Protein AF-A0A0T5ZF55-F1 (afdb_monomer_lite)

Secondary structure (DSSP, 8-state):
--------------------------------------PPP---EEEEEEEEESSPPPTT--HHHHHHHHHHHHHHHTT--EEEEEEEEEEHHHHTT----TT-SEEEEEEEHHHHHHHTGGGTEEEEEEEESS-TTS-EEEEEEE---S-STTGGGHHHHHHHHHHHHHHHHHHT--HHHHHHHHHHHHHHHHHHHHHT--TTGGGTSEEEE--TT-SS-EEEEPP-GGGSSS-------TT--HHHHHHHHHHHHHHHTTSS-HHHHHHHHHHHHS------TTGGGS----TTEEEEEEEPPPPTTGGGGGGS-HHHHHHHHHHHHTT--S-TT-PPP-S---SS-HHHHHHHHHHHTTSS-HHHHHHHHHHHHHTTSS---

Structure (mmCIF, N/CA/C/O backbone):
data_AF-A0A0T5ZF55-F1
#
_entry.id   AF-A0A0T5ZF55-F1
#
loop_
_atom_site.group_PDB
_atom_site.id
_atom_site.type_symbol
_atom_site.label_atom_id
_atom_site.label_alt_id
_atom_site.label_comp_id
_atom_site.label_asym_id
_atom_site.label_entity_id
_atom_site.label_seq_id
_atom_site.pdbx_PDB_ins_code
_atom_site.Cartn_x
_atom_site.Cartn_y
_atom_site.Cartn_z
_atom_site.occupancy
_atom_site.B_iso_or_equiv
_atom_site.auth_seq_id
_atom_site.auth_comp_id
_atom_site.auth_asym_id
_atom_site.auth_atom_id
_atom_site.pdbx_PDB_model_num
ATOM 1 N N . MET A 1 1 ? -23.736 5.573 -82.672 1.00 34.16 1 MET A N 1
ATOM 2 C CA . MET A 1 1 ? -24.158 4.772 -83.842 1.00 34.16 1 MET A CA 1
ATOM 3 C C . MET A 1 1 ? -22.948 3.971 -84.311 1.00 34.16 1 MET A C 1
ATOM 5 O O . MET A 1 1 ? -21.981 4.574 -84.748 1.00 34.16 1 MET A O 1
ATOM 9 N N . ILE A 1 2 ? -22.949 2.650 -84.120 1.00 34.81 2 ILE A N 1
ATOM 10 C CA . ILE A 1 2 ? -21.868 1.744 -84.558 1.00 34.81 2 ILE A CA 1
ATOM 11 C C . ILE A 1 2 ? -22.187 1.272 -85.985 1.00 34.81 2 ILE A C 1
ATOM 13 O O . ILE A 1 2 ? -23.365 1.124 -86.314 1.00 34.81 2 ILE A O 1
ATOM 17 N N . LYS A 1 3 ? -21.178 0.949 -86.807 1.00 27.23 3 LYS A N 1
ATOM 18 C CA . LYS A 1 3 ? -21.368 -0.008 -87.908 1.00 27.23 3 LYS A CA 1
ATOM 19 C C . LYS A 1 3 ? -20.327 -1.127 -87.871 1.00 27.23 3 LYS A C 1
ATOM 21 O O . LYS A 1 3 ? -19.131 -0.888 -87.775 1.00 27.23 3 LYS A O 1
ATOM 26 N N . VAL A 1 4 ? -20.857 -2.345 -87.903 1.00 38.19 4 VAL A N 1
ATOM 27 C CA . VAL A 1 4 ? -20.182 -3.646 -87.793 1.00 38.19 4 VAL A CA 1
ATOM 28 C C . VAL A 1 4 ? -19.889 -4.188 -89.196 1.00 38.19 4 VAL A C 1
ATOM 30 O O . VAL A 1 4 ? -20.606 -3.842 -90.133 1.00 38.19 4 VAL A O 1
ATOM 33 N N . ASN A 1 5 ? -18.925 -5.104 -89.337 1.00 31.12 5 ASN A N 1
ATOM 34 C CA . ASN A 1 5 ? -18.893 -6.034 -90.473 1.00 31.12 5 ASN A CA 1
ATOM 35 C C . ASN A 1 5 ? -18.597 -7.486 -90.039 1.00 31.12 5 ASN A C 1
ATOM 37 O O . ASN A 1 5 ? -18.067 -7.721 -88.956 1.00 31.12 5 ASN A O 1
ATOM 41 N N . LYS A 1 6 ? -19.046 -8.457 -90.849 1.00 37.31 6 LYS A N 1
ATOM 42 C CA . LYS A 1 6 ? -19.287 -9.863 -90.454 1.00 37.31 6 LYS A CA 1
ATOM 43 C C . LYS A 1 6 ? -18.152 -10.858 -90.771 1.00 37.31 6 LYS A C 1
ATOM 45 O O . LYS A 1 6 ? -17.661 -10.900 -91.890 1.00 37.31 6 LYS A O 1
ATOM 50 N N . ILE A 1 7 ? -17.903 -11.738 -89.794 1.00 38.88 7 ILE A N 1
ATOM 51 C CA . ILE A 1 7 ? -17.762 -13.218 -89.832 1.00 38.88 7 ILE A CA 1
ATOM 52 C C . ILE A 1 7 ? -17.364 -13.910 -91.159 1.00 38.88 7 ILE A C 1
ATOM 54 O O . ILE A 1 7 ? -18.131 -13.895 -92.120 1.00 38.88 7 ILE A O 1
ATOM 58 N N . LYS A 1 8 ? -16.279 -14.704 -91.085 1.00 32.69 8 LYS A N 1
ATOM 59 C CA . LYS A 1 8 ? -16.004 -16.039 -91.693 1.00 32.69 8 LYS A CA 1
ATOM 60 C C . LYS A 1 8 ? -14.783 -16.636 -90.944 1.00 32.69 8 LYS A C 1
ATOM 62 O O . LYS A 1 8 ? -14.044 -15.854 -90.360 1.00 32.69 8 LYS A O 1
ATOM 67 N N . ASN A 1 9 ? -14.480 -17.938 -90.850 1.00 33.31 9 ASN A N 1
ATOM 68 C CA . ASN A 1 9 ? -15.034 -19.211 -91.365 1.00 33.31 9 ASN A CA 1
ATOM 69 C C . ASN A 1 9 ? -15.112 -20.251 -90.196 1.00 33.31 9 ASN A C 1
ATOM 71 O O . ASN A 1 9 ? -14.948 -19.875 -89.040 1.00 33.31 9 ASN A O 1
ATOM 75 N N . ILE A 1 10 ? -15.325 -21.548 -90.480 1.00 35.47 10 ILE A N 1
ATOM 76 C CA . ILE A 1 10 ? -15.185 -22.696 -89.550 1.00 35.47 10 ILE A CA 1
ATOM 77 C C . ILE A 1 10 ? -14.184 -23.708 -90.144 1.00 35.47 10 ILE A C 1
ATOM 79 O O . ILE A 1 10 ? -14.264 -23.979 -91.340 1.00 35.47 10 ILE A O 1
ATOM 83 N N . VAL A 1 11 ? -13.315 -24.313 -89.319 1.00 39.53 11 VAL A N 1
ATOM 84 C CA . VAL A 1 11 ? -12.611 -25.590 -89.590 1.00 39.53 11 VAL A CA 1
ATOM 85 C C . VAL A 1 11 ? -12.568 -26.396 -88.274 1.00 39.53 11 VAL A C 1
ATOM 87 O O . VAL A 1 11 ? -12.326 -25.783 -87.233 1.00 39.53 11 VAL A O 1
ATOM 90 N N . PRO A 1 12 ? -12.846 -27.717 -88.261 1.00 36.09 12 PRO A N 1
ATOM 91 C CA . PRO A 1 12 ? -13.016 -28.477 -87.021 1.00 36.09 12 PRO A CA 1
ATOM 92 C C . PRO A 1 12 ? -11.802 -29.336 -86.631 1.00 36.09 12 PRO A C 1
ATOM 94 O O . PRO A 1 12 ? -11.118 -29.881 -87.492 1.00 36.09 12 PRO A O 1
ATOM 97 N N . GLY A 1 13 ? -11.672 -29.596 -85.325 1.00 33.16 13 GLY A N 1
ATOM 98 C CA . GLY A 1 13 ? -11.116 -30.856 -84.824 1.00 33.16 13 GLY A CA 1
ATOM 99 C C . GLY A 1 13 ? -9.774 -30.793 -84.100 1.00 33.16 13 GLY A C 1
ATOM 100 O O . GLY A 1 13 ? -8.759 -31.152 -84.675 1.00 33.16 13 GLY A O 1
ATOM 101 N N . GLU A 1 14 ? -9.808 -30.536 -82.790 1.00 33.19 14 GLU A N 1
ATOM 102 C CA . GLU A 1 14 ? -8.967 -31.275 -81.839 1.00 33.19 14 GLU A CA 1
ATOM 103 C C . GLU A 1 14 ? -9.650 -31.335 -80.463 1.00 33.19 14 GLU A C 1
ATOM 105 O O . GLU A 1 14 ? -10.373 -30.418 -80.070 1.00 33.19 14 GLU A O 1
ATOM 110 N N . LYS A 1 15 ? -9.525 -32.473 -79.768 1.00 34.53 15 LYS A N 1
ATOM 111 C CA . LYS A 1 15 ? -10.261 -32.751 -78.523 1.00 34.53 15 LYS A CA 1
ATOM 112 C C . LYS A 1 15 ? -9.467 -32.253 -77.319 1.00 34.53 15 LYS A C 1
ATOM 114 O O . LYS A 1 15 ? -8.413 -32.809 -77.028 1.00 34.53 15 LYS A O 1
ATOM 119 N N . ILE A 1 16 ? -10.016 -31.306 -76.560 1.00 35.66 16 ILE A N 1
ATOM 120 C CA . ILE A 1 16 ? -9.511 -30.952 -75.225 1.00 35.66 16 ILE A CA 1
ATOM 121 C C . ILE A 1 16 ? -10.645 -31.119 -74.207 1.00 35.66 16 ILE A C 1
ATOM 123 O O . ILE A 1 16 ? -11.808 -30.834 -74.490 1.00 35.66 16 ILE A O 1
ATOM 127 N N . TYR A 1 17 ? -10.298 -31.695 -73.057 1.00 35.66 17 TYR A N 1
ATOM 128 C CA . TYR A 1 17 ? -11.233 -32.254 -72.084 1.00 35.66 17 TYR A CA 1
ATOM 129 C C . TYR A 1 17 ? -12.095 -31.192 -71.392 1.00 35.66 17 TYR A C 1
ATOM 131 O O . TYR A 1 17 ? -11.600 -30.161 -70.940 1.00 35.66 17 TYR A O 1
ATOM 139 N N . VAL A 1 18 ? -13.383 -31.504 -71.226 1.00 32.06 18 VAL A N 1
ATOM 140 C CA . VAL A 1 18 ? -14.282 -30.765 -70.335 1.00 32.06 18 VAL A CA 1
ATOM 141 C C . VAL A 1 18 ? -13.918 -31.105 -68.891 1.00 32.06 18 VAL A C 1
ATOM 143 O O . VAL A 1 18 ? -14.172 -32.219 -68.437 1.00 32.06 18 VAL A O 1
ATOM 146 N N . ILE A 1 19 ? -13.367 -30.138 -68.160 1.00 36.41 19 ILE A N 1
ATOM 147 C CA . ILE A 1 19 ? -13.325 -30.168 -66.696 1.00 36.41 19 ILE A CA 1
ATOM 148 C C . ILE A 1 19 ? -14.368 -29.169 -66.198 1.00 36.41 19 ILE A C 1
ATOM 150 O O . ILE A 1 19 ? -14.332 -27.987 -66.538 1.00 36.41 19 ILE A O 1
ATOM 154 N N . PHE A 1 20 ? -15.331 -29.669 -65.423 1.00 33.44 20 PHE A N 1
ATOM 155 C CA . PHE A 1 20 ? -16.367 -28.856 -64.793 1.00 33.44 20 PHE A CA 1
ATOM 156 C C . PHE A 1 20 ? -15.735 -27.814 -63.863 1.00 33.44 20 PHE A C 1
ATOM 158 O O . PHE A 1 20 ? -14.963 -28.162 -62.970 1.00 33.44 20 PHE A O 1
ATOM 165 N N . SER A 1 21 ? -16.112 -26.545 -64.031 1.00 30.55 21 SER A N 1
ATOM 166 C CA . SER A 1 21 ? -15.781 -25.503 -63.059 1.00 30.55 21 SER A CA 1
ATOM 167 C C . SER A 1 21 ? -16.620 -25.712 -61.797 1.00 30.55 21 SER A C 1
ATOM 169 O O . SER A 1 21 ? -17.808 -25.387 -61.769 1.00 30.55 21 SER A O 1
ATOM 171 N N . ILE A 1 22 ? -16.013 -26.283 -60.756 1.00 34.81 22 ILE A N 1
ATOM 172 C CA . ILE A 1 22 ? -16.608 -26.310 -59.420 1.00 34.81 22 ILE A CA 1
ATOM 173 C C . ILE A 1 22 ? -16.318 -24.956 -58.771 1.00 34.81 22 ILE A C 1
ATOM 175 O O . ILE A 1 22 ? -15.218 -24.705 -58.282 1.00 34.81 22 ILE A O 1
ATOM 179 N N . MET A 1 23 ? -17.328 -24.086 -58.750 1.00 32.25 23 MET A N 1
ATOM 180 C CA . MET A 1 23 ? -17.324 -22.860 -57.952 1.00 32.25 23 MET A CA 1
ATOM 181 C C . MET A 1 23 ? -17.384 -23.210 -56.459 1.00 32.25 23 MET A C 1
ATOM 183 O O . MET A 1 23 ? -18.451 -23.188 -55.848 1.00 32.25 23 MET A O 1
ATOM 187 N N . ILE A 1 24 ? -16.234 -23.516 -55.854 1.00 36.09 24 ILE A N 1
ATOM 188 C CA . ILE A 1 24 ? -16.086 -23.444 -54.398 1.00 36.09 24 ILE A CA 1
ATOM 189 C C . ILE A 1 24 ? -16.012 -21.961 -54.040 1.00 36.09 24 ILE A C 1
ATOM 191 O O . ILE A 1 24 ? -14.964 -21.324 -54.146 1.00 36.09 24 ILE A O 1
ATOM 195 N N . THR A 1 25 ? -17.140 -21.404 -53.604 1.00 36.69 25 THR A N 1
ATOM 196 C CA . THR A 1 25 ? -17.176 -20.119 -52.905 1.00 36.69 25 THR A CA 1
ATOM 197 C C . THR A 1 25 ? -16.526 -20.288 -51.535 1.00 36.69 25 THR A C 1
ATOM 199 O O . THR A 1 25 ? -17.211 -20.473 -50.528 1.00 36.69 25 THR A O 1
ATOM 202 N N . LEU A 1 26 ? -15.193 -20.245 -51.492 1.00 34.72 26 LEU A N 1
ATOM 203 C CA . LEU A 1 26 ? -14.475 -20.100 -50.235 1.00 34.72 26 LEU A CA 1
ATOM 204 C C . LEU A 1 26 ? -14.719 -18.672 -49.741 1.00 34.72 26 LEU A C 1
ATOM 206 O O . LEU A 1 26 ? -14.130 -17.713 -50.241 1.00 34.72 26 LEU A O 1
ATOM 210 N N . GLY A 1 27 ? -15.649 -18.530 -48.798 1.00 34.31 27 GLY A N 1
ATOM 211 C CA . GLY A 1 27 ? -15.917 -17.260 -48.142 1.00 34.31 27 GLY A CA 1
ATOM 212 C C . GLY A 1 27 ? -14.689 -16.826 -47.354 1.00 34.31 27 GLY A C 1
ATOM 213 O O . GLY A 1 27 ? -14.500 -17.259 -46.220 1.00 34.31 27 GLY A O 1
ATOM 214 N N . LEU A 1 28 ? -13.865 -15.960 -47.947 1.00 34.38 28 LEU A N 1
ATOM 215 C CA . LEU A 1 28 ? -12.847 -15.207 -47.225 1.00 34.38 28 LEU A CA 1
ATOM 216 C C . LEU A 1 28 ? -13.554 -14.231 -46.282 1.00 34.38 28 LEU A C 1
ATOM 218 O O . LEU A 1 28 ? -13.729 -13.053 -46.590 1.00 34.38 28 LEU A O 1
ATOM 222 N N . ILE A 1 29 ? -13.927 -14.731 -45.103 1.00 41.91 29 ILE A N 1
ATOM 223 C CA . ILE A 1 29 ? -14.189 -13.907 -43.924 1.00 41.91 29 ILE A CA 1
ATOM 224 C C . ILE A 1 29 ? -12.828 -13.392 -43.440 1.00 41.91 29 ILE A C 1
ATOM 226 O O . ILE A 1 29 ? -12.315 -13.768 -42.390 1.00 41.91 29 ILE A O 1
ATOM 230 N N . LEU A 1 30 ? -12.237 -12.499 -44.236 1.00 36.91 30 LEU A N 1
ATOM 231 C CA . LEU A 1 30 ? -11.271 -11.522 -43.758 1.00 36.91 30 LEU A CA 1
ATOM 232 C C . LEU A 1 30 ? -12.064 -10.446 -43.013 1.00 36.91 30 LEU A C 1
ATOM 234 O O . LEU A 1 30 ? -12.189 -9.307 -43.457 1.00 36.91 30 LEU A O 1
ATOM 238 N N . GLY A 1 31 ? -12.628 -10.837 -41.866 1.00 37.38 31 GLY A N 1
ATOM 239 C CA . GLY A 1 31 ? -12.915 -9.861 -40.827 1.00 37.38 31 GLY A CA 1
ATOM 240 C C . GLY A 1 31 ? -11.598 -9.158 -40.485 1.00 37.38 31 GLY A C 1
ATOM 241 O O . GLY A 1 31 ? -10.548 -9.808 -40.537 1.00 37.38 31 GLY A O 1
ATOM 242 N N . PRO A 1 32 ? -11.608 -7.850 -40.181 1.00 34.91 32 PRO A N 1
ATOM 243 C CA . PRO A 1 32 ? -10.385 -7.166 -39.807 1.00 34.91 32 PRO A CA 1
ATOM 244 C C . PRO A 1 32 ? -9.803 -7.879 -38.589 1.00 34.91 32 PRO A C 1
ATOM 246 O O . PRO A 1 32 ? -10.402 -7.879 -37.513 1.00 34.91 32 PRO A O 1
ATOM 249 N N . THR A 1 33 ? -8.633 -8.497 -38.760 1.00 33.09 33 THR A N 1
ATOM 250 C CA . THR A 1 33 ? -7.809 -8.907 -37.631 1.00 33.09 33 THR A CA 1
ATOM 251 C C . THR A 1 33 ? -7.449 -7.629 -36.902 1.00 33.09 33 THR A C 1
ATOM 253 O O . THR A 1 33 ? -6.545 -6.905 -37.324 1.00 33.09 33 THR A O 1
ATOM 256 N N . LEU A 1 34 ? -8.204 -7.332 -35.844 1.00 31.11 34 LEU A N 1
ATOM 257 C CA . LEU A 1 34 ? -7.875 -6.307 -34.873 1.00 31.11 34 LEU A CA 1
ATOM 258 C C . LEU A 1 34 ? -6.498 -6.655 -34.323 1.00 31.11 34 LEU A C 1
ATOM 260 O O . LEU A 1 34 ? -6.353 -7.454 -33.399 1.00 31.11 34 LEU A O 1
ATOM 264 N N . THR A 1 35 ? -5.472 -6.042 -34.905 1.00 30.25 35 THR A N 1
ATOM 265 C CA . THR A 1 35 ? -4.210 -5.840 -34.221 1.00 30.25 35 THR A CA 1
ATOM 266 C C . THR A 1 35 ? -4.564 -5.035 -32.981 1.00 30.25 35 THR A C 1
ATOM 268 O O . THR A 1 35 ? -4.750 -3.821 -33.083 1.00 30.25 35 THR A O 1
ATOM 271 N N . LYS A 1 36 ? -4.714 -5.705 -31.828 1.00 26.91 36 LYS A N 1
ATOM 272 C CA . LYS A 1 36 ? -4.732 -5.031 -30.530 1.00 26.91 36 LYS A CA 1
ATOM 273 C C . LYS A 1 36 ? -3.398 -4.299 -30.419 1.00 26.91 36 LYS A C 1
ATOM 275 O O . LYS A 1 36 ? -2.375 -4.874 -30.055 1.00 26.91 36 LYS A O 1
ATOM 280 N N . SER A 1 37 ? -3.409 -3.028 -30.798 1.00 24.81 37 SER A N 1
ATOM 281 C CA . SER A 1 37 ? -2.405 -2.073 -30.377 1.00 24.81 37 SER A CA 1
ATOM 282 C C . SER A 1 37 ? -2.406 -2.098 -28.856 1.00 24.81 37 SER A C 1
ATOM 284 O O . SER A 1 37 ? -3.429 -1.780 -28.254 1.00 24.81 37 SER A O 1
ATOM 286 N N . TYR A 1 38 ? -1.278 -2.476 -28.255 1.00 32.00 38 TYR A N 1
ATOM 287 C CA . TYR A 1 38 ? -1.016 -2.290 -26.828 1.00 32.00 38 TYR A CA 1
ATOM 288 C C . TYR A 1 38 ? -0.890 -0.783 -26.532 1.00 32.00 38 TYR A C 1
ATOM 290 O O . TYR A 1 38 ? 0.193 -0.261 -26.278 1.00 32.00 38 TYR A O 1
ATOM 298 N N . ALA A 1 39 ? -2.013 -0.072 -26.614 1.00 25.91 39 ALA A N 1
ATOM 299 C CA . ALA A 1 39 ? -2.277 1.024 -25.704 1.00 25.91 39 ALA A CA 1
ATOM 300 C C . ALA A 1 39 ? -2.615 0.389 -24.349 1.00 25.91 39 ALA A C 1
ATOM 302 O O . ALA A 1 39 ? -3.253 -0.665 -24.314 1.00 25.91 39 ALA A O 1
ATOM 303 N N . ALA A 1 40 ? -2.162 0.995 -23.252 1.00 32.50 40 ALA A N 1
ATOM 304 C CA . ALA A 1 40 ? -2.676 0.628 -21.941 1.00 32.50 40 ALA A CA 1
ATOM 305 C C . ALA A 1 40 ? -4.178 0.945 -21.936 1.00 32.50 40 ALA A C 1
ATOM 307 O O . ALA A 1 40 ? -4.567 2.078 -22.207 1.00 32.50 40 ALA A O 1
ATOM 308 N N . GLU A 1 41 ? -5.000 -0.080 -21.737 1.00 36.47 41 GLU A N 1
ATOM 309 C CA . GLU A 1 41 ? -6.449 0.045 -21.591 1.00 36.47 41 GLU A CA 1
ATOM 310 C C . GLU A 1 41 ? -6.693 0.618 -20.182 1.00 36.47 41 GLU A C 1
ATOM 312 O O . GLU A 1 41 ? -6.117 0.094 -19.228 1.00 36.47 41 GLU A O 1
ATOM 317 N N . ASP A 1 42 ? -7.443 1.723 -20.058 1.00 47.03 42 ASP A N 1
ATOM 318 C CA . ASP A 1 42 ? -7.681 2.418 -18.780 1.00 47.03 42 ASP A CA 1
ATOM 319 C C . ASP A 1 42 ? -8.413 1.481 -17.796 1.00 47.03 42 ASP A C 1
ATOM 321 O O . ASP A 1 42 ? -9.638 1.351 -17.809 1.00 47.03 42 ASP A O 1
ATOM 325 N N . SER A 1 43 ? -7.649 0.764 -16.968 1.00 62.16 43 SER A N 1
ATOM 326 C CA . SER A 1 43 ? -8.171 -0.176 -15.978 1.00 62.16 43 SER A CA 1
ATOM 327 C C . SER A 1 43 ? -8.339 0.519 -14.630 1.00 62.16 43 SER A C 1
ATOM 329 O O . SER A 1 43 ? -7.370 0.674 -13.883 1.00 62.16 43 SER A O 1
ATOM 331 N N . SER A 1 44 ? -9.575 0.905 -14.315 1.00 84.25 44 SER A N 1
ATOM 332 C CA . SER A 1 44 ? -9.981 1.329 -12.970 1.00 84.25 44 SER A CA 1
ATOM 333 C C . SER A 1 44 ? -9.612 0.273 -11.918 1.00 84.25 44 SER A C 1
ATOM 335 O O . SER A 1 44 ? -9.720 -0.930 -12.164 1.00 84.25 44 SER A O 1
ATOM 337 N N . VAL A 1 45 ? -9.182 0.716 -10.736 1.00 91.31 45 VAL A N 1
ATOM 338 C CA . VAL A 1 45 ? -8.907 -0.158 -9.590 1.00 91.31 45 VAL A CA 1
ATOM 339 C C . VAL A 1 45 ? -10.212 -0.549 -8.909 1.00 91.31 45 VAL A C 1
ATOM 341 O O . VAL A 1 45 ? -10.815 0.247 -8.192 1.00 91.31 45 VAL A O 1
ATOM 344 N N . GLU A 1 46 ? -10.607 -1.807 -9.067 1.00 96.00 46 GLU A N 1
ATOM 345 C CA . GLU A 1 46 ? -11.683 -2.435 -8.307 1.00 96.00 46 GLU A CA 1
ATOM 346 C C . GLU A 1 46 ? -11.173 -2.809 -6.907 1.00 96.00 46 GLU A C 1
ATOM 348 O O . GLU A 1 46 ? -10.292 -3.661 -6.750 1.00 96.00 46 GLU A O 1
ATOM 353 N N . TRP A 1 47 ? -11.719 -2.193 -5.861 1.00 97.56 47 TRP A N 1
ATOM 354 C CA . TRP A 1 47 ? -11.317 -2.462 -4.479 1.00 97.56 47 TRP A CA 1
ATOM 355 C C . TRP A 1 47 ? -12.494 -2.857 -3.588 1.00 97.56 47 TRP A C 1
ATOM 357 O O . TRP A 1 47 ? -13.630 -2.429 -3.775 1.00 97.56 47 TRP A O 1
ATOM 367 N N . GLN A 1 48 ? -12.220 -3.693 -2.591 1.00 97.88 48 GLN A N 1
ATOM 368 C CA . GLN A 1 48 ? -13.205 -4.182 -1.630 1.00 97.88 48 GLN A CA 1
ATOM 369 C C . GLN A 1 48 ? -12.747 -3.853 -0.212 1.00 97.88 48 GLN A C 1
ATOM 371 O O . GLN A 1 48 ? -11.591 -4.102 0.120 1.00 97.88 48 GLN A O 1
ATOM 376 N N . LEU A 1 49 ? -13.641 -3.327 0.629 1.00 98.25 49 LEU A N 1
ATOM 377 C CA . LEU A 1 49 ? -13.334 -2.985 2.019 1.00 98.25 49 LEU A CA 1
ATOM 378 C C . LEU A 1 49 ? -14.196 -3.787 2.991 1.00 98.25 49 LEU A C 1
ATOM 380 O O . LEU A 1 49 ? -15.427 -3.716 2.959 1.00 98.25 49 LEU A O 1
ATOM 384 N N . LEU A 1 50 ? -13.528 -4.504 3.893 1.00 97.75 50 LEU A N 1
ATOM 385 C CA . LEU A 1 50 ? -14.135 -5.209 5.013 1.00 97.75 50 LEU A CA 1
ATOM 386 C C . LEU A 1 50 ? -13.680 -4.561 6.322 1.00 97.75 50 LEU A C 1
ATOM 388 O O . LEU A 1 50 ? -12.508 -4.632 6.689 1.00 97.75 50 LEU A O 1
ATOM 392 N N . TYR A 1 51 ? -14.619 -3.952 7.041 1.00 97.19 51 TYR A N 1
ATOM 393 C CA . TYR A 1 51 ? -14.411 -3.558 8.429 1.00 97.19 51 TYR A CA 1
ATOM 394 C C . TYR A 1 51 ? -14.767 -4.759 9.312 1.00 97.19 51 TYR A C 1
ATOM 396 O O . TYR A 1 51 ? -15.939 -5.126 9.427 1.00 97.19 51 TYR A O 1
ATOM 404 N N . ILE A 1 52 ? -13.756 -5.420 9.871 1.00 96.44 52 ILE A N 1
ATOM 405 C CA . ILE A 1 52 ? -13.903 -6.683 10.595 1.00 96.44 52 ILE A CA 1
ATOM 406 C C . ILE A 1 52 ? -13.890 -6.402 12.093 1.00 96.44 52 ILE A C 1
ATOM 408 O O . ILE A 1 52 ? -12.885 -5.969 12.661 1.00 96.44 52 ILE A O 1
ATOM 412 N N . LYS A 1 53 ? -15.014 -6.694 12.742 1.00 94.81 53 LYS A N 1
ATOM 413 C CA . LYS A 1 53 ? -15.163 -6.587 14.191 1.00 94.81 53 LYS A CA 1
ATOM 414 C C . LYS A 1 53 ? -14.897 -7.911 14.884 1.00 94.81 53 LYS A C 1
ATOM 416 O O . LYS A 1 53 ? -15.176 -8.972 14.328 1.00 94.81 53 LYS A O 1
ATOM 421 N N . LYS A 1 54 ? -14.420 -7.859 16.127 1.00 92.19 54 LYS A N 1
ATOM 422 C CA . LYS A 1 54 ? -14.319 -9.059 16.972 1.00 92.19 54 LYS A CA 1
ATOM 423 C C . LYS A 1 54 ? -15.703 -9.626 17.303 1.00 92.19 54 LYS A C 1
ATOM 425 O O . LYS A 1 54 ? -15.931 -10.829 17.211 1.00 92.19 54 LYS A O 1
ATOM 430 N N . ASP A 1 55 ? -16.623 -8.721 17.624 1.00 88.56 55 ASP A N 1
ATOM 431 C CA . ASP A 1 55 ? -18.038 -8.999 17.869 1.00 88.56 55 ASP A CA 1
ATOM 432 C C . ASP A 1 55 ? -18.885 -8.700 16.612 1.00 88.56 55 ASP A C 1
ATOM 434 O O . ASP A 1 55 ? -18.399 -8.709 15.482 1.00 88.56 55 ASP A O 1
ATOM 438 N N . THR A 1 56 ? -20.182 -8.436 16.780 1.00 89.19 56 THR A N 1
ATOM 439 C CA . THR A 1 56 ? -21.101 -8.126 15.679 1.00 89.19 56 THR A CA 1
ATOM 440 C C . THR A 1 56 ? -21.064 -6.655 15.255 1.00 89.19 56 THR A C 1
ATOM 442 O O . THR A 1 56 ? -20.870 -5.734 16.059 1.00 89.19 56 THR A O 1
ATOM 445 N N . CYS A 1 57 ? -21.320 -6.416 13.969 1.00 89.06 57 CYS A N 1
ATOM 446 C CA . CYS A 1 57 ? -21.604 -5.083 13.445 1.00 89.06 57 CYS A CA 1
ATOM 447 C C . CYS A 1 57 ? -23.006 -4.618 13.849 1.00 89.06 57 CYS A C 1
ATOM 449 O O . CYS A 1 57 ? -23.999 -5.316 13.639 1.00 89.06 57 CYS A O 1
ATOM 451 N N . GLY A 1 58 ? -23.079 -3.432 14.446 1.00 84.12 58 GLY A N 1
ATOM 452 C CA . GLY A 1 58 ? -24.318 -2.788 14.859 1.00 84.12 58 GLY A CA 1
ATOM 453 C C . GLY A 1 58 ? -24.878 -1.863 13.772 1.00 84.12 58 GLY A C 1
ATOM 454 O O . GLY A 1 58 ? -24.129 -1.336 12.954 1.00 84.12 58 GLY A O 1
ATOM 455 N N . PRO A 1 59 ? -26.188 -1.556 13.789 1.00 75.44 59 PRO A N 1
ATOM 456 C CA . PRO A 1 59 ? -26.828 -0.697 12.783 1.00 75.44 59 PRO A CA 1
ATOM 457 C C . PRO A 1 59 ? -26.386 0.779 12.830 1.00 75.44 59 PRO A C 1
ATOM 459 O O . PRO A 1 59 ? -26.815 1.572 11.994 1.00 75.44 59 PRO A O 1
ATOM 462 N N . LYS A 1 60 ? -25.572 1.163 13.822 1.00 77.38 60 LYS A N 1
ATOM 463 C CA . LYS A 1 60 ? -24.969 2.497 13.958 1.00 77.38 60 LYS A CA 1
ATOM 464 C C . LYS A 1 60 ? -23.497 2.538 13.543 1.00 77.38 60 LYS A C 1
ATOM 466 O O . LYS A 1 60 ? -22.934 3.629 13.509 1.00 77.38 60 LYS A O 1
ATOM 471 N N . ASP A 1 61 ? -22.890 1.393 13.237 1.00 83.12 61 ASP A N 1
ATOM 472 C CA . ASP A 1 61 ? -21.504 1.344 12.790 1.00 83.12 61 ASP A CA 1
ATOM 473 C C . ASP A 1 61 ? -21.423 1.969 11.385 1.00 83.12 61 ASP A C 1
ATOM 475 O O . ASP A 1 61 ? -22.229 1.677 10.495 1.00 83.12 61 ASP A O 1
ATOM 479 N N . ASN A 1 62 ? -20.491 2.907 11.217 1.00 89.38 62 ASN A N 1
ATOM 480 C CA . ASN A 1 62 ? -20.297 3.669 9.982 1.00 89.38 62 ASN A CA 1
ATOM 481 C C . ASN A 1 62 ? -18.820 3.805 9.580 1.00 89.38 62 ASN A C 1
ATOM 483 O O . ASN A 1 62 ? -18.515 4.555 8.650 1.00 89.38 62 ASN A O 1
ATOM 487 N N . MET A 1 63 ? -17.904 3.138 10.290 1.00 91.50 63 MET A N 1
ATOM 488 C CA . MET A 1 63 ? -16.465 3.278 10.052 1.00 91.50 63 MET A CA 1
ATOM 489 C C . MET A 1 63 ? -16.048 2.629 8.729 1.00 91.50 63 MET A C 1
ATOM 491 O O . MET A 1 63 ? -15.238 3.205 8.013 1.00 91.50 63 MET A O 1
ATOM 495 N N . ASP A 1 64 ? -16.721 1.548 8.326 1.00 93.88 64 ASP A N 1
ATOM 496 C CA . ASP A 1 64 ? -16.688 0.987 6.969 1.00 93.88 64 ASP A CA 1
ATOM 497 C C . ASP A 1 64 ? -16.889 2.0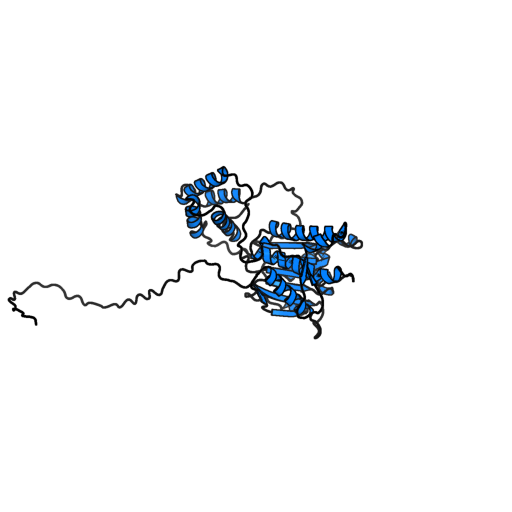63 5.882 1.00 93.88 64 ASP A C 1
ATOM 499 O O . ASP A 1 64 ? -16.080 2.200 4.966 1.00 93.88 64 ASP A O 1
ATOM 503 N N . LYS A 1 65 ? -17.927 2.895 6.024 1.00 95.12 65 LYS A N 1
ATOM 504 C CA . LYS A 1 65 ? -18.287 3.968 5.080 1.00 95.12 65 LYS A CA 1
ATOM 505 C C . LYS A 1 65 ? -17.363 5.174 5.173 1.00 95.12 65 LYS A C 1
ATOM 507 O O . LYS A 1 65 ? -17.190 5.880 4.182 1.00 95.12 65 LYS A O 1
ATOM 512 N N . VAL A 1 66 ? -16.816 5.459 6.354 1.00 94.94 66 VAL A N 1
ATOM 513 C CA . VAL A 1 66 ? -15.808 6.515 6.522 1.00 94.94 66 VAL A CA 1
ATOM 514 C C . VAL A 1 66 ? -14.538 6.113 5.792 1.00 94.94 66 VAL A C 1
ATOM 516 O O . VAL A 1 66 ? -14.098 6.855 4.919 1.00 94.94 66 VAL A O 1
ATOM 519 N N . TYR A 1 67 ? -13.997 4.929 6.081 1.00 96.56 67 TYR A N 1
ATOM 520 C CA . TYR A 1 67 ? -12.772 4.456 5.453 1.00 96.56 67 TYR A CA 1
ATOM 521 C C . TYR A 1 67 ? -12.934 4.251 3.946 1.00 96.56 67 TYR A C 1
ATOM 523 O O . TYR A 1 67 ? -12.057 4.661 3.198 1.00 96.56 67 TYR A O 1
ATOM 531 N N . ALA A 1 68 ? -14.087 3.770 3.471 1.00 97.56 68 ALA A N 1
ATOM 532 C CA . ALA A 1 68 ? -14.382 3.713 2.039 1.00 97.56 68 ALA A CA 1
ATOM 533 C C . ALA A 1 68 ? -14.333 5.094 1.349 1.00 97.56 68 ALA A C 1
ATOM 535 O O . ALA A 1 68 ? -13.749 5.231 0.274 1.00 97.56 68 ALA A O 1
ATOM 536 N N . SER A 1 69 ? -14.903 6.130 1.974 1.00 97.25 69 SER A N 1
ATOM 537 C CA . SER A 1 69 ? -14.850 7.506 1.456 1.00 97.25 69 SER A CA 1
ATOM 538 C C . SER A 1 69 ? -13.428 8.086 1.505 1.00 97.25 69 SER A C 1
ATOM 540 O O . SER A 1 69 ? -13.020 8.773 0.570 1.00 97.25 69 SER A O 1
ATOM 542 N N . LEU A 1 70 ? -12.641 7.773 2.546 1.00 97.19 70 LEU A N 1
ATOM 543 C CA . LEU A 1 70 ? -11.222 8.145 2.605 1.00 97.19 70 LEU A CA 1
ATOM 544 C C . LEU A 1 70 ? -10.413 7.460 1.492 1.00 97.19 70 LEU A C 1
ATOM 546 O O . LEU A 1 70 ? -9.662 8.146 0.807 1.00 97.19 70 LEU A O 1
ATOM 550 N N . THR A 1 71 ? -10.601 6.155 1.266 1.00 97.94 71 THR A N 1
ATOM 551 C CA . THR A 1 71 ? -9.925 5.383 0.208 1.00 97.94 71 THR A CA 1
ATOM 552 C C . THR A 1 71 ? -10.202 5.944 -1.187 1.00 97.94 71 THR A C 1
ATOM 554 O O . THR A 1 71 ? -9.248 6.239 -1.904 1.00 97.94 71 THR A O 1
ATOM 557 N N . SER A 1 72 ? -11.476 6.161 -1.553 1.00 97.38 72 SER A N 1
ATOM 558 C CA . SER A 1 72 ? -11.854 6.740 -2.860 1.00 97.38 72 SER A CA 1
ATOM 559 C C . SER A 1 72 ? -11.137 8.066 -3.104 1.00 97.38 72 SER A C 1
ATOM 561 O O . SER A 1 72 ? -10.403 8.222 -4.080 1.00 97.38 72 SER A O 1
ATOM 563 N N . LYS A 1 73 ? -11.253 8.989 -2.142 1.00 97.44 73 LYS A N 1
ATOM 564 C CA . LYS A 1 73 ? -10.650 10.323 -2.225 1.00 97.44 73 LYS A CA 1
ATOM 565 C C . LYS A 1 73 ? -9.127 10.275 -2.244 1.00 97.44 73 LYS A C 1
ATOM 567 O O . LYS A 1 73 ? -8.499 11.120 -2.872 1.00 97.44 73 LYS A O 1
ATOM 572 N N . TYR A 1 74 ? -8.516 9.293 -1.587 1.00 97.62 74 TYR A N 1
ATOM 573 C CA . TYR A 1 74 ? -7.069 9.115 -1.621 1.00 97.62 74 TYR A CA 1
ATOM 574 C C . TYR A 1 74 ? -6.577 8.645 -2.998 1.00 97.62 74 TYR A C 1
ATOM 576 O O . TYR A 1 74 ? -5.570 9.147 -3.497 1.00 97.62 74 TYR A O 1
ATOM 584 N N . PHE A 1 75 ? -7.314 7.749 -3.660 1.00 96.38 75 PHE A N 1
ATOM 585 C CA . PHE A 1 75 ? -7.035 7.341 -5.039 1.00 96.38 75 PHE A CA 1
ATOM 586 C C . PHE A 1 75 ? -7.291 8.464 -6.055 1.00 96.38 75 PHE A C 1
ATOM 588 O O . PHE A 1 75 ? -6.475 8.661 -6.957 1.00 96.38 75 PHE A O 1
ATOM 595 N N . GLU A 1 76 ? -8.334 9.276 -5.860 1.00 95.19 76 GLU A N 1
ATOM 596 C CA . GLU A 1 76 ? -8.598 10.477 -6.667 1.00 95.19 76 GLU A CA 1
ATOM 597 C C . GLU A 1 76 ? -7.412 11.465 -6.647 1.00 95.19 76 GLU A C 1
ATOM 599 O O . GLU A 1 76 ? -7.073 12.040 -7.682 1.00 95.19 76 GLU A O 1
ATOM 604 N N . LEU A 1 77 ? -6.712 11.617 -5.513 1.00 94.75 77 LEU A N 1
ATOM 605 C CA . LEU A 1 77 ? -5.510 12.463 -5.420 1.00 94.75 77 LEU A CA 1
ATOM 606 C C . LEU A 1 77 ? -4.314 11.922 -6.214 1.00 94.75 77 LEU A C 1
ATOM 608 O O . LEU A 1 77 ? -3.512 12.706 -6.718 1.00 94.75 77 LEU A O 1
ATOM 612 N N . TYR A 1 78 ? -4.210 10.602 -6.375 1.00 91.62 78 TYR A N 1
ATOM 613 C CA . TYR A 1 78 ? -3.263 9.972 -7.300 1.00 91.62 78 TYR A CA 1
ATOM 614 C C . TYR A 1 78 ? -3.755 9.978 -8.760 1.00 91.62 78 TYR A C 1
ATOM 616 O O . TYR A 1 78 ? -3.049 9.465 -9.632 1.00 91.62 78 TYR A O 1
ATOM 624 N N . GLN A 1 79 ? -4.929 10.565 -9.036 1.00 91.12 79 GLN A N 1
ATOM 625 C CA . GLN A 1 79 ? -5.644 10.509 -10.319 1.00 91.12 79 GLN A CA 1
ATOM 626 C C . GLN A 1 79 ? -5.829 9.062 -10.805 1.00 91.12 79 GLN A C 1
ATOM 628 O O . GLN A 1 79 ? -5.653 8.753 -11.981 1.00 91.12 79 GLN A O 1
ATOM 633 N N . LEU A 1 80 ? -6.119 8.164 -9.865 1.00 88.25 80 LEU A N 1
ATOM 634 C CA . LEU A 1 80 ? -6.344 6.750 -10.114 1.00 88.25 80 LEU A CA 1
ATOM 635 C C . LEU A 1 80 ? -7.853 6.512 -10.214 1.00 88.25 80 LEU A C 1
ATOM 637 O O . LEU A 1 80 ? -8.576 6.669 -9.224 1.00 88.25 80 LEU A O 1
ATOM 641 N N . GLU A 1 81 ? -8.327 6.141 -11.406 1.00 90.81 81 GLU A N 1
ATOM 642 C CA . GLU A 1 81 ? -9.692 5.633 -11.556 1.00 90.81 81 GLU A CA 1
ATOM 643 C C . GLU A 1 81 ? -9.873 4.435 -10.625 1.00 90.81 81 GLU A C 1
ATOM 645 O O . GLU A 1 81 ? -9.009 3.557 -10.545 1.00 90.81 81 GLU A O 1
ATOM 650 N N . ASN A 1 82 ? -10.952 4.447 -9.847 1.00 94.31 82 ASN A N 1
ATOM 651 C CA . ASN A 1 82 ? -11.198 3.434 -8.838 1.00 94.31 82 ASN A CA 1
ATOM 652 C C . ASN A 1 82 ? -12.698 3.237 -8.613 1.00 94.31 82 ASN A C 1
ATOM 654 O O . ASN A 1 82 ? -13.475 4.190 -8.644 1.00 94.31 82 ASN A O 1
ATOM 658 N N . ASN A 1 83 ? -13.083 1.995 -8.340 1.00 95.50 83 ASN A N 1
ATOM 659 C CA . ASN A 1 83 ? -14.448 1.582 -8.058 1.00 95.50 83 ASN A CA 1
ATOM 660 C C . ASN A 1 83 ? -14.472 0.772 -6.759 1.00 95.50 83 ASN A C 1
ATOM 662 O O . ASN A 1 83 ? -13.632 -0.102 -6.540 1.00 95.50 83 ASN A O 1
ATOM 666 N N . ASN A 1 84 ? -15.469 1.021 -5.908 1.00 92.81 84 ASN A N 1
ATOM 667 C CA . ASN A 1 84 ? -15.731 0.137 -4.778 1.00 92.81 84 ASN A CA 1
ATOM 668 C C . ASN A 1 84 ? -16.592 -1.045 -5.246 1.00 92.81 84 ASN A C 1
ATOM 670 O O . ASN A 1 84 ? -17.738 -0.868 -5.651 1.00 92.81 84 ASN A O 1
ATOM 674 N N . TYR A 1 85 ? -16.037 -2.251 -5.164 1.00 94.88 85 TYR A N 1
ATOM 675 C CA . TYR A 1 85 ? -16.732 -3.501 -5.462 1.00 94.88 85 TYR A CA 1
ATOM 676 C C . TYR A 1 85 ? -17.738 -3.850 -4.358 1.00 94.88 85 TYR A C 1
ATOM 678 O O . TYR A 1 85 ? -18.899 -4.166 -4.622 1.00 94.88 85 TYR A O 1
ATOM 686 N N . SER A 1 86 ? -17.301 -3.778 -3.096 1.00 96.00 86 SER A N 1
ATOM 687 C CA . SER A 1 86 ? -18.194 -3.789 -1.937 1.00 96.00 86 SER A CA 1
ATOM 688 C C . SER A 1 86 ? -17.541 -3.139 -0.716 1.00 96.00 86 SER A C 1
ATOM 690 O O . SER A 1 86 ? -16.317 -3.133 -0.563 1.00 96.00 86 SER A O 1
ATOM 692 N N . VAL A 1 87 ? -18.382 -2.598 0.165 1.00 96.38 87 VAL A N 1
ATOM 693 C CA . VAL A 1 87 ? -18.003 -2.035 1.465 1.00 96.38 87 VAL A CA 1
ATOM 694 C C . VAL A 1 87 ? -18.902 -2.679 2.507 1.00 96.38 87 VAL A C 1
ATOM 696 O O . VAL A 1 87 ? -20.125 -2.540 2.436 1.00 96.38 87 VAL A O 1
ATOM 699 N N . ASN A 1 88 ? -18.322 -3.424 3.447 1.00 95.31 88 ASN A N 1
ATOM 700 C CA . ASN A 1 88 ? -19.087 -4.193 4.423 1.00 95.31 88 ASN A CA 1
ATOM 701 C C . ASN A 1 88 ? -18.446 -4.144 5.813 1.00 95.31 88 ASN A C 1
ATOM 703 O O . ASN A 1 88 ? -17.248 -4.364 5.962 1.00 95.31 88 ASN A O 1
ATOM 707 N N . CYS A 1 89 ? -19.268 -3.951 6.842 1.00 96.06 89 CYS A N 1
ATOM 708 C CA . CYS A 1 89 ? -18.920 -4.334 8.206 1.00 96.06 89 CYS A CA 1
ATOM 709 C C . CYS A 1 89 ? -19.324 -5.803 8.429 1.00 96.06 89 CYS A C 1
ATOM 711 O O . CYS A 1 89 ? -20.480 -6.157 8.178 1.00 96.06 89 CYS A O 1
ATOM 713 N N . ILE A 1 90 ? -18.398 -6.642 8.901 1.00 95.50 90 ILE A N 1
ATOM 714 C CA . ILE A 1 90 ? -18.625 -8.062 9.230 1.00 95.50 90 ILE A CA 1
ATOM 715 C C . ILE A 1 90 ? -17.964 -8.443 10.566 1.00 95.50 90 ILE A C 1
ATOM 717 O O . ILE A 1 90 ? -17.071 -7.745 11.039 1.00 95.50 90 ILE A O 1
ATOM 721 N N . SER A 1 91 ? -18.370 -9.556 11.180 1.00 95.25 91 SER A N 1
ATOM 722 C CA . SER A 1 91 ? -17.653 -10.138 12.327 1.00 95.25 91 SER A CA 1
ATOM 723 C C . SER A 1 91 ? -16.482 -11.034 11.896 1.00 95.25 91 SER A C 1
ATOM 725 O O . SER A 1 91 ? -16.476 -11.587 10.795 1.00 95.25 91 SER A O 1
ATOM 727 N N . GLU A 1 92 ? -15.531 -11.276 12.802 1.00 93.38 92 GLU A N 1
ATOM 728 C CA . GLU A 1 92 ? -14.434 -12.245 12.629 1.00 93.38 92 GLU A CA 1
ATOM 729 C C . GLU A 1 92 ? -14.964 -13.636 12.234 1.00 93.38 92 GLU A C 1
ATOM 731 O O . GLU A 1 92 ? -14.391 -14.321 11.389 1.00 93.38 92 GLU A O 1
ATOM 736 N N . SER A 1 93 ? -16.096 -14.055 12.811 1.00 91.50 93 SER A N 1
ATOM 737 C CA . SER A 1 93 ? -16.747 -15.320 12.459 1.00 91.50 93 SER A CA 1
ATOM 738 C C . SER A 1 93 ? -17.253 -15.356 11.016 1.00 91.50 93 SER A C 1
ATOM 740 O O . SER A 1 93 ? -17.103 -16.385 10.370 1.00 91.50 93 SER A O 1
ATOM 742 N N . GLN A 1 94 ? -17.791 -14.252 10.490 1.00 94.25 94 GLN A N 1
ATOM 743 C CA . GLN A 1 94 ? -18.227 -14.155 9.091 1.00 94.25 94 GLN A CA 1
ATOM 744 C C . GLN A 1 94 ? -17.043 -14.099 8.119 1.00 94.25 94 GLN A C 1
ATOM 746 O O . GLN A 1 94 ? -17.157 -14.580 6.995 1.00 94.25 94 GLN A O 1
ATOM 751 N N . PHE A 1 95 ? -15.900 -13.547 8.541 1.00 93.75 95 PHE A N 1
ATOM 752 C CA . PHE A 1 95 ? -14.693 -13.526 7.714 1.00 93.75 95 PHE A CA 1
ATOM 753 C C . PHE A 1 95 ? -14.111 -14.932 7.472 1.00 93.75 95 PHE A C 1
ATOM 755 O O . PHE A 1 95 ? -13.509 -15.167 6.431 1.00 93.75 95 PHE A O 1
ATOM 762 N N . LYS A 1 96 ? -14.329 -15.905 8.367 1.00 88.81 96 LYS A N 1
ATOM 763 C CA . LYS A 1 96 ? -13.818 -17.284 8.190 1.00 88.81 96 LYS A CA 1
ATOM 764 C C . LYS A 1 96 ? -14.408 -18.002 6.973 1.00 88.81 96 LYS A C 1
ATOM 766 O O . LYS A 1 96 ? -13.729 -18.837 6.385 1.00 88.81 96 LYS A O 1
ATOM 771 N N . ASP A 1 97 ? -15.625 -17.631 6.581 1.00 89.75 97 ASP A N 1
ATOM 772 C CA . ASP A 1 97 ? -16.311 -18.137 5.387 1.00 89.75 97 ASP A CA 1
ATOM 773 C C . ASP A 1 97 ? -16.209 -17.163 4.191 1.00 89.75 97 ASP A C 1
ATOM 775 O O . ASP A 1 97 ? -16.786 -17.408 3.129 1.00 89.75 97 ASP A O 1
ATOM 779 N N . PHE A 1 98 ? -15.494 -16.039 4.338 1.00 92.94 98 PHE A N 1
ATOM 780 C CA . PHE A 1 98 ? -15.347 -15.042 3.279 1.00 92.94 98 PHE A CA 1
ATOM 781 C C . PHE A 1 98 ? -14.531 -15.598 2.110 1.00 92.94 98 PHE A C 1
ATOM 783 O O . PHE A 1 98 ? -13.484 -16.218 2.291 1.00 92.94 98 PHE A O 1
ATOM 790 N N . GLN A 1 99 ? -14.997 -15.327 0.893 1.00 90.94 99 GLN A N 1
ATOM 791 C CA . GLN A 1 99 ? -14.284 -15.617 -0.344 1.00 90.94 99 GLN A CA 1
ATOM 792 C C . GLN A 1 99 ? -14.138 -14.317 -1.131 1.00 90.94 99 GLN A C 1
ATOM 794 O O . GLN A 1 99 ? -15.126 -13.663 -1.474 1.00 90.94 99 GLN A O 1
ATOM 799 N N . LYS A 1 100 ? -12.890 -13.935 -1.402 1.00 90.88 100 LYS A N 1
ATOM 800 C CA . LYS A 1 100 ? -12.560 -12.755 -2.201 1.00 90.88 100 LYS A CA 1
ATOM 801 C C . LYS A 1 100 ? -12.997 -12.972 -3.655 1.00 90.88 100 LYS A C 1
ATOM 803 O O . LYS A 1 100 ? -12.713 -14.008 -4.243 1.00 90.88 100 LYS A O 1
ATOM 808 N N . SER A 1 101 ? -13.617 -11.955 -4.251 1.00 88.94 101 SER A N 1
ATOM 809 C CA . SER A 1 101 ? -13.954 -11.956 -5.679 1.00 88.94 101 SER A CA 1
ATOM 810 C C . SER A 1 101 ? -12.701 -11.842 -6.559 1.00 88.94 101 SER A C 1
ATOM 812 O O . SER A 1 101 ? -11.776 -11.085 -6.238 1.00 88.94 101 SER A O 1
ATOM 814 N N . GLU A 1 102 ? -12.681 -12.556 -7.688 1.00 85.88 102 GLU A N 1
ATOM 815 C CA . GLU A 1 102 ? -11.618 -12.469 -8.704 1.00 85.88 102 GLU A CA 1
ATOM 816 C C . GLU A 1 102 ? -11.544 -11.070 -9.334 1.00 85.88 102 GLU A C 1
ATOM 818 O O . GLU A 1 102 ? -10.455 -10.576 -9.602 1.00 85.88 102 GLU A O 1
ATOM 823 N N . ASN A 1 103 ? -12.688 -10.386 -9.463 1.00 87.44 103 ASN A N 1
ATOM 824 C CA . ASN A 1 103 ? -12.785 -9.043 -10.048 1.00 87.44 103 ASN A CA 1
ATOM 825 C C . ASN A 1 103 ? -12.197 -7.928 -9.164 1.00 87.44 103 ASN A C 1
ATOM 827 O O . ASN A 1 103 ? -12.193 -6.777 -9.573 1.00 87.44 103 ASN A O 1
ATOM 831 N N . VAL A 1 104 ? -11.749 -8.234 -7.944 1.00 92.56 104 VAL A N 1
ATOM 832 C CA . VAL A 1 104 ? -11.181 -7.246 -7.016 1.00 92.56 104 VAL A CA 1
ATOM 833 C C . VAL A 1 104 ? -9.659 -7.198 -7.184 1.00 92.56 104 VAL A C 1
ATOM 835 O O . VAL A 1 104 ? -8.976 -8.200 -6.982 1.00 92.56 104 VAL A O 1
ATOM 838 N N . ASN A 1 105 ? -9.096 -6.030 -7.468 1.00 92.19 105 ASN A N 1
ATOM 839 C CA . ASN A 1 105 ? -7.650 -5.811 -7.508 1.00 92.19 105 ASN A CA 1
ATOM 840 C C . ASN A 1 105 ? -7.056 -5.742 -6.090 1.00 92.19 105 ASN A C 1
ATOM 842 O O . ASN A 1 105 ? -6.050 -6.397 -5.804 1.00 92.19 105 ASN A O 1
ATOM 846 N N . LEU A 1 106 ? -7.714 -4.988 -5.199 1.00 96.88 106 LEU A N 1
ATOM 847 C CA . LEU A 1 106 ? -7.275 -4.702 -3.829 1.00 96.88 106 LEU A CA 1
ATOM 848 C C . LEU A 1 106 ? -8.339 -5.077 -2.790 1.00 96.88 106 LEU A C 1
ATOM 850 O O . LEU A 1 106 ? -9.454 -4.559 -2.818 1.00 96.88 106 LEU A O 1
ATOM 854 N N . LEU A 1 107 ? -7.970 -5.915 -1.822 1.00 98.00 107 LEU A N 1
ATOM 855 C CA . LEU A 1 107 ? -8.753 -6.140 -0.607 1.00 98.00 107 LEU A CA 1
ATOM 856 C C . LEU A 1 107 ? -8.201 -5.288 0.544 1.00 98.00 107 LEU A C 1
ATOM 858 O O . LEU A 1 107 ? -7.003 -5.297 0.808 1.00 98.00 107 LEU A O 1
ATOM 862 N N . ILE A 1 108 ? -9.079 -4.575 1.242 1.00 98.56 108 ILE A N 1
ATOM 863 C CA . ILE A 1 108 ? -8.767 -3.725 2.393 1.00 98.56 108 ILE A CA 1
ATOM 864 C C . ILE A 1 108 ? -9.457 -4.331 3.614 1.00 98.56 108 ILE A C 1
ATOM 866 O O . ILE A 1 108 ? -10.686 -4.377 3.671 1.00 98.56 108 ILE A O 1
ATOM 870 N N . LEU A 1 109 ? -8.675 -4.791 4.587 1.00 98.25 109 LEU A N 1
ATOM 871 C CA . LEU A 1 109 ? -9.157 -5.304 5.866 1.00 98.25 109 LEU A CA 1
ATOM 872 C C . LEU A 1 109 ? -8.838 -4.292 6.965 1.00 98.25 109 LEU A C 1
ATOM 874 O O . LEU A 1 109 ? -7.677 -3.975 7.219 1.00 98.25 109 LEU A O 1
ATOM 878 N N . ILE A 1 110 ? -9.871 -3.791 7.630 1.00 97.44 110 ILE A N 1
ATOM 879 C CA . ILE A 1 110 ? -9.725 -2.874 8.761 1.00 97.44 110 ILE A CA 1
ATOM 880 C C . ILE A 1 110 ? -10.253 -3.594 9.989 1.00 97.44 110 ILE A C 1
ATOM 882 O O . ILE A 1 110 ? -11.450 -3.858 10.086 1.00 97.44 110 ILE A O 1
ATOM 886 N N . PHE A 1 111 ? -9.360 -3.957 10.902 1.00 95.62 111 PHE A N 1
ATOM 887 C CA . PHE A 1 111 ? -9.734 -4.616 12.147 1.00 95.62 111 PHE A CA 1
ATOM 888 C C . PHE A 1 111 ? -10.186 -3.580 13.174 1.00 95.62 111 PHE A C 1
ATOM 890 O O . PHE A 1 111 ? -9.529 -2.553 13.333 1.00 95.62 111 PHE A O 1
ATOM 897 N N . ASP A 1 112 ? -11.254 -3.864 13.921 1.00 93.44 112 ASP A N 1
ATOM 898 C CA . ASP A 1 112 ? -11.576 -3.058 15.101 1.00 93.44 112 ASP A CA 1
ATOM 899 C C . ASP A 1 112 ? -10.459 -3.128 16.161 1.00 93.44 112 ASP A C 1
ATOM 901 O O . ASP A 1 112 ? -9.610 -4.026 16.155 1.00 93.44 112 ASP A O 1
ATOM 905 N N . GLN A 1 113 ? -10.474 -2.191 17.111 1.00 89.50 113 GLN A N 1
ATOM 906 C CA . GLN A 1 113 ? -9.476 -2.111 18.181 1.00 89.50 113 GLN A CA 1
ATOM 907 C C . GLN A 1 113 ? -9.306 -3.423 18.977 1.00 89.50 113 GLN A C 1
ATOM 909 O O . GLN A 1 113 ? -8.216 -3.705 19.474 1.00 89.50 113 GLN A O 1
ATOM 914 N N . ALA A 1 114 ? -10.354 -4.241 19.123 1.00 90.31 114 ALA A N 1
ATOM 915 C CA . ALA A 1 114 ? -10.296 -5.478 19.900 1.00 90.31 114 ALA A CA 1
ATOM 916 C C . ALA A 1 114 ? -9.680 -6.643 19.108 1.00 90.31 114 ALA A C 1
ATOM 918 O O . ALA A 1 114 ? -9.033 -7.517 19.699 1.00 90.31 114 ALA A O 1
ATOM 919 N N . LEU A 1 115 ? -9.895 -6.675 17.791 1.00 91.88 115 LEU A N 1
ATOM 920 C CA . LEU A 1 115 ? -9.353 -7.673 16.879 1.00 91.88 115 LEU A CA 1
ATOM 921 C C . LEU A 1 115 ? -7.922 -7.322 16.457 1.00 91.88 115 LEU A C 1
ATOM 923 O O . LEU A 1 115 ? -7.041 -8.172 16.571 1.00 91.88 115 LEU A O 1
ATOM 927 N N . GLY A 1 116 ? -7.654 -6.069 16.075 1.00 90.31 116 GLY A N 1
ATOM 928 C CA . GLY A 1 116 ? -6.325 -5.606 15.662 1.00 90.31 116 GLY A CA 1
ATOM 929 C C . GLY A 1 116 ? -5.272 -5.762 16.763 1.00 90.31 116 GLY A C 1
ATOM 930 O O . GLY A 1 116 ? -4.192 -6.295 16.500 1.00 90.31 116 GLY A O 1
ATOM 931 N N . LYS A 1 117 ? -5.626 -5.473 18.024 1.00 87.00 117 LYS A N 1
ATOM 932 C CA . LYS A 1 117 ? -4.770 -5.759 19.193 1.00 87.00 117 LYS A CA 1
ATOM 933 C C . LYS A 1 117 ? -4.436 -7.233 19.399 1.00 87.00 117 LYS A C 1
ATOM 935 O O . LYS A 1 117 ? -3.415 -7.537 20.005 1.00 87.00 117 LYS A O 1
ATOM 940 N N . SER A 1 118 ? -5.282 -8.153 18.935 1.00 87.25 118 SER A N 1
ATOM 941 C CA . SER A 1 118 ? -5.019 -9.597 19.017 1.00 87.25 118 SER A CA 1
ATOM 942 C C . SER A 1 118 ? -4.385 -10.198 17.757 1.00 87.25 118 SER A C 1
ATOM 944 O O . SER A 1 118 ? -3.970 -11.353 17.809 1.00 87.25 118 SER A O 1
ATOM 946 N N . THR A 1 119 ? -4.294 -9.443 16.656 1.00 87.56 119 THR A N 1
ATOM 947 C CA . THR A 1 119 ? -3.896 -9.962 15.331 1.00 87.56 119 THR A CA 1
ATOM 948 C C . THR A 1 119 ? -2.653 -9.268 14.764 1.00 87.56 119 THR A C 1
ATOM 950 O O . THR A 1 119 ? -1.739 -9.940 14.289 1.00 87.56 119 THR A O 1
ATOM 953 N N . LEU A 1 120 ? -2.591 -7.934 14.822 1.00 87.44 120 LEU A N 1
ATOM 954 C CA . LEU A 1 120 ? -1.482 -7.134 14.292 1.00 87.44 120 LEU A CA 1
ATOM 955 C C . LEU A 1 120 ? -0.461 -6.790 15.386 1.00 87.44 120 LEU A C 1
ATOM 957 O O . LEU A 1 120 ? 0.717 -7.126 15.254 1.00 87.44 120 LEU A O 1
ATOM 961 N N . HIS A 1 121 ? -0.917 -6.222 16.505 1.00 84.94 121 HIS A N 1
ATOM 962 C CA . HIS A 1 121 ? -0.034 -5.705 17.560 1.00 84.94 121 HIS A CA 1
ATOM 963 C C . HIS A 1 121 ? 0.926 -6.748 18.170 1.00 84.94 121 HIS A C 1
ATOM 965 O O . HIS A 1 121 ? 2.071 -6.383 18.420 1.00 84.94 121 HIS A O 1
ATOM 971 N N . PRO A 1 122 ? 0.579 -8.046 18.346 1.00 83.31 122 PRO A N 1
ATOM 972 C CA . PRO A 1 122 ? 1.530 -9.022 18.893 1.00 83.31 122 PRO A CA 1
ATOM 973 C C . PRO A 1 122 ? 2.698 -9.347 17.937 1.00 83.31 122 PRO A C 1
ATOM 975 O O . PRO A 1 122 ? 3.688 -9.955 18.347 1.00 83.31 122 PRO A O 1
ATOM 978 N N . ASN A 1 123 ? 2.606 -8.911 16.672 1.00 78.25 123 ASN A N 1
ATOM 979 C CA . ASN A 1 123 ? 3.688 -8.910 15.683 1.00 78.25 123 ASN A CA 1
ATOM 980 C C . ASN A 1 123 ? 4.422 -7.549 15.598 1.00 78.25 123 ASN A C 1
ATOM 982 O O . ASN A 1 123 ? 5.276 -7.384 14.728 1.00 78.25 123 ASN A O 1
ATOM 986 N N . ASN A 1 124 ? 4.101 -6.596 16.484 1.00 80.06 124 ASN A N 1
ATOM 987 C CA . ASN A 1 124 ? 4.507 -5.185 16.448 1.00 80.06 124 ASN A CA 1
ATOM 988 C C . ASN A 1 124 ? 4.099 -4.489 15.135 1.00 80.06 124 ASN A C 1
ATOM 990 O O . ASN A 1 124 ? 4.929 -3.850 14.486 1.00 80.06 124 ASN A O 1
ATOM 994 N N . LEU A 1 125 ? 2.841 -4.666 14.717 1.00 84.44 125 LEU A N 1
ATOM 995 C CA . LEU A 1 125 ? 2.280 -4.074 13.501 1.00 84.44 125 LEU A CA 1
ATOM 996 C C . LEU A 1 125 ? 1.073 -3.191 13.810 1.00 84.44 125 LEU A C 1
ATOM 998 O O . LEU A 1 125 ? 0.168 -3.622 14.528 1.00 84.44 125 LEU A O 1
ATOM 1002 N N . ASP A 1 126 ? 1.031 -2.026 13.168 1.00 85.12 126 ASP A N 1
ATOM 1003 C CA . ASP A 1 126 ? -0.154 -1.158 13.096 1.00 85.12 126 ASP A CA 1
ATOM 1004 C C . ASP A 1 126 ? -0.848 -1.298 11.724 1.00 85.12 126 ASP A C 1
ATOM 1006 O O . ASP A 1 126 ? -2.081 -1.254 11.623 1.00 85.12 126 ASP A O 1
ATOM 1010 N N . GLY A 1 127 ? -0.049 -1.552 10.680 1.00 91.06 127 GLY A N 1
ATOM 1011 C CA . GLY A 1 127 ? -0.464 -1.788 9.300 1.00 91.06 127 GLY A CA 1
ATOM 1012 C C . GLY A 1 127 ? 0.437 -2.800 8.582 1.00 91.06 127 GLY A C 1
ATOM 1013 O O . GLY A 1 127 ? 1.542 -3.129 9.033 1.00 91.06 127 GLY A O 1
ATOM 1014 N N . ILE A 1 128 ? -0.071 -3.363 7.487 1.00 91.81 128 ILE A N 1
ATOM 1015 C CA . ILE A 1 128 ? 0.690 -4.234 6.595 1.00 91.81 128 ILE A CA 1
ATOM 1016 C C . ILE A 1 128 ? 0.108 -4.248 5.174 1.00 91.81 128 ILE A C 1
ATOM 1018 O O . ILE A 1 128 ? -1.082 -4.502 4.961 1.00 91.81 128 ILE A O 1
ATOM 1022 N N . TYR A 1 129 ? 0.989 -4.075 4.193 1.00 94.25 129 TYR A N 1
ATOM 1023 C CA . TYR A 1 129 ? 0.699 -4.227 2.773 1.00 94.25 129 TYR A CA 1
ATOM 1024 C C . TYR A 1 129 ? 1.298 -5.529 2.243 1.00 94.25 129 TYR A C 1
ATOM 1026 O O . TYR A 1 129 ? 2.460 -5.864 2.498 1.00 94.25 129 TYR A O 1
ATOM 1034 N N . VAL A 1 130 ? 0.507 -6.267 1.466 1.00 91.38 130 VAL A N 1
ATOM 1035 C CA . VAL A 1 130 ? 0.871 -7.565 0.895 1.00 91.38 130 VAL A CA 1
ATOM 1036 C C . VAL A 1 130 ? 0.455 -7.616 -0.573 1.00 91.38 130 VAL A C 1
ATOM 1038 O O . VAL A 1 130 ? -0.662 -7.245 -0.930 1.00 91.38 130 VAL A O 1
ATOM 1041 N N . HIS A 1 131 ? 1.334 -8.134 -1.426 1.00 84.88 131 HIS A N 1
ATOM 1042 C CA . HIS A 1 131 ? 1.042 -8.401 -2.831 1.00 84.88 131 HIS A CA 1
ATOM 1043 C C . HIS A 1 131 ? 1.635 -9.741 -3.281 1.00 84.88 131 HIS A C 1
ATOM 1045 O O . HIS A 1 131 ? 2.766 -10.065 -2.910 1.00 84.88 131 HIS A O 1
ATOM 1051 N N . SER A 1 132 ? 0.896 -10.502 -4.096 1.00 79.38 132 SER A N 1
ATOM 1052 C CA . SER A 1 132 ? 1.282 -11.844 -4.554 1.00 79.38 132 SER A CA 1
ATOM 1053 C C . SER A 1 132 ? 1.080 -12.068 -6.059 1.00 79.38 132 SER A C 1
ATOM 1055 O O . SER A 1 132 ? -0.021 -11.922 -6.585 1.00 79.38 132 SER A O 1
ATOM 1057 N N . GLY A 1 133 ? 2.132 -12.516 -6.741 1.00 66.00 133 GLY A N 1
ATOM 1058 C CA . GLY A 1 133 ? 2.136 -12.826 -8.169 1.00 66.00 133 GLY A CA 1
ATOM 1059 C C . GLY A 1 133 ? 2.889 -11.787 -9.006 1.00 66.00 133 GLY A C 1
ATOM 1060 O O . GLY A 1 133 ? 3.224 -10.699 -8.555 1.00 66.00 133 GLY A O 1
ATOM 1061 N N . ASN A 1 134 ? 3.162 -12.123 -10.267 1.00 62.16 134 ASN A N 1
ATOM 1062 C CA . ASN A 1 134 ? 3.883 -11.222 -11.178 1.00 62.16 134 ASN A CA 1
ATOM 1063 C C . ASN A 1 134 ? 3.024 -10.031 -11.643 1.00 62.16 134 ASN A C 1
ATOM 1065 O O . ASN A 1 134 ? 3.553 -8.979 -12.009 1.00 62.16 134 ASN A O 1
ATOM 1069 N N . ASP A 1 135 ? 1.699 -10.195 -11.661 1.00 67.56 135 ASP A N 1
ATOM 1070 C CA . ASP A 1 135 ? 0.768 -9.180 -12.144 1.00 67.56 135 ASP A CA 1
ATOM 1071 C C . ASP A 1 135 ? 0.448 -8.151 -11.055 1.00 67.56 135 ASP A C 1
ATOM 1073 O O . ASP A 1 135 ? -0.399 -8.352 -10.184 1.00 67.56 135 ASP A O 1
ATOM 1077 N N . ARG A 1 136 ? 1.120 -7.002 -11.159 1.00 74.12 136 ARG A N 1
ATOM 1078 C CA . ARG A 1 136 ? 0.975 -5.838 -10.276 1.00 74.12 136 ARG A CA 1
ATOM 1079 C C . ARG A 1 136 ? -0.402 -5.178 -10.317 1.00 74.12 136 ARG A C 1
ATOM 1081 O O . ARG A 1 136 ? -0.625 -4.252 -9.545 1.00 74.12 136 ARG A O 1
ATOM 1088 N N . THR A 1 137 ? -1.339 -5.641 -11.140 1.00 77.50 137 THR A N 1
ATOM 1089 C CA . THR A 1 137 ? -2.717 -5.136 -11.145 1.00 77.50 137 THR A CA 1
ATOM 1090 C C . THR A 1 137 ? -3.655 -5.906 -10.213 1.00 77.50 137 THR A C 1
ATOM 1092 O O . THR A 1 137 ? -4.737 -5.408 -9.919 1.00 77.50 137 THR A O 1
ATOM 1095 N N . ILE A 1 138 ? -3.262 -7.071 -9.686 1.00 81.69 138 ILE A N 1
ATOM 1096 C CA . ILE A 1 138 ? -4.131 -7.953 -8.882 1.00 81.69 138 ILE A CA 1
ATOM 1097 C C . ILE A 1 138 ? -3.459 -8.436 -7.586 1.00 81.69 138 ILE A C 1
ATOM 1099 O O . ILE A 1 138 ? -2.287 -8.164 -7.324 1.00 81.69 138 ILE A O 1
ATOM 1103 N N . ASN A 1 139 ? -4.219 -9.183 -6.774 1.00 87.31 139 ASN A N 1
ATOM 1104 C CA . ASN A 1 139 ? -3.750 -9.848 -5.552 1.00 87.31 139 ASN A CA 1
ATOM 1105 C C . ASN A 1 139 ? -3.072 -8.902 -4.554 1.00 87.31 139 ASN A C 1
ATOM 1107 O O . ASN A 1 139 ? -2.029 -9.221 -3.980 1.00 87.31 139 ASN A O 1
ATOM 1111 N N . HIS A 1 140 ? -3.676 -7.735 -4.348 1.00 93.75 140 HIS A N 1
ATOM 1112 C CA . HIS A 1 140 ? -3.257 -6.793 -3.320 1.00 93.75 140 HIS A CA 1
ATOM 1113 C C . HIS A 1 140 ? -4.115 -6.949 -2.072 1.00 93.75 140 HIS A C 1
ATOM 1115 O O . HIS A 1 140 ? -5.334 -7.126 -2.152 1.00 93.75 140 HIS A O 1
ATOM 1121 N N . LEU A 1 141 ? -3.471 -6.858 -0.917 1.00 96.25 141 LEU A N 1
ATOM 1122 C CA . LEU A 1 141 ? -4.099 -6.866 0.392 1.00 96.25 141 LEU A CA 1
ATOM 1123 C C . LEU A 1 141 ? -3.483 -5.767 1.254 1.00 96.25 141 LEU A C 1
ATOM 1125 O O . LEU A 1 141 ? -2.265 -5.661 1.378 1.00 96.25 141 LEU A O 1
ATOM 1129 N N . LEU A 1 142 ? -4.354 -4.992 1.880 1.00 96.94 142 LEU A N 1
ATOM 1130 C CA . LEU A 1 142 ? -4.050 -4.038 2.933 1.00 96.94 142 LEU A CA 1
ATOM 1131 C C . LEU A 1 142 ? -4.706 -4.553 4.213 1.00 96.94 142 LEU A C 1
ATOM 1133 O O . LEU A 1 142 ? -5.896 -4.868 4.191 1.00 96.94 142 LEU A O 1
ATOM 1137 N N . MET A 1 143 ? -3.963 -4.637 5.316 1.00 96.94 143 MET A N 1
ATOM 1138 C CA . MET A 1 143 ? -4.541 -4.863 6.643 1.00 96.94 143 MET A CA 1
ATOM 1139 C C . MET A 1 143 ? -4.069 -3.783 7.617 1.00 96.94 143 MET A C 1
ATOM 1141 O O . MET A 1 143 ? -2.895 -3.431 7.615 1.00 96.94 143 MET A O 1
ATOM 1145 N N . MET A 1 144 ? -4.964 -3.264 8.454 1.00 95.38 144 MET A N 1
ATOM 1146 C CA . MET A 1 144 ? -4.643 -2.244 9.463 1.00 95.38 144 MET A CA 1
ATOM 1147 C C . MET A 1 144 ? -5.547 -2.361 10.695 1.00 95.38 144 MET A C 1
ATOM 1149 O O . MET A 1 144 ? -6.634 -2.939 10.607 1.00 95.38 144 MET A O 1
ATOM 1153 N N . CYS A 1 145 ? -5.136 -1.786 11.830 1.00 92.06 145 CYS A N 1
ATOM 1154 C CA . CYS A 1 145 ? -6.042 -1.591 12.964 1.00 92.06 145 CYS A CA 1
ATOM 1155 C C . CYS A 1 145 ? -6.712 -0.207 12.950 1.00 92.06 145 CYS A C 1
ATOM 1157 O O . CYS A 1 145 ? -6.041 0.820 12.863 1.00 92.06 145 CYS A O 1
ATOM 1159 N N . ASP A 1 146 ? -8.025 -0.169 13.186 1.00 92.12 146 ASP A N 1
ATOM 1160 C CA . ASP A 1 146 ? -8.740 1.002 13.707 1.00 92.12 146 ASP A CA 1
ATOM 1161 C C . ASP A 1 146 ? -8.510 1.132 15.228 1.00 92.12 146 ASP A C 1
ATOM 1163 O O . ASP A 1 146 ? -9.422 1.031 16.053 1.00 92.12 146 ASP A O 1
ATOM 1167 N N . CYS A 1 147 ? -7.238 1.262 15.615 1.00 85.38 147 CYS A N 1
ATOM 1168 C CA . CYS A 1 147 ? -6.797 1.327 17.004 1.00 85.38 147 CYS A CA 1
ATOM 1169 C C . CYS A 1 147 ? -6.604 2.791 17.420 1.00 85.38 147 CYS A C 1
ATOM 1171 O O . CYS A 1 147 ? -5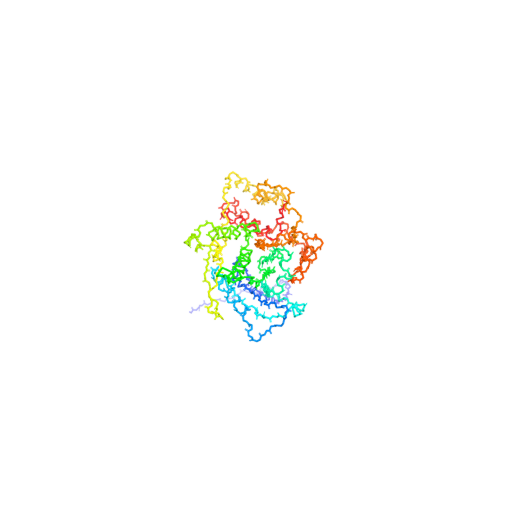.724 3.485 16.920 1.00 85.38 147 CYS A O 1
ATOM 1173 N N . SER A 1 148 ? -7.415 3.255 18.372 1.00 71.69 148 SER A N 1
ATOM 1174 C CA . SER A 1 148 ? -7.268 4.563 19.026 1.00 71.69 148 SER A CA 1
ATOM 1175 C C . SER A 1 148 ? -6.955 4.344 20.504 1.00 71.69 148 SER A C 1
ATOM 1177 O O . SER A 1 148 ? -7.856 4.290 21.341 1.00 71.69 148 SER A O 1
ATOM 1179 N N . ASP A 1 149 ? -5.679 4.135 20.825 1.00 57.44 149 ASP A N 1
ATOM 1180 C CA . ASP A 1 149 ? -5.284 3.682 22.166 1.00 57.44 149 ASP A CA 1
ATOM 1181 C C . ASP A 1 149 ? -5.233 4.788 23.223 1.00 57.44 149 ASP A C 1
ATOM 1183 O O . ASP A 1 149 ? -5.296 4.490 24.416 1.00 57.44 149 ASP A O 1
ATOM 1187 N N . PHE A 1 150 ? -5.226 6.050 22.792 1.00 48.38 150 PHE A N 1
ATOM 1188 C CA . PHE A 1 150 ? -5.300 7.237 23.640 1.00 48.38 150 PHE A CA 1
ATOM 1189 C C . PHE A 1 150 ? -6.136 8.340 22.947 1.00 48.38 150 PHE A C 1
ATOM 1191 O O . PHE A 1 150 ? -6.628 8.153 21.830 1.00 48.38 150 PHE A O 1
ATOM 1198 N N . SER A 1 151 ? -6.385 9.462 23.639 1.00 40.75 151 SER A N 1
ATOM 1199 C CA . SER A 1 151 ? -7.275 10.541 23.174 1.00 40.75 151 SER A CA 1
ATOM 1200 C C . SER A 1 151 ? -6.586 11.906 23.003 1.00 40.75 151 SER A C 1
ATOM 1202 O O . SER A 1 151 ? -6.975 12.891 23.638 1.00 40.75 151 SER A O 1
ATOM 1204 N N . SER A 1 152 ? -5.587 11.990 22.130 1.00 47.62 152 SER A N 1
ATOM 1205 C CA . SER A 1 152 ? -5.011 13.243 21.635 1.00 47.62 152 SER A CA 1
ATOM 1206 C C . SER A 1 152 ? -5.536 13.607 20.239 1.00 47.62 152 SER A C 1
ATOM 1208 O O . SER A 1 152 ? -6.087 12.784 19.501 1.00 47.62 152 SER A O 1
ATOM 1210 N N . SER A 1 153 ? -5.354 14.871 19.845 1.00 44.38 153 SER A N 1
ATOM 1211 C CA . SER A 1 153 ? -5.669 15.337 18.487 1.00 44.38 153 SER A CA 1
ATOM 1212 C C . SER A 1 153 ? -4.830 14.646 17.407 1.00 44.38 153 SER A C 1
ATOM 1214 O O . SER A 1 153 ? -5.259 14.609 16.257 1.00 44.38 153 SER A O 1
ATOM 1216 N N . TYR A 1 154 ? -3.681 14.072 17.774 1.00 49.28 154 TYR A N 1
ATOM 1217 C CA . TYR A 1 154 ? -2.836 13.267 16.898 1.00 49.28 154 TYR A CA 1
ATOM 1218 C C . TYR A 1 154 ? -3.377 11.833 16.759 1.00 49.28 154 TYR A C 1
ATOM 1220 O O . TYR A 1 154 ? -3.596 11.368 15.641 1.00 49.28 154 TYR A O 1
ATOM 1228 N N . GLU A 1 155 ? -3.713 11.159 17.866 1.00 51.59 155 GLU A N 1
ATOM 1229 C CA . GLU A 1 155 ? -4.207 9.768 17.837 1.00 51.59 155 GLU A CA 1
ATOM 1230 C C . GLU A 1 155 ? -5.524 9.602 17.070 1.00 51.59 155 GLU A C 1
ATOM 1232 O O . GLU A 1 155 ? -5.678 8.632 16.335 1.00 51.59 155 GLU A O 1
ATOM 1237 N N . THR A 1 156 ? -6.446 10.574 17.130 1.00 49.12 156 THR A N 1
ATOM 1238 C CA . THR A 1 156 ? -7.686 10.521 16.317 1.00 49.12 156 THR A CA 1
ATOM 1239 C C . THR A 1 156 ? -7.453 10.578 14.800 1.00 49.12 156 THR A C 1
ATOM 1241 O O . THR A 1 156 ? -8.401 10.419 14.030 1.00 49.12 156 THR A O 1
ATOM 1244 N N . THR A 1 157 ? -6.207 10.798 14.370 1.00 56.75 157 THR A N 1
ATOM 1245 C CA . THR A 1 157 ? -5.772 10.763 12.969 1.00 56.75 157 THR A CA 1
ATOM 1246 C C . THR A 1 157 ? -4.848 9.587 12.647 1.00 56.75 157 THR A C 1
ATOM 1248 O O . THR A 1 157 ? -4.562 9.357 11.475 1.00 56.75 157 THR A O 1
ATOM 1251 N N . LEU A 1 158 ? -4.418 8.810 13.648 1.00 76.88 158 LEU A N 1
ATOM 1252 C CA . LEU A 1 158 ? -3.479 7.705 13.461 1.00 76.88 158 LEU A CA 1
ATOM 1253 C C . LEU A 1 158 ? -4.062 6.582 12.575 1.00 76.88 158 LEU A C 1
ATOM 1255 O O . LEU A 1 158 ? -3.380 6.193 11.629 1.00 76.88 158 LEU A O 1
ATOM 1259 N N . PRO A 1 159 ? -5.326 6.130 12.733 1.00 89.75 159 PRO A N 1
ATOM 1260 C CA . PRO A 1 159 ? -5.907 5.159 11.804 1.00 89.75 159 PRO A CA 1
ATOM 1261 C C . PRO A 1 159 ? -6.002 5.663 10.355 1.00 89.75 159 PRO A C 1
ATOM 1263 O O . PRO A 1 159 ? -5.713 4.918 9.422 1.00 89.75 159 PRO A O 1
ATOM 1266 N N . SER A 1 160 ? -6.351 6.938 10.126 1.00 91.50 160 SER A N 1
ATOM 1267 C CA . SER A 1 160 ? -6.368 7.490 8.762 1.00 91.50 160 SER A CA 1
ATOM 1268 C C . SER A 1 160 ? -4.961 7.655 8.183 1.00 91.50 160 SER A C 1
ATOM 1270 O O . SER A 1 160 ? -4.770 7.441 6.986 1.00 91.50 160 SER A O 1
ATOM 1272 N N . TRP A 1 161 ? -3.973 7.964 9.025 1.00 91.00 161 TRP A N 1
ATOM 1273 C CA . TRP A 1 161 ? -2.562 7.984 8.652 1.00 91.00 161 TRP A CA 1
ATOM 1274 C C . TRP A 1 161 ? -2.090 6.599 8.192 1.00 91.00 161 TRP A C 1
ATOM 1276 O O . TRP A 1 161 ? -1.618 6.473 7.061 1.00 91.00 161 TRP A O 1
ATOM 1286 N N . ILE A 1 162 ? -2.320 5.553 8.994 1.00 92.00 162 ILE A N 1
ATOM 1287 C CA . ILE A 1 162 ? -1.998 4.158 8.646 1.00 92.00 162 ILE A CA 1
ATOM 1288 C C . ILE A 1 162 ? -2.695 3.753 7.340 1.00 92.00 162 ILE A C 1
ATOM 1290 O O . ILE A 1 162 ? -2.038 3.248 6.432 1.00 92.00 162 ILE A O 1
ATOM 1294 N N . LEU A 1 163 ? -3.991 4.061 7.176 1.00 95.94 163 LEU A N 1
ATOM 1295 C CA . LEU A 1 163 ? -4.698 3.795 5.918 1.00 95.94 163 LEU A CA 1
ATOM 1296 C C . LEU A 1 163 ? -3.969 4.431 4.723 1.00 95.94 163 LEU A C 1
ATOM 1298 O O . LEU A 1 163 ? -3.721 3.763 3.726 1.00 95.94 163 LEU A O 1
ATOM 1302 N N . SER A 1 164 ? -3.588 5.706 4.813 1.00 96.38 164 SER A N 1
ATOM 1303 C CA . SER A 1 164 ? -2.877 6.395 3.725 1.00 96.38 164 SER A CA 1
ATOM 1304 C C . SER A 1 164 ? -1.450 5.893 3.466 1.00 96.38 164 SER A C 1
ATOM 1306 O O . SER A 1 164 ? -0.990 5.944 2.322 1.00 96.38 164 SER A O 1
ATOM 1308 N N . HIS A 1 165 ? -0.771 5.378 4.496 1.00 94.56 165 HIS A N 1
ATOM 1309 C CA . HIS A 1 165 ? 0.541 4.738 4.390 1.00 94.56 165 HIS A CA 1
ATOM 1310 C C . HIS A 1 165 ? 0.433 3.483 3.522 1.00 94.56 165 HIS A C 1
ATOM 1312 O O . HIS A 1 165 ? 1.065 3.380 2.467 1.00 94.56 165 HIS A O 1
ATOM 1318 N N . GLU A 1 166 ? -0.455 2.573 3.908 1.00 96.69 166 GLU A N 1
ATOM 1319 C CA . GLU A 1 166 ? -0.622 1.292 3.230 1.00 96.69 166 GLU A CA 1
ATOM 1320 C C . GLU A 1 166 ? -1.300 1.438 1.853 1.00 96.69 166 GLU A C 1
ATOM 1322 O O . GLU A 1 166 ? -0.945 0.744 0.897 1.00 96.69 166 GLU A O 1
ATOM 1327 N N . LEU A 1 167 ? -2.222 2.399 1.689 1.00 97.75 167 LEU A N 1
ATOM 1328 C CA . LEU A 1 167 ? -2.754 2.756 0.368 1.00 97.75 167 LEU A CA 1
ATOM 1329 C C . LEU A 1 167 ? -1.660 3.316 -0.547 1.00 97.75 167 LEU A C 1
ATOM 1331 O O . LEU A 1 167 ? -1.681 3.041 -1.745 1.00 97.75 167 LEU A O 1
ATOM 1335 N N . SER A 1 168 ? -0.683 4.059 -0.018 1.00 95.88 168 SER A N 1
ATOM 1336 C CA . SER A 1 168 ? 0.465 4.497 -0.816 1.00 95.88 168 SER A CA 1
ATOM 1337 C C . SER A 1 168 ? 1.349 3.317 -1.220 1.00 95.88 168 SER A C 1
ATOM 1339 O O . SER A 1 168 ? 1.740 3.235 -2.384 1.00 95.88 168 SER A O 1
ATOM 1341 N N . HIS A 1 169 ? 1.603 2.352 -0.328 1.00 93.75 169 HIS A N 1
ATOM 1342 C CA . HIS A 1 169 ? 2.280 1.109 -0.714 1.00 93.75 169 HIS A CA 1
ATOM 1343 C C . HIS A 1 169 ? 1.565 0.389 -1.866 1.00 93.75 169 HIS A C 1
ATOM 1345 O O . HIS A 1 169 ? 2.218 -0.007 -2.838 1.00 93.75 169 HIS A O 1
ATOM 1351 N N . PHE A 1 170 ? 0.232 0.293 -1.806 1.00 95.25 170 PHE A N 1
ATOM 1352 C CA . PHE A 1 170 ? -0.573 -0.234 -2.905 1.00 95.25 170 PHE A CA 1
ATOM 1353 C C . PHE A 1 170 ? -0.411 0.581 -4.196 1.00 95.25 170 PHE A C 1
ATOM 1355 O O . PHE A 1 170 ? -0.057 -0.001 -5.217 1.00 95.25 170 PHE A O 1
ATOM 1362 N N . VAL A 1 171 ? -0.629 1.902 -4.180 1.00 91.94 171 VAL A N 1
ATOM 1363 C CA . VAL A 1 171 ? -0.589 2.727 -5.405 1.00 91.94 171 VAL A CA 1
ATOM 1364 C C . VAL A 1 171 ? 0.783 2.669 -6.073 1.00 91.94 171 VAL A C 1
ATOM 1366 O O . VAL A 1 171 ? 0.871 2.546 -7.297 1.00 91.94 171 VAL A O 1
ATOM 1369 N N . LEU A 1 172 ? 1.861 2.724 -5.288 1.00 82.25 172 LEU A N 1
ATOM 1370 C CA . LEU A 1 172 ? 3.213 2.634 -5.824 1.00 82.25 172 LEU A CA 1
ATOM 1371 C C . LEU A 1 172 ? 3.489 1.212 -6.367 1.00 82.25 172 LEU A C 1
ATOM 1373 O O . LEU A 1 172 ? 4.014 1.067 -7.468 1.00 82.25 172 LEU A O 1
ATOM 1377 N N . SER A 1 173 ? 3.063 0.145 -5.688 1.00 80.12 173 SER A N 1
ATOM 1378 C CA . SER A 1 173 ? 3.167 -1.224 -6.224 1.00 80.12 173 SER A CA 1
ATOM 1379 C C . SER A 1 173 ? 2.345 -1.431 -7.505 1.00 80.12 173 SER A C 1
ATOM 1381 O O . SER A 1 173 ? 2.845 -2.029 -8.455 1.00 80.12 173 SER A O 1
ATOM 1383 N N . TYR A 1 174 ? 1.132 -0.876 -7.582 1.00 82.50 174 TYR A N 1
ATOM 1384 C CA . TYR A 1 174 ? 0.250 -0.929 -8.755 1.00 82.50 174 TYR A CA 1
ATOM 1385 C C . TYR A 1 174 ? 0.850 -0.185 -9.959 1.00 82.50 174 TYR A C 1
ATOM 1387 O O . TYR A 1 174 ? 0.856 -0.694 -11.079 1.00 82.50 174 TYR A O 1
ATOM 1395 N N . LYS A 1 175 ? 1.470 0.980 -9.722 1.00 73.69 175 LYS A N 1
ATOM 1396 C CA . LYS A 1 175 ? 2.271 1.712 -10.726 1.00 73.69 175 LYS A CA 1
ATOM 1397 C C . LYS A 1 175 ? 3.646 1.060 -10.987 1.00 73.69 175 LYS A C 1
ATOM 1399 O O . LYS A 1 175 ? 4.343 1.427 -11.935 1.00 73.69 175 LYS A O 1
ATOM 1404 N N . GLY A 1 176 ? 4.002 0.032 -10.214 1.00 67.31 176 GLY A N 1
ATOM 1405 C CA . GLY A 1 176 ? 5.118 -0.879 -10.456 1.00 67.31 176 GLY A CA 1
ATOM 1406 C C . GLY A 1 176 ? 6.468 -0.465 -9.875 1.00 67.31 176 GLY A C 1
ATOM 1407 O O . GLY A 1 176 ? 7.489 -0.951 -10.352 1.00 67.31 176 GLY A O 1
ATOM 1408 N N . PHE A 1 177 ? 6.497 0.405 -8.864 1.00 67.38 177 PHE A N 1
ATOM 1409 C CA . PHE A 1 177 ? 7.723 0.685 -8.111 1.00 67.38 177 PHE A CA 1
ATOM 1410 C C . PHE A 1 177 ? 8.296 -0.587 -7.461 1.00 67.38 177 PHE A C 1
ATOM 1412 O O . PHE A 1 177 ? 7.562 -1.504 -7.078 1.00 67.38 177 PHE A O 1
ATOM 1419 N N . SER A 1 178 ? 9.616 -0.613 -7.265 1.00 64.38 178 SER A N 1
ATOM 1420 C CA . SER A 1 178 ? 10.275 -1.685 -6.514 1.00 64.38 178 SER A CA 1
ATOM 1421 C C . SER A 1 178 ? 9.873 -1.683 -5.029 1.00 64.38 178 SER A C 1
ATOM 1423 O O . SER A 1 178 ? 9.572 -0.637 -4.453 1.00 64.38 178 SER A O 1
ATOM 1425 N N . LYS A 1 179 ? 9.938 -2.848 -4.366 1.00 68.12 179 LYS A N 1
ATOM 1426 C CA . LYS A 1 179 ? 9.731 -2.989 -2.907 1.00 68.12 179 LYS A CA 1
ATOM 1427 C C . LYS A 1 179 ? 10.594 -2.005 -2.105 1.00 68.12 179 LYS A C 1
ATOM 1429 O O . LYS A 1 179 ? 10.121 -1.403 -1.144 1.00 68.12 179 LYS A O 1
ATOM 1434 N N . SER A 1 180 ? 11.854 -1.849 -2.512 1.00 61.72 180 SER A N 1
ATOM 1435 C CA . SER A 1 180 ? 12.819 -0.922 -1.916 1.00 61.72 180 SER A CA 1
ATOM 1436 C C . SER A 1 180 ? 12.426 0.538 -2.114 1.00 61.72 180 SER A C 1
ATOM 1438 O O . SER A 1 180 ? 12.498 1.297 -1.155 1.00 61.72 180 SER A O 1
ATOM 1440 N N . ASP A 1 181 ? 11.965 0.928 -3.306 1.00 65.69 181 ASP A N 1
ATOM 1441 C CA . ASP A 1 181 ? 11.530 2.303 -3.571 1.00 65.69 181 ASP A CA 1
ATOM 1442 C C . ASP A 1 181 ? 10.236 2.635 -2.828 1.00 65.69 181 ASP A C 1
ATOM 1444 O O . ASP A 1 181 ? 10.133 3.711 -2.250 1.00 65.69 181 ASP A O 1
ATOM 1448 N N . ILE A 1 182 ? 9.277 1.704 -2.773 1.00 69.88 182 ILE A N 1
ATOM 1449 C CA . ILE A 1 182 ? 8.040 1.866 -1.996 1.00 69.88 182 ILE A CA 1
ATOM 1450 C C . ILE A 1 182 ? 8.369 2.088 -0.518 1.00 69.88 182 ILE A C 1
ATOM 1452 O O . ILE A 1 182 ? 7.913 3.067 0.072 1.00 69.88 182 ILE A O 1
ATOM 1456 N N . LYS A 1 183 ? 9.193 1.207 0.068 1.00 70.81 183 LYS A N 1
ATOM 1457 C CA . LYS A 1 183 ? 9.620 1.332 1.465 1.00 70.81 183 LYS A CA 1
ATOM 1458 C C . LYS A 1 183 ? 10.358 2.654 1.682 1.00 70.81 183 LYS A C 1
ATOM 1460 O O . LYS A 1 183 ? 9.991 3.421 2.558 1.00 70.81 183 LYS A O 1
ATOM 1465 N N . MET A 1 184 ? 11.359 2.956 0.858 1.00 74.12 184 MET A N 1
ATOM 1466 C CA . MET A 1 184 ? 12.133 4.193 0.961 1.00 74.12 184 MET A CA 1
ATOM 1467 C C . MET A 1 184 ? 11.219 5.425 0.893 1.00 74.12 184 MET A C 1
ATOM 1469 O O . MET A 1 184 ? 11.201 6.206 1.832 1.00 74.12 184 MET A O 1
ATOM 1473 N N . LYS A 1 185 ? 10.405 5.586 -0.156 1.00 80.81 185 LYS A N 1
ATOM 1474 C CA . LYS A 1 185 ? 9.649 6.829 -0.380 1.00 80.81 185 LYS A CA 1
ATOM 1475 C C . LYS A 1 185 ? 8.518 7.066 0.613 1.00 80.81 185 LYS A C 1
ATOM 1477 O O . LYS A 1 185 ? 8.239 8.223 0.914 1.00 80.81 185 LYS A O 1
ATOM 1482 N N . ILE A 1 186 ? 7.879 6.014 1.124 1.00 87.75 186 ILE A N 1
ATOM 1483 C CA . ILE A 1 186 ? 6.789 6.171 2.095 1.00 87.75 186 ILE A CA 1
ATOM 1484 C C . ILE A 1 186 ? 7.333 6.300 3.523 1.00 87.75 186 ILE A C 1
ATOM 1486 O O . ILE A 1 186 ? 6.913 7.208 4.240 1.00 87.75 186 ILE A O 1
ATOM 1490 N N . HIS A 1 187 ? 8.330 5.495 3.911 1.00 84.12 187 HIS A N 1
ATOM 1491 C CA . HIS A 1 187 ? 8.917 5.595 5.250 1.00 84.12 187 HIS A CA 1
ATOM 1492 C C . HIS A 1 187 ? 9.756 6.879 5.408 1.00 84.12 187 HIS A C 1
ATOM 1494 O O . HIS A 1 187 ? 9.628 7.530 6.435 1.00 84.12 187 HIS A O 1
ATOM 1500 N N . GLU A 1 188 ? 10.500 7.342 4.386 1.00 81.19 188 GLU A N 1
ATOM 1501 C CA . GLU A 1 188 ? 11.174 8.660 4.417 1.00 81.19 188 GLU A CA 1
ATOM 1502 C C . GLU A 1 188 ? 10.174 9.801 4.685 1.00 81.19 188 GLU A C 1
ATOM 1504 O O . GLU A 1 188 ? 10.452 10.692 5.488 1.00 81.19 188 GLU A O 1
ATOM 1509 N N . LYS A 1 189 ? 8.999 9.774 4.034 1.00 83.88 189 LYS A N 1
ATOM 1510 C CA . LYS A 1 189 ? 7.962 10.810 4.190 1.00 83.88 189 LYS A CA 1
ATOM 1511 C C . LYS A 1 189 ? 7.305 10.748 5.576 1.00 83.88 189 LYS A C 1
ATOM 1513 O O . LYS A 1 189 ? 6.977 11.790 6.146 1.00 83.88 189 LYS A O 1
ATOM 1518 N N . GLN A 1 190 ? 7.171 9.549 6.146 1.00 84.25 190 GLN A N 1
ATOM 1519 C CA . GLN A 1 190 ? 6.734 9.367 7.528 1.00 84.25 190 GLN A CA 1
ATOM 1520 C C . GLN A 1 190 ? 7.777 9.853 8.540 1.00 84.25 190 GLN A C 1
ATOM 1522 O O . GLN A 1 190 ? 7.431 10.636 9.420 1.00 84.25 190 GLN A O 1
ATOM 1527 N N . ASP A 1 191 ? 9.047 9.473 8.390 1.00 81.31 191 ASP A N 1
ATOM 1528 C CA . ASP A 1 191 ? 10.138 9.921 9.261 1.00 81.31 191 ASP A CA 1
ATOM 1529 C C . ASP A 1 191 ? 10.256 11.455 9.248 1.00 81.31 191 ASP A C 1
ATOM 1531 O O . ASP A 1 191 ? 10.480 12.085 10.283 1.00 81.31 191 ASP A O 1
ATOM 1535 N N . GLN A 1 192 ? 10.068 12.095 8.090 1.00 82.44 192 GLN A N 1
ATOM 1536 C CA . GLN A 1 192 ? 10.036 13.556 7.962 1.00 82.44 192 GLN A CA 1
ATOM 1537 C C . GLN A 1 192 ? 8.880 14.192 8.747 1.00 82.44 192 GLN A C 1
ATOM 1539 O O . GLN A 1 192 ? 9.084 15.188 9.449 1.00 82.44 192 GLN A O 1
ATOM 1544 N N . TYR A 1 193 ? 7.683 13.605 8.680 1.00 83.12 193 TYR A N 1
ATOM 1545 C CA . TYR A 1 193 ? 6.530 14.048 9.461 1.00 83.12 193 TYR A CA 1
ATOM 1546 C C . TYR A 1 193 ? 6.741 13.857 10.972 1.00 83.12 193 TYR A C 1
ATOM 1548 O O . TYR A 1 193 ? 6.514 14.789 11.747 1.00 83.12 193 TYR A O 1
ATOM 1556 N N . ASP A 1 194 ? 7.251 12.696 11.381 1.00 78.44 194 ASP A N 1
ATOM 1557 C CA . ASP A 1 194 ? 7.538 12.339 12.773 1.00 78.44 194 ASP A CA 1
ATOM 1558 C C . ASP A 1 194 ? 8.595 13.255 13.409 1.00 78.44 194 ASP A C 1
ATOM 1560 O O . ASP A 1 194 ? 8.417 13.764 14.519 1.00 78.44 194 ASP A O 1
ATOM 1564 N N . ASN A 1 195 ? 9.672 13.551 12.678 1.00 77.38 195 ASN A N 1
ATOM 1565 C CA . ASN A 1 195 ? 10.673 14.523 13.114 1.00 77.38 195 ASN A CA 1
ATOM 1566 C C . ASN A 1 195 ? 10.074 15.929 13.263 1.00 77.38 195 ASN A C 1
ATOM 1568 O O . ASN A 1 195 ? 10.418 16.652 14.206 1.00 77.38 195 ASN A O 1
ATOM 1572 N N . CYS A 1 196 ? 9.169 16.312 12.357 1.00 76.62 196 CYS A N 1
ATOM 1573 C CA . CYS A 1 196 ? 8.521 17.617 12.368 1.00 76.62 196 CYS A CA 1
ATOM 1574 C C . CYS A 1 196 ? 7.608 17.811 13.590 1.00 76.62 196 CYS A C 1
ATOM 1576 O O . CYS A 1 196 ? 7.707 18.841 14.264 1.00 76.62 196 CYS A O 1
ATOM 1578 N N . ILE A 1 197 ? 6.779 16.817 13.932 1.00 73.56 197 ILE A N 1
ATOM 1579 C CA . ILE A 1 197 ? 5.933 16.865 15.137 1.00 73.56 197 ILE A CA 1
ATOM 1580 C C . ILE A 1 197 ? 6.746 16.737 16.436 1.00 73.56 197 ILE A C 1
ATOM 1582 O O . ILE A 1 197 ? 6.362 17.328 17.442 1.00 73.56 197 ILE A O 1
ATOM 1586 N N . GLY A 1 198 ? 7.855 15.985 16.424 1.00 62.53 198 GLY A N 1
ATOM 1587 C CA . GLY A 1 198 ? 8.573 15.594 17.639 1.00 62.53 198 GLY A CA 1
ATOM 1588 C C . GLY A 1 198 ? 9.662 16.557 18.121 1.00 62.53 198 GLY A C 1
ATOM 1589 O O . GLY A 1 198 ? 9.865 16.675 19.326 1.00 62.53 198 GLY A O 1
ATOM 1590 N N . THR A 1 199 ? 10.384 17.235 17.217 1.00 56.31 199 THR A N 1
ATOM 1591 C CA . THR A 1 199 ? 11.651 17.905 17.597 1.00 56.31 199 THR A CA 1
ATOM 1592 C C . THR A 1 199 ? 11.589 19.426 17.749 1.00 56.31 199 THR A C 1
ATOM 1594 O O . THR A 1 199 ? 12.350 19.960 18.550 1.00 56.31 199 THR A O 1
ATOM 1597 N N . ASN A 1 200 ? 10.722 20.134 17.011 1.00 54.53 200 ASN A N 1
ATOM 1598 C CA . ASN A 1 200 ? 10.556 21.600 17.125 1.00 54.53 200 ASN A CA 1
ATOM 1599 C C . ASN A 1 200 ? 9.193 22.148 16.626 1.00 54.53 200 ASN A C 1
ATOM 1601 O O . ASN A 1 200 ? 9.043 23.361 16.504 1.00 54.53 200 ASN A O 1
ATOM 1605 N N . PHE A 1 201 ? 8.213 21.283 16.328 1.00 57.66 201 PHE A N 1
ATOM 1606 C CA . PHE A 1 201 ? 6.868 21.623 15.824 1.00 57.66 201 PHE A CA 1
ATOM 1607 C C . PHE A 1 201 ? 6.833 22.734 14.752 1.00 57.66 201 PHE A C 1
ATOM 1609 O O . PHE A 1 201 ? 6.175 23.768 14.893 1.00 57.66 201 PHE A O 1
ATOM 1616 N N . ASP A 1 202 ? 7.549 22.506 13.651 1.00 67.31 202 ASP A N 1
ATOM 1617 C CA . ASP A 1 202 ? 7.561 23.406 12.494 1.00 67.31 202 ASP A CA 1
ATOM 1618 C C . ASP A 1 202 ? 6.289 23.203 11.654 1.00 67.31 202 ASP A C 1
ATOM 1620 O O . ASP A 1 202 ? 6.241 22.392 10.727 1.00 67.31 202 ASP A O 1
ATOM 1624 N N . TYR A 1 203 ? 5.216 23.903 12.033 1.00 67.44 203 TYR A N 1
ATOM 1625 C CA . TYR A 1 203 ? 3.880 23.687 11.472 1.00 67.44 203 TYR A CA 1
ATOM 1626 C C . TYR A 1 203 ? 3.838 23.771 9.940 1.00 67.44 203 TYR A C 1
ATOM 1628 O O . TYR A 1 203 ? 3.120 22.987 9.316 1.00 67.44 203 TYR A O 1
ATOM 1636 N N . ASP A 1 204 ? 4.617 24.678 9.345 1.00 72.44 204 ASP A N 1
ATOM 1637 C CA . ASP A 1 204 ? 4.634 24.900 7.901 1.00 72.44 204 ASP A CA 1
ATOM 1638 C C . ASP A 1 204 ? 5.307 23.734 7.168 1.00 72.44 204 ASP A C 1
ATOM 1640 O O . ASP A 1 204 ? 4.712 23.199 6.231 1.00 72.44 204 ASP A O 1
ATOM 1644 N N . LYS A 1 205 ? 6.454 23.232 7.656 1.00 75.50 205 LYS A N 1
ATOM 1645 C CA . LYS A 1 205 ? 7.068 22.004 7.109 1.00 75.50 205 LYS A CA 1
ATOM 1646 C C . LYS A 1 205 ? 6.171 20.778 7.283 1.00 75.50 205 LYS A C 1
ATOM 1648 O O . LYS A 1 205 ? 6.030 19.969 6.371 1.00 75.50 205 LYS A O 1
ATOM 1653 N N . CYS A 1 206 ? 5.497 20.653 8.426 1.00 78.62 206 CYS A N 1
ATOM 1654 C CA . CYS A 1 206 ? 4.575 19.544 8.696 1.00 78.62 206 CYS A CA 1
ATOM 1655 C C . CYS A 1 206 ? 3.376 19.506 7.727 1.00 78.62 206 CYS A C 1
ATOM 1657 O O . CYS A 1 206 ? 2.662 18.502 7.694 1.00 78.62 206 CYS A O 1
ATOM 1659 N N . ASN A 1 207 ? 3.092 20.587 6.989 1.00 83.56 207 ASN A N 1
ATOM 1660 C CA . ASN A 1 207 ? 2.012 20.634 6.002 1.00 83.56 207 ASN A CA 1
ATOM 1661 C C . ASN A 1 207 ? 2.410 20.041 4.638 1.00 83.56 207 ASN A C 1
ATOM 1663 O O . ASN A 1 207 ? 1.517 19.699 3.873 1.00 83.56 207 ASN A O 1
ATOM 1667 N N . GLU A 1 208 ? 3.703 19.862 4.343 1.00 85.50 208 GLU A N 1
ATOM 1668 C CA . GLU A 1 208 ? 4.173 19.241 3.089 1.00 85.50 208 GLU A CA 1
ATOM 1669 C C . GLU A 1 208 ? 3.966 17.714 3.084 1.00 85.50 208 GLU A C 1
ATOM 1671 O O . GLU A 1 208 ? 3.711 17.104 2.047 1.00 85.50 208 GLU A O 1
ATOM 1676 N N . PHE A 1 209 ? 4.031 17.083 4.260 1.00 87.44 209 PHE A N 1
ATOM 1677 C CA . PHE A 1 209 ? 3.965 15.622 4.407 1.00 87.44 209 PHE A CA 1
ATOM 1678 C C . PHE A 1 209 ? 2.551 15.079 4.629 1.00 87.44 209 PHE A C 1
ATOM 1680 O O . PHE A 1 209 ? 2.351 13.864 4.605 1.00 87.44 209 PHE A O 1
ATOM 1687 N N . LYS A 1 210 ? 1.561 15.957 4.825 1.00 89.69 210 LYS A N 1
ATOM 1688 C CA . LYS A 1 210 ? 0.184 15.580 5.159 1.00 89.69 210 LYS A CA 1
ATOM 1689 C C . LYS A 1 210 ? -0.842 16.277 4.272 1.00 89.69 210 LYS A C 1
ATOM 1691 O O . LYS A 1 210 ? -0.646 17.389 3.799 1.00 89.69 210 LYS A O 1
ATOM 1696 N N . ILE A 1 211 ? -2.003 15.658 4.165 1.00 92.00 211 ILE A N 1
ATOM 1697 C CA . ILE A 1 211 ? -3.232 16.228 3.620 1.00 92.00 211 ILE A CA 1
ATOM 1698 C C . ILE A 1 211 ? -4.353 16.094 4.653 1.00 92.00 211 ILE A C 1
ATOM 1700 O O . ILE A 1 211 ? -4.255 15.318 5.606 1.00 92.00 211 ILE A O 1
ATOM 1704 N N . ILE A 1 212 ? -5.438 16.842 4.455 1.00 91.12 212 ILE A N 1
ATOM 1705 C CA . ILE A 1 212 ? -6.653 16.727 5.263 1.00 91.12 212 ILE A CA 1
ATOM 1706 C C . ILE A 1 212 ? -7.806 16.324 4.347 1.00 91.12 212 ILE A C 1
ATOM 1708 O O . ILE A 1 212 ? -8.202 17.094 3.473 1.00 91.12 212 ILE A O 1
ATOM 1712 N N . ILE A 1 213 ? -8.364 15.135 4.572 1.00 92.94 213 ILE A N 1
ATOM 1713 C CA . ILE A 1 213 ? -9.546 14.631 3.864 1.00 92.94 213 ILE A CA 1
ATOM 1714 C C . ILE A 1 213 ? -10.750 14.644 4.812 1.00 92.94 213 ILE A C 1
ATOM 1716 O O . ILE A 1 213 ? -10.645 14.386 6.012 1.00 92.94 213 ILE A O 1
ATOM 1720 N N . ARG A 1 214 ? -11.928 14.949 4.264 1.00 91.88 214 ARG A N 1
ATOM 1721 C CA . ARG A 1 214 ? -13.217 14.839 4.952 1.00 91.88 214 ARG A CA 1
ATOM 1722 C C . ARG A 1 214 ? -14.037 13.735 4.288 1.00 91.88 214 ARG A C 1
ATOM 1724 O O . ARG A 1 214 ? -14.394 13.856 3.113 1.00 91.88 214 ARG A O 1
ATOM 1731 N N . ALA A 1 215 ? -14.316 12.668 5.031 1.00 90.88 215 ALA A N 1
ATOM 1732 C CA . ALA A 1 215 ? -15.181 11.587 4.564 1.00 90.88 215 ALA A CA 1
ATOM 1733 C C . ALA A 1 215 ? -16.638 12.069 4.451 1.00 90.88 215 ALA A C 1
ATOM 1735 O O . ALA A 1 215 ? -17.108 12.816 5.304 1.00 90.88 215 ALA A O 1
ATOM 1736 N N . ASP A 1 216 ? -17.372 11.622 3.435 1.00 88.88 216 ASP A N 1
ATOM 1737 C CA . ASP A 1 216 ? -18.742 12.092 3.144 1.00 88.88 216 ASP A CA 1
ATOM 1738 C C . ASP A 1 216 ? -19.746 11.730 4.248 1.00 88.88 216 ASP A C 1
ATOM 1740 O O . ASP A 1 216 ? -20.729 12.429 4.484 1.00 88.88 216 ASP A O 1
ATOM 1744 N N . SER A 1 217 ? -19.461 10.644 4.965 1.00 79.19 217 SER A N 1
ATOM 1745 C CA . SER A 1 217 ? -20.229 10.118 6.094 1.00 79.19 217 SER A CA 1
ATOM 1746 C C . SER A 1 217 ? -19.804 10.688 7.459 1.00 79.19 217 SER A C 1
ATOM 1748 O O . SER A 1 217 ? -20.319 10.243 8.488 1.00 79.19 217 SER A O 1
ATOM 1750 N N . SER A 1 218 ? -18.876 11.657 7.501 1.00 83.31 218 SER A N 1
ATOM 1751 C CA . SER A 1 218 ? -18.299 12.196 8.740 1.00 83.31 218 SER A CA 1
ATOM 1752 C C . SER A 1 218 ? -18.142 13.718 8.717 1.00 83.31 218 SER A C 1
ATOM 1754 O O . SER A 1 218 ? -17.802 14.338 7.713 1.00 83.31 218 SER A O 1
ATOM 1756 N N . THR A 1 219 ? -18.334 14.352 9.874 1.00 82.00 219 THR A N 1
ATOM 1757 C CA . THR A 1 219 ? -18.024 15.779 10.059 1.00 82.00 219 THR A CA 1
ATOM 1758 C C . THR A 1 219 ? -16.589 16.031 10.525 1.00 82.00 219 THR A C 1
ATOM 1760 O O . THR A 1 219 ? -16.194 17.194 10.660 1.00 82.00 219 THR A O 1
ATOM 1763 N N . LYS A 1 220 ? -15.812 14.966 10.767 1.00 85.44 220 LYS A N 1
ATOM 1764 C CA . LYS A 1 220 ? -14.411 15.035 11.194 1.00 85.44 220 LYS A CA 1
ATOM 1765 C C . LYS A 1 220 ? -13.477 15.278 10.007 1.00 85.44 220 LYS A C 1
ATOM 1767 O O . LYS A 1 220 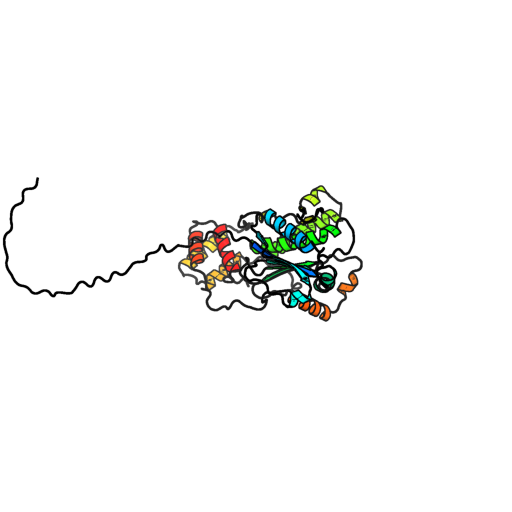? -13.754 14.871 8.880 1.00 85.44 220 LYS A O 1
ATOM 1772 N N . ASN A 1 221 ? -12.353 15.916 10.304 1.00 87.88 221 ASN A N 1
ATOM 1773 C CA . ASN A 1 221 ? -11.215 16.034 9.405 1.00 87.88 221 ASN A CA 1
ATOM 1774 C C . ASN A 1 221 ? -10.234 14.902 9.733 1.00 87.88 221 ASN A C 1
ATOM 1776 O O . ASN A 1 221 ? -9.915 14.705 10.903 1.00 87.88 221 ASN A O 1
ATOM 1780 N N . TYR A 1 222 ? -9.765 14.188 8.716 1.00 89.88 222 TYR A N 1
ATOM 1781 C CA . TYR A 1 222 ? -8.824 13.078 8.835 1.00 89.88 222 TYR A CA 1
ATOM 1782 C C . TYR A 1 222 ? -7.491 13.501 8.228 1.00 89.88 222 TYR A C 1
ATOM 1784 O O . TYR A 1 222 ? -7.463 14.004 7.103 1.00 89.88 222 TYR A O 1
ATOM 1792 N N . VAL A 1 223 ? -6.401 13.332 8.976 1.00 89.31 223 VAL A N 1
ATOM 1793 C CA . VAL A 1 223 ? -5.048 13.589 8.469 1.00 89.31 223 VAL A CA 1
ATOM 1794 C C . VAL A 1 223 ? -4.525 12.306 7.834 1.00 89.31 223 VAL A C 1
ATOM 1796 O O . VAL A 1 223 ? -4.672 11.220 8.395 1.00 89.31 223 VAL A O 1
ATOM 1799 N N . MET A 1 224 ? -3.969 12.445 6.637 1.00 92.88 224 MET A N 1
ATOM 1800 C CA . MET A 1 224 ? -3.449 11.363 5.802 1.00 92.88 224 MET A CA 1
ATOM 1801 C C . MET A 1 224 ? -2.109 11.812 5.200 1.00 92.88 224 MET A C 1
ATOM 1803 O O . MET A 1 224 ? -1.874 13.012 5.060 1.00 92.88 224 MET A O 1
ATOM 1807 N N . ILE A 1 225 ? -1.231 10.877 4.844 1.00 92.25 225 ILE A N 1
ATOM 1808 C CA . ILE A 1 225 ? 0.055 11.136 4.183 1.00 92.25 225 ILE A CA 1
ATOM 1809 C C . ILE A 1 225 ? -0.189 11.828 2.842 1.00 92.25 225 ILE A C 1
ATOM 1811 O O . ILE A 1 225 ? -1.016 11.377 2.048 1.00 92.25 225 ILE A O 1
ATOM 1815 N N . ALA A 1 226 ? 0.537 12.908 2.556 1.00 93.31 226 ALA A N 1
ATOM 1816 C CA . ALA A 1 226 ? 0.478 13.551 1.248 1.00 93.31 226 ALA A CA 1
ATOM 1817 C C . ALA A 1 226 ? 0.996 12.590 0.153 1.00 93.31 226 ALA A C 1
ATOM 1819 O O . ALA A 1 226 ? 2.094 12.050 0.323 1.00 93.31 226 ALA A O 1
ATOM 1820 N N . PRO A 1 227 ? 0.262 12.387 -0.963 1.00 92.88 227 PRO A N 1
ATOM 1821 C CA . PRO A 1 227 ? 0.645 11.468 -2.038 1.00 92.88 227 PRO A CA 1
ATOM 1822 C C . PRO A 1 227 ? 2.099 11.623 -2.490 1.00 92.88 227 PRO A C 1
ATOM 1824 O O . PRO A 1 227 ? 2.638 12.730 -2.469 1.00 92.88 227 PRO A O 1
ATOM 1827 N N . TYR A 1 228 ? 2.740 10.539 -2.932 1.00 89.12 228 TYR A N 1
ATOM 1828 C CA . TYR A 1 228 ? 4.052 10.652 -3.570 1.00 89.12 228 TYR A CA 1
ATOM 1829 C C . TYR A 1 228 ? 3.894 11.285 -4.957 1.00 89.12 228 TYR A C 1
ATOM 1831 O O . TYR A 1 228 ? 3.316 10.694 -5.870 1.00 89.12 228 TYR A O 1
ATOM 1839 N N . GLU A 1 229 ? 4.398 12.505 -5.107 1.00 88.38 229 GLU A N 1
ATOM 1840 C CA . GLU A 1 229 ? 4.090 13.417 -6.207 1.00 88.38 229 GLU A CA 1
ATOM 1841 C C . GLU A 1 229 ? 4.427 12.833 -7.597 1.00 88.38 229 GLU A C 1
ATOM 1843 O O . GLU A 1 229 ? 3.590 12.946 -8.495 1.00 88.38 229 GLU A O 1
ATOM 1848 N N . PRO A 1 230 ? 5.561 12.123 -7.806 1.00 81.81 230 PRO A N 1
ATOM 1849 C CA . PRO A 1 230 ? 5.868 11.465 -9.082 1.00 81.81 230 PRO A CA 1
ATOM 1850 C C . PRO A 1 230 ? 4.924 10.320 -9.478 1.00 81.81 230 PRO A C 1
ATOM 1852 O O . PRO A 1 230 ? 4.988 9.864 -10.617 1.00 81.81 230 PRO A O 1
ATOM 1855 N N . ALA A 1 231 ? 4.079 9.835 -8.562 1.00 78.06 231 ALA A N 1
ATOM 1856 C CA . ALA A 1 231 ? 3.105 8.775 -8.816 1.00 78.06 231 ALA A CA 1
ATOM 1857 C C . ALA A 1 231 ? 1.686 9.295 -9.126 1.00 78.06 231 ALA A C 1
ATOM 1859 O O . ALA A 1 231 ? 0.800 8.493 -9.427 1.00 78.06 231 ALA A O 1
ATOM 1860 N N . ILE A 1 232 ? 1.454 10.610 -9.070 1.00 86.00 232 ILE A N 1
ATOM 1861 C CA . ILE A 1 232 ? 0.165 11.227 -9.414 1.00 86.00 232 ILE A CA 1
ATOM 1862 C C . ILE A 1 232 ? -0.025 11.218 -10.939 1.00 86.00 232 ILE A C 1
ATOM 1864 O O . ILE A 1 232 ? 0.859 11.639 -11.682 1.00 86.00 232 ILE A O 1
ATOM 1868 N N . GLY A 1 233 ? -1.193 10.777 -11.414 1.00 75.62 233 GLY A N 1
ATOM 1869 C CA . GLY A 1 233 ? -1.520 10.740 -12.842 1.00 75.62 233 GLY A CA 1
ATOM 1870 C C . GLY A 1 233 ? -1.002 9.508 -13.581 1.00 75.62 233 GLY A C 1
ATOM 1871 O O . GLY A 1 233 ? -0.386 8.602 -13.011 1.00 75.62 233 GLY A O 1
ATOM 1872 N N . ASN A 1 234 ? -1.251 9.498 -14.892 1.00 56.94 234 ASN A N 1
ATOM 1873 C CA . ASN A 1 234 ? -0.842 8.436 -15.818 1.00 56.94 234 ASN A CA 1
ATOM 1874 C C . ASN A 1 234 ? 0.589 8.617 -16.357 1.00 56.94 234 ASN A C 1
ATOM 1876 O O . ASN A 1 234 ? 0.956 8.054 -17.390 1.00 56.94 234 ASN A O 1
ATOM 1880 N N . THR A 1 235 ? 1.439 9.370 -15.652 1.00 43.09 235 THR A N 1
ATOM 1881 C CA . THR A 1 235 ? 2.888 9.307 -15.859 1.00 43.09 235 THR A CA 1
ATOM 1882 C C . THR A 1 235 ? 3.394 7.928 -15.456 1.00 43.09 235 THR A C 1
ATOM 1884 O O . THR A 1 235 ? 3.727 7.695 -14.298 1.00 43.09 235 THR A O 1
ATOM 1887 N N . LEU A 1 236 ? 3.494 7.021 -16.436 1.00 40.75 236 LEU A N 1
ATOM 1888 C CA . LEU A 1 236 ? 4.398 5.871 -16.377 1.00 40.75 236 LEU A CA 1
ATOM 1889 C C . LEU A 1 236 ? 5.767 6.392 -15.954 1.00 40.75 236 LEU A C 1
ATOM 1891 O O . LEU A 1 236 ? 6.384 7.196 -16.660 1.00 40.75 236 LEU A O 1
ATOM 1895 N N . ILE A 1 237 ? 6.176 6.011 -14.751 1.00 38.69 237 ILE A N 1
ATOM 1896 C CA . ILE A 1 237 ? 7.087 6.846 -13.982 1.00 38.69 237 ILE A CA 1
ATOM 1897 C C . ILE A 1 237 ? 8.451 6.864 -14.652 1.00 38.69 237 ILE A C 1
ATOM 1899 O O . ILE A 1 237 ? 8.997 5.844 -15.075 1.00 38.69 237 ILE A O 1
ATOM 1903 N N . ASN A 1 238 ? 8.984 8.074 -14.794 1.00 31.95 238 ASN A N 1
ATOM 1904 C CA . ASN A 1 238 ? 10.331 8.275 -15.282 1.00 31.95 238 ASN A CA 1
ATOM 1905 C C . ASN A 1 238 ? 11.304 7.743 -14.226 1.00 31.95 238 ASN A C 1
ATOM 1907 O O . ASN A 1 238 ? 11.734 8.504 -13.362 1.00 31.95 238 ASN A O 1
ATOM 1911 N N . TYR A 1 239 ? 11.673 6.460 -14.312 1.00 34.78 239 TYR A N 1
ATOM 1912 C CA . TYR A 1 239 ? 12.866 5.966 -13.633 1.00 34.78 239 TYR A CA 1
ATOM 1913 C C . TYR A 1 239 ? 14.056 6.777 -14.143 1.00 34.78 239 TYR A C 1
ATOM 1915 O O . TYR A 1 239 ? 14.544 6.604 -15.263 1.00 34.78 239 TYR A O 1
ATOM 1923 N N . ALA A 1 240 ? 14.495 7.712 -13.309 1.00 28.48 240 ALA A N 1
ATOM 1924 C CA . ALA A 1 240 ? 15.745 8.403 -13.498 1.00 28.48 240 ALA A CA 1
ATOM 1925 C C . ALA A 1 240 ? 16.859 7.401 -13.191 1.00 28.48 240 ALA A C 1
ATOM 1927 O O . ALA A 1 240 ? 17.230 7.211 -12.035 1.00 28.48 240 ALA A O 1
ATOM 1928 N N . ILE A 1 241 ? 17.407 6.772 -14.234 1.00 37.50 241 ILE A N 1
ATOM 1929 C CA . ILE A 1 241 ? 18.722 6.141 -14.134 1.00 37.50 241 ILE A CA 1
ATOM 1930 C C . ILE A 1 241 ? 19.739 7.279 -14.009 1.00 37.50 241 ILE A C 1
ATOM 1932 O O . ILE A 1 241 ? 20.288 7.777 -14.995 1.00 37.50 241 ILE A O 1
ATOM 1936 N N . THR A 1 242 ? 19.935 7.760 -12.784 1.00 36.72 242 THR A N 1
ATOM 1937 C CA . THR A 1 242 ? 20.936 8.773 -12.477 1.00 36.72 242 THR A CA 1
ATOM 1938 C C . THR A 1 242 ? 22.320 8.136 -12.599 1.00 36.72 242 THR A C 1
ATOM 1940 O O . THR A 1 242 ? 22.721 7.301 -11.797 1.00 36.72 242 THR A O 1
ATOM 1943 N N . ASN A 1 243 ? 23.061 8.559 -13.628 1.00 42.19 243 ASN A N 1
ATOM 1944 C CA . ASN A 1 243 ? 24.452 8.190 -13.922 1.00 42.19 243 ASN A CA 1
ATOM 1945 C C . ASN A 1 243 ? 24.708 6.760 -14.447 1.00 42.19 243 ASN A C 1
ATOM 1947 O O . ASN A 1 243 ? 25.537 6.029 -13.907 1.00 42.19 243 ASN A O 1
ATO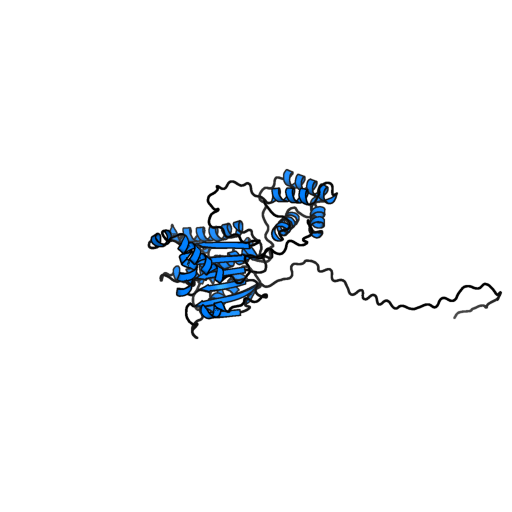M 1951 N N . SER A 1 244 ? 24.138 6.400 -15.604 1.00 48.75 244 SER A N 1
ATOM 1952 C CA . SER A 1 244 ? 24.822 5.433 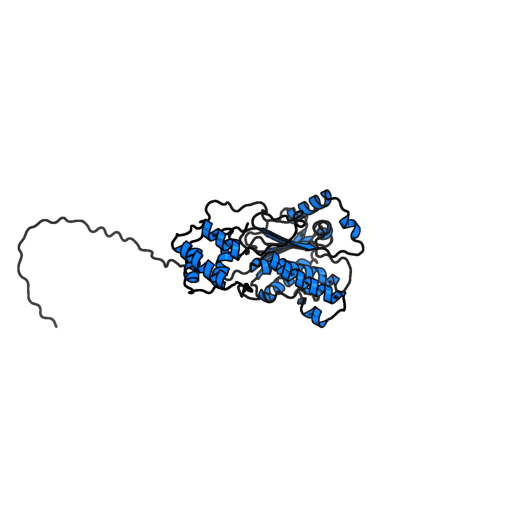-16.484 1.00 48.75 244 SER A CA 1
ATOM 1953 C C . SER A 1 244 ? 25.998 6.097 -17.209 1.00 48.75 244 SER A C 1
ATOM 1955 O O . SER A 1 244 ? 25.811 7.100 -17.898 1.00 48.75 244 SER A O 1
ATOM 1957 N N . ASN A 1 245 ? 27.195 5.507 -17.125 1.00 59.78 245 ASN A N 1
ATOM 1958 C CA . ASN A 1 245 ? 28.304 5.854 -18.020 1.00 59.78 245 ASN A CA 1
ATOM 1959 C C . ASN A 1 245 ? 27.869 5.601 -19.481 1.00 59.78 245 ASN A C 1
ATOM 1961 O O . ASN A 1 245 ? 27.354 4.526 -19.802 1.00 59.78 245 ASN A O 1
ATOM 1965 N N . SER A 1 246 ? 28.083 6.570 -20.377 1.00 66.75 246 SER A N 1
ATOM 1966 C CA . SER A 1 246 ? 27.724 6.446 -21.796 1.00 66.75 246 SER A CA 1
ATOM 1967 C C . SER A 1 246 ? 28.463 5.294 -22.490 1.00 66.75 246 SER A C 1
ATOM 1969 O O . SER A 1 246 ? 27.933 4.702 -23.430 1.00 66.75 246 SER A O 1
ATOM 1971 N N . GLU A 1 247 ? 29.645 4.913 -21.998 1.00 75.81 247 GLU A N 1
ATOM 1972 C CA . GLU A 1 247 ? 30.395 3.738 -22.456 1.00 75.81 247 GLU A CA 1
ATOM 1973 C C . GLU A 1 247 ? 29.643 2.429 -22.175 1.00 75.81 247 GLU A C 1
ATOM 1975 O O . GLU A 1 247 ? 29.554 1.580 -23.059 1.00 75.81 247 GLU A O 1
ATOM 1980 N N . LEU A 1 248 ? 29.027 2.289 -20.992 1.00 71.81 248 LEU A N 1
ATOM 1981 C CA . LEU A 1 248 ? 28.246 1.103 -20.612 1.00 71.81 248 LEU A CA 1
ATOM 1982 C C . LEU A 1 248 ? 26.991 0.962 -21.485 1.00 71.81 248 LEU A C 1
ATOM 1984 O O . LEU A 1 248 ? 26.672 -0.128 -21.957 1.00 71.81 248 LEU A O 1
ATOM 1988 N N . ILE A 1 249 ? 26.313 2.082 -21.759 1.00 79.25 249 ILE A N 1
ATOM 1989 C CA . ILE A 1 249 ? 25.154 2.125 -22.659 1.00 79.25 249 ILE A CA 1
ATOM 1990 C C . ILE A 1 249 ? 25.552 1.729 -24.086 1.00 79.25 249 ILE A C 1
ATOM 1992 O O . ILE A 1 249 ? 24.862 0.929 -24.716 1.00 79.25 249 ILE A O 1
ATOM 1996 N N . ASN A 1 250 ? 26.672 2.242 -24.603 1.00 83.69 250 ASN A N 1
ATOM 1997 C CA . ASN A 1 250 ? 27.157 1.870 -25.934 1.00 83.69 250 ASN A CA 1
ATOM 1998 C C . ASN A 1 250 ? 27.579 0.390 -26.000 1.00 83.69 250 ASN A C 1
ATOM 2000 O O . ASN A 1 250 ? 27.177 -0.301 -26.936 1.00 83.69 250 ASN A O 1
ATOM 2004 N N . LEU A 1 251 ? 28.274 -0.125 -24.980 1.00 87.44 251 LEU A N 1
ATOM 2005 C CA . LEU A 1 251 ? 28.619 -1.546 -24.869 1.00 87.44 251 LEU A CA 1
ATOM 2006 C C . LEU A 1 251 ? 27.365 -2.433 -24.885 1.00 87.44 251 LEU A C 1
ATOM 2008 O O . LEU A 1 251 ? 27.300 -3.397 -25.648 1.00 87.44 251 LEU A O 1
ATOM 2012 N N . GLN A 1 252 ? 26.333 -2.083 -24.114 1.00 89.00 252 GLN A N 1
ATOM 2013 C CA . GLN A 1 252 ? 25.085 -2.843 -24.107 1.00 89.00 252 GLN A CA 1
ATOM 2014 C C . GLN A 1 252 ? 24.349 -2.780 -25.453 1.00 89.00 252 GLN A C 1
ATOM 2016 O O . GLN A 1 252 ? 23.752 -3.771 -25.880 1.00 89.00 252 GLN A O 1
ATOM 2021 N N . ARG A 1 253 ? 24.412 -1.651 -26.170 1.00 91.75 253 ARG A N 1
ATOM 2022 C CA . ARG A 1 253 ? 23.861 -1.529 -27.532 1.00 91.75 253 ARG A CA 1
ATOM 2023 C C . ARG A 1 253 ? 24.570 -2.461 -28.514 1.00 91.75 253 ARG A C 1
ATOM 2025 O O . ARG A 1 253 ? 23.907 -3.021 -29.384 1.00 91.75 253 ARG A O 1
ATOM 2032 N N . ASP A 1 254 ? 25.875 -2.670 -28.369 1.00 93.25 254 ASP A N 1
ATOM 2033 C CA . ASP A 1 254 ? 26.636 -3.599 -29.211 1.00 93.25 254 ASP A CA 1
ATOM 2034 C C . ASP A 1 254 ? 26.373 -5.068 -28.842 1.00 93.25 254 ASP A C 1
ATOM 2036 O O . ASP A 1 254 ? 26.096 -5.875 -29.732 1.00 93.25 254 ASP A O 1
ATOM 2040 N N . LEU A 1 255 ? 26.300 -5.397 -27.547 1.00 93.12 255 LEU A N 1
ATOM 2041 C CA . LEU A 1 255 ? 25.835 -6.707 -27.061 1.00 93.12 255 LEU A CA 1
ATOM 2042 C C . LEU A 1 255 ? 24.413 -7.030 -27.556 1.00 93.12 255 LEU A C 1
ATOM 2044 O O . LEU A 1 255 ? 24.114 -8.165 -27.925 1.00 93.12 255 LEU A O 1
ATOM 2048 N N . THR A 1 256 ? 23.551 -6.017 -27.656 1.00 93.94 256 THR A N 1
ATOM 2049 C CA . THR A 1 256 ? 22.202 -6.157 -28.221 1.00 93.94 256 THR A CA 1
ATOM 2050 C C . THR A 1 256 ? 22.237 -6.494 -29.705 1.00 93.94 256 THR A C 1
ATOM 2052 O O . THR A 1 256 ? 21.544 -7.416 -30.127 1.00 93.94 256 THR A O 1
ATOM 2055 N N . LYS A 1 257 ? 23.072 -5.820 -30.509 1.00 95.19 257 LYS A N 1
ATOM 2056 C CA . LYS A 1 257 ? 23.250 -6.171 -31.932 1.00 95.19 257 LYS A CA 1
ATOM 2057 C C . LYS A 1 257 ? 23.723 -7.617 -32.077 1.00 95.19 257 LYS A C 1
ATOM 2059 O O . LYS A 1 257 ? 23.142 -8.350 -32.869 1.00 95.19 257 LYS A O 1
ATOM 2064 N N . MET A 1 258 ? 24.699 -8.036 -31.263 1.00 92.81 258 MET A N 1
ATOM 2065 C CA . MET A 1 258 ? 25.198 -9.417 -31.225 1.00 92.81 258 MET A CA 1
ATOM 2066 C C . MET A 1 258 ? 24.097 -10.431 -30.880 1.00 92.81 258 MET A C 1
ATOM 2068 O O . MET A 1 258 ? 24.112 -11.548 -31.395 1.00 92.81 258 MET A O 1
ATOM 2072 N N . TRP A 1 259 ? 23.126 -10.069 -30.039 1.00 94.62 259 TRP A N 1
ATOM 2073 C CA . TRP A 1 259 ? 21.966 -10.918 -29.754 1.00 94.62 259 TRP A CA 1
ATOM 2074 C C . TRP A 1 259 ? 20.961 -10.959 -30.916 1.00 94.62 259 TRP A C 1
ATOM 2076 O O . TRP A 1 259 ? 20.480 -12.035 -31.279 1.00 94.62 259 TRP A O 1
ATOM 2086 N N . ILE A 1 260 ? 20.677 -9.823 -31.567 1.00 91.12 260 ILE A N 1
ATOM 2087 C CA . ILE A 1 260 ? 19.800 -9.788 -32.751 1.00 91.12 260 ILE A CA 1
ATOM 2088 C C . ILE A 1 260 ? 20.381 -10.621 -33.904 1.00 91.12 260 ILE A C 1
ATOM 2090 O O . ILE A 1 260 ? 19.640 -11.364 -34.546 1.00 91.12 260 ILE A O 1
ATOM 2094 N N . THR A 1 261 ? 21.697 -10.564 -34.134 1.00 91.69 261 THR A N 1
ATOM 2095 C CA . THR A 1 261 ? 22.391 -11.380 -35.149 1.00 91.69 261 THR A CA 1
ATOM 2096 C C . THR A 1 261 ? 22.600 -12.839 -34.730 1.00 91.69 261 THR A C 1
ATOM 2098 O O . THR A 1 261 ? 23.211 -13.603 -35.475 1.00 91.69 261 THR A O 1
ATOM 2101 N N . ASN A 1 262 ? 22.096 -13.246 -33.556 1.00 88.56 262 ASN A N 1
ATOM 2102 C CA . ASN A 1 262 ? 22.278 -14.566 -32.941 1.00 88.56 262 ASN A CA 1
ATOM 2103 C C . ASN A 1 262 ? 23.760 -14.965 -32.739 1.00 88.56 262 ASN A C 1
ATOM 2105 O O . ASN A 1 262 ? 24.088 -16.146 -32.649 1.00 88.56 262 ASN A O 1
ATOM 2109 N N . THR A 1 263 ? 24.660 -13.980 -32.652 1.00 94.69 263 THR A N 1
ATOM 2110 C CA . THR A 1 263 ? 26.078 -14.155 -32.290 1.00 94.69 263 THR A CA 1
ATOM 2111 C C . THR A 1 263 ? 26.230 -14.519 -30.812 1.00 94.69 263 THR A C 1
ATOM 2113 O O . THR A 1 263 ? 27.126 -15.280 -30.454 1.00 94.69 263 THR A O 1
ATOM 2116 N N . ILE A 1 264 ? 25.328 -14.021 -29.961 1.00 90.44 264 ILE A N 1
ATOM 2117 C CA . ILE A 1 264 ? 25.111 -14.516 -28.597 1.00 90.44 264 ILE A CA 1
ATOM 2118 C C . ILE A 1 264 ? 23.673 -15.022 -28.453 1.00 90.44 264 ILE A C 1
ATOM 2120 O O . ILE A 1 264 ? 22.759 -14.520 -29.107 1.00 90.44 264 ILE A O 1
ATOM 2124 N N . ASN A 1 265 ? 23.476 -16.036 -27.610 1.00 88.88 265 ASN A N 1
ATOM 2125 C CA . ASN A 1 265 ? 22.160 -16.621 -27.352 1.00 88.88 265 ASN A CA 1
ATOM 2126 C C . ASN A 1 265 ? 21.396 -15.864 -26.250 1.00 88.88 265 ASN A C 1
ATOM 2128 O O . ASN A 1 265 ? 21.972 -15.046 -25.530 1.00 88.88 265 ASN A O 1
ATOM 2132 N N . ASP A 1 266 ? 20.107 -16.179 -26.093 1.00 85.38 266 ASP A N 1
ATOM 2133 C CA . ASP A 1 266 ? 19.225 -15.521 -25.119 1.00 85.38 266 ASP A CA 1
ATOM 2134 C C . ASP A 1 266 ? 19.783 -15.557 -23.694 1.00 85.38 266 ASP A C 1
ATOM 2136 O O . ASP A 1 266 ? 19.697 -14.555 -22.997 1.00 85.38 266 ASP A O 1
ATOM 2140 N N . LYS A 1 267 ? 20.415 -16.662 -23.267 1.00 85.44 267 LYS A N 1
ATOM 2141 C CA . LYS A 1 267 ? 20.956 -16.784 -21.903 1.00 85.44 267 LYS A CA 1
ATOM 2142 C C . LYS A 1 267 ? 22.190 -15.909 -21.681 1.00 85.44 267 LYS A C 1
ATOM 2144 O O . LYS A 1 267 ? 22.353 -15.325 -20.614 1.00 85.44 267 LYS A O 1
ATOM 2149 N N . ALA A 1 268 ? 23.054 -15.798 -22.687 1.00 85.31 268 ALA A N 1
ATOM 2150 C CA . ALA A 1 268 ? 24.186 -14.882 -22.641 1.00 85.31 268 ALA A CA 1
ATOM 2151 C C . ALA A 1 268 ? 23.705 -13.423 -22.585 1.00 85.31 268 ALA A C 1
ATOM 2153 O O . ALA A 1 268 ? 24.218 -12.650 -21.783 1.00 85.31 268 ALA A O 1
ATOM 2154 N N . TYR A 1 269 ? 22.690 -13.063 -23.376 1.00 91.12 269 TYR A N 1
ATOM 2155 C CA . TYR A 1 269 ? 22.132 -11.710 -23.383 1.00 91.12 269 TYR A CA 1
ATOM 2156 C C . TYR A 1 269 ? 21.343 -11.376 -22.104 1.00 91.12 269 TYR A C 1
ATOM 2158 O O . TYR A 1 269 ? 21.553 -10.307 -21.534 1.00 91.12 269 TYR A O 1
ATOM 2166 N N . GLU A 1 270 ? 20.535 -12.309 -21.587 1.00 85.06 270 GLU A N 1
ATOM 2167 C CA . GLU A 1 270 ? 19.878 -12.243 -20.271 1.00 85.06 270 GLU A CA 1
ATOM 2168 C C . GLU A 1 270 ? 20.893 -11.867 -19.181 1.00 85.06 270 GLU A C 1
ATOM 2170 O O . GLU A 1 270 ? 20.698 -10.885 -18.467 1.00 85.06 270 GLU A O 1
ATOM 2175 N N . ASN A 1 271 ? 22.029 -12.570 -19.124 1.00 81.31 271 ASN A N 1
ATOM 2176 C CA . ASN A 1 271 ? 23.090 -12.285 -18.160 1.00 81.31 271 ASN A CA 1
ATOM 2177 C C . ASN A 1 271 ? 23.678 -10.867 -18.310 1.00 81.31 271 ASN A C 1
ATOM 2179 O O . ASN A 1 271 ? 24.043 -10.271 -17.300 1.00 81.31 271 ASN A O 1
ATOM 2183 N N . THR A 1 272 ? 23.749 -10.288 -19.519 1.00 83.12 272 THR A N 1
ATOM 2184 C CA . THR A 1 272 ? 24.183 -8.880 -19.682 1.00 83.12 272 THR A CA 1
ATOM 2185 C C . THR A 1 272 ? 23.165 -7.903 -19.099 1.00 83.12 272 THR A C 1
ATOM 2187 O O . THR A 1 272 ? 23.551 -6.960 -18.416 1.00 83.12 272 THR A O 1
ATOM 2190 N N . LEU A 1 273 ? 21.865 -8.171 -19.276 1.00 80.81 273 LEU A N 1
ATOM 2191 C CA . LEU A 1 273 ? 20.797 -7.332 -18.729 1.00 80.81 273 LEU A CA 1
ATOM 2192 C C . LEU A 1 273 ? 20.801 -7.332 -17.195 1.00 80.81 273 LEU A C 1
ATOM 2194 O O . LEU A 1 273 ? 20.600 -6.274 -16.605 1.00 80.81 273 LEU A O 1
ATOM 2198 N N . LYS A 1 274 ? 21.112 -8.463 -16.541 1.00 70.56 274 LYS A N 1
ATOM 2199 C CA . LYS A 1 274 ? 21.244 -8.523 -15.069 1.00 70.56 274 LYS A CA 1
ATOM 2200 C C . LYS A 1 274 ? 22.236 -7.487 -14.523 1.00 70.56 274 LYS A C 1
ATOM 2202 O O . LYS A 1 274 ? 21.948 -6.833 -13.525 1.00 70.56 274 LYS A O 1
ATOM 2207 N N . HIS A 1 275 ? 23.364 -7.278 -15.207 1.00 66.25 275 HIS A N 1
ATOM 2208 C CA . HIS A 1 275 ? 24.406 -6.323 -14.797 1.00 66.25 275 HIS A CA 1
ATOM 2209 C C . HIS A 1 275 ? 23.991 -4.846 -14.939 1.00 66.25 275 HIS A C 1
ATOM 2211 O O . HIS A 1 275 ? 24.696 -3.970 -14.448 1.00 66.25 275 HIS A O 1
ATOM 2217 N N . LEU A 1 276 ? 22.864 -4.556 -15.599 1.00 62.34 276 LEU A N 1
ATOM 2218 C CA . LEU A 1 276 ? 22.293 -3.207 -15.710 1.00 62.34 276 LEU A CA 1
ATOM 2219 C C . LEU A 1 276 ? 21.256 -2.916 -14.617 1.00 62.34 276 LEU A C 1
ATOM 2221 O O . LEU A 1 276 ? 20.882 -1.761 -14.436 1.00 62.34 276 LEU A O 1
ATOM 2225 N N . VAL A 1 277 ? 20.751 -3.960 -13.951 1.00 56.38 277 VAL A N 1
ATOM 2226 C CA . VAL A 1 277 ? 19.611 -3.887 -13.022 1.00 56.38 277 VAL A CA 1
ATOM 2227 C C . VAL A 1 277 ? 20.026 -4.211 -11.579 1.00 56.38 277 VAL A C 1
ATOM 2229 O O . VAL A 1 277 ? 19.352 -3.784 -10.647 1.00 56.38 277 VAL A O 1
ATOM 2232 N N . ASN A 1 278 ? 21.141 -4.919 -11.366 1.00 44.84 278 ASN A N 1
ATOM 2233 C CA . ASN A 1 278 ? 21.630 -5.236 -10.022 1.00 44.84 278 ASN A CA 1
ATOM 2234 C C . ASN A 1 278 ? 22.408 -4.040 -9.416 1.00 44.84 278 ASN A C 1
ATOM 2236 O O . ASN A 1 278 ? 23.390 -3.600 -10.024 1.00 44.84 278 ASN A O 1
ATOM 2240 N N . PRO A 1 279 ? 22.015 -3.487 -8.249 1.00 38.12 279 PRO A N 1
ATOM 2241 C CA . PRO A 1 279 ? 22.764 -2.414 -7.598 1.00 38.12 279 PRO A CA 1
ATOM 2242 C C . PRO A 1 279 ? 24.121 -2.903 -7.069 1.00 38.12 279 PRO A C 1
ATOM 2244 O O . PRO A 1 279 ? 24.302 -4.073 -6.739 1.00 38.12 279 PRO A O 1
ATOM 2247 N N . VAL A 1 280 ? 25.080 -1.983 -6.925 1.00 29.41 280 VAL A N 1
ATOM 2248 C CA . VAL A 1 280 ? 26.367 -2.263 -6.266 1.00 29.41 280 VAL A CA 1
ATOM 2249 C C . VAL A 1 280 ? 26.111 -2.565 -4.786 1.00 29.41 280 VAL A C 1
ATOM 2251 O O . VAL A 1 280 ? 25.861 -1.661 -3.991 1.00 29.41 280 VAL A O 1
ATOM 2254 N N . THR A 1 281 ? 26.155 -3.843 -4.413 1.00 33.31 281 THR A N 1
ATOM 2255 C CA . THR A 1 281 ? 25.823 -4.306 -3.061 1.00 33.31 281 THR A CA 1
ATOM 2256 C C . THR A 1 281 ? 26.933 -4.010 -2.055 1.00 33.31 281 THR A C 1
ATOM 2258 O O . THR A 1 281 ? 28.033 -4.547 -2.168 1.00 33.31 281 THR A O 1
ATOM 2261 N N . ASN A 1 282 ? 26.603 -3.250 -1.012 1.00 30.97 282 ASN A N 1
ATOM 2262 C CA . ASN A 1 282 ? 27.294 -3.265 0.278 1.00 30.97 282 ASN A CA 1
ATOM 2263 C C . ASN A 1 282 ? 26.236 -3.208 1.392 1.00 30.97 282 ASN A C 1
ATOM 2265 O O . ASN A 1 282 ? 25.910 -2.136 1.897 1.00 30.97 282 ASN A O 1
ATOM 2269 N N . SER A 1 283 ? 25.694 -4.364 1.777 1.00 27.75 283 SER A N 1
ATOM 2270 C CA . SER A 1 283 ? 24.898 -4.523 2.999 1.00 27.75 283 SER A CA 1
ATOM 2271 C C . SER A 1 283 ? 25.256 -5.840 3.693 1.00 27.75 283 SER A C 1
ATOM 2273 O O . SER A 1 283 ? 25.569 -6.845 3.055 1.00 27.75 283 SER A O 1
ATOM 2275 N N . THR A 1 284 ? 25.309 -5.800 5.023 1.00 26.81 284 THR A N 1
ATOM 2276 C CA . THR A 1 284 ? 25.835 -6.875 5.874 1.00 26.81 284 THR A CA 1
ATOM 2277 C C . THR A 1 284 ? 24.755 -7.854 6.338 1.00 26.81 284 THR A C 1
ATOM 2279 O O . THR A 1 284 ? 23.572 -7.534 6.423 1.00 26.81 284 THR A O 1
ATOM 2282 N N . SER A 1 285 ? 25.177 -9.078 6.649 1.00 34.47 285 SER A N 1
ATOM 2283 C CA . SER A 1 285 ? 24.339 -10.278 6.751 1.00 34.47 285 SER A CA 1
ATOM 2284 C C . SER A 1 285 ? 23.538 -10.436 8.059 1.00 34.47 285 SER A C 1
ATOM 2286 O O . SER A 1 285 ? 23.675 -11.462 8.727 1.00 34.47 285 SER A O 1
ATOM 2288 N N . GLU A 1 286 ? 22.695 -9.466 8.429 1.00 31.77 286 GLU A N 1
ATOM 2289 C CA . GLU A 1 286 ? 21.820 -9.570 9.621 1.00 31.77 286 GLU A CA 1
ATOM 2290 C C . GLU A 1 286 ? 20.301 -9.481 9.346 1.00 31.77 286 GLU A C 1
ATOM 2292 O O . GLU A 1 286 ? 19.518 -9.936 10.178 1.00 31.77 286 GLU A O 1
ATOM 2297 N N . GLU A 1 287 ? 19.840 -9.035 8.169 1.00 28.41 287 GLU A N 1
ATOM 2298 C CA . GLU A 1 287 ? 18.390 -8.917 7.868 1.00 28.41 287 GLU A CA 1
ATOM 2299 C C . GLU A 1 287 ? 17.660 -10.256 7.575 1.00 28.41 287 GLU A C 1
ATOM 2301 O O . GLU A 1 287 ? 16.434 -10.298 7.479 1.00 28.41 287 GLU A O 1
ATOM 2306 N N . ILE A 1 288 ? 18.378 -11.378 7.462 1.00 32.53 288 ILE A N 1
ATOM 2307 C CA . ILE A 1 288 ? 17.892 -12.619 6.812 1.00 32.53 288 ILE A CA 1
ATOM 2308 C C . ILE A 1 288 ? 16.878 -13.447 7.645 1.00 32.53 288 ILE A C 1
ATOM 2310 O O . ILE A 1 288 ? 16.314 -14.420 7.147 1.00 32.53 288 ILE A O 1
ATOM 2314 N N . LYS A 1 289 ? 16.599 -13.109 8.914 1.00 32.72 289 LYS A N 1
ATOM 2315 C CA . LYS A 1 289 ? 15.871 -14.018 9.834 1.00 32.72 289 LYS A CA 1
ATOM 2316 C C . LYS A 1 289 ? 14.357 -13.833 10.012 1.00 32.72 289 LYS A C 1
ATOM 2318 O O . LYS A 1 289 ? 13.779 -14.609 10.769 1.00 32.72 289 LYS A O 1
ATOM 2323 N N . LEU A 1 290 ? 13.697 -12.888 9.331 1.00 36.06 290 LEU A N 1
ATOM 2324 C CA . LEU A 1 290 ? 12.219 -12.810 9.341 1.00 36.06 290 LEU A CA 1
ATOM 2325 C C . LEU A 1 290 ? 11.600 -12.155 8.087 1.00 36.06 290 LEU A C 1
ATOM 2327 O O . LEU A 1 290 ? 10.620 -11.403 8.169 1.00 36.06 290 LEU A O 1
ATOM 2331 N N . SER A 1 291 ? 12.184 -12.428 6.920 1.00 34.34 291 SER A N 1
ATOM 2332 C CA . SER A 1 291 ? 11.662 -12.048 5.604 1.00 34.34 291 SER A CA 1
ATOM 2333 C C . SER A 1 291 ? 10.922 -13.229 4.966 1.00 34.34 291 SER A C 1
ATOM 2335 O O . SER A 1 291 ? 11.522 -14.059 4.284 1.00 34.34 291 SER A O 1
ATOM 2337 N N . LEU A 1 292 ? 9.606 -13.308 5.178 1.00 43.12 292 LEU A N 1
ATOM 2338 C CA . LEU A 1 292 ? 8.739 -14.225 4.432 1.00 43.12 292 LEU A CA 1
ATOM 2339 C C . LEU A 1 292 ? 8.492 -13.667 3.025 1.00 43.12 292 LEU A C 1
ATOM 2341 O O . LEU A 1 292 ? 7.449 -13.089 2.730 1.00 43.12 292 LEU A O 1
ATOM 2345 N N . GLU A 1 293 ? 9.498 -13.821 2.169 1.00 46.09 293 GLU A N 1
ATOM 2346 C CA . GLU A 1 293 ? 9.380 -13.611 0.730 1.00 46.09 293 GLU A CA 1
ATOM 2347 C C . GLU A 1 293 ? 8.844 -14.897 0.105 1.00 46.09 293 GLU A C 1
ATOM 2349 O O . GLU A 1 293 ? 9.538 -15.904 -0.028 1.00 46.09 293 GLU A O 1
ATOM 2354 N N . PHE A 1 294 ? 7.552 -14.878 -0.202 1.00 55.84 294 PHE A N 1
ATOM 2355 C CA . PHE A 1 294 ? 6.871 -15.951 -0.911 1.00 55.84 294 PHE A CA 1
ATOM 2356 C C . PHE A 1 294 ? 7.067 -15.800 -2.431 1.00 55.84 294 PHE A C 1
ATOM 2358 O O . PHE A 1 294 ? 7.309 -14.683 -2.901 1.00 55.84 294 PHE A O 1
ATOM 2365 N N . PRO A 1 295 ? 6.976 -16.897 -3.214 1.00 43.81 295 PRO A N 1
ATOM 2366 C CA . PRO A 1 295 ? 7.236 -16.868 -4.649 1.00 43.81 295 PRO A CA 1
ATOM 2367 C C . PRO A 1 295 ? 6.467 -15.747 -5.350 1.00 43.81 295 PRO A C 1
ATOM 2369 O O . PRO A 1 295 ? 5.246 -15.650 -5.236 1.00 43.81 295 PRO A O 1
ATOM 2372 N N . ASN A 1 296 ? 7.200 -14.912 -6.088 1.00 56.38 296 ASN A N 1
ATOM 2373 C CA . ASN A 1 296 ? 6.657 -13.823 -6.897 1.00 56.38 296 ASN A CA 1
ATOM 2374 C C . ASN A 1 296 ? 5.834 -12.776 -6.116 1.00 56.38 296 ASN A C 1
ATOM 2376 O O . ASN A 1 296 ? 4.935 -12.173 -6.687 1.00 56.38 296 ASN A O 1
ATOM 2380 N N . GLY A 1 297 ? 6.093 -12.532 -4.830 1.00 67.19 297 GLY A N 1
ATOM 2381 C CA . GLY A 1 297 ? 5.354 -11.526 -4.060 1.00 67.19 297 GLY A CA 1
ATOM 2382 C C . GLY A 1 297 ? 6.202 -10.779 -3.039 1.00 67.19 297 GLY A C 1
ATOM 2383 O O . GLY A 1 297 ? 7.393 -11.042 -2.883 1.00 67.19 297 GLY A O 1
ATOM 2384 N N . PHE A 1 298 ? 5.596 -9.818 -2.340 1.00 69.44 298 PHE A N 1
ATOM 2385 C CA . PHE A 1 298 ? 6.225 -9.206 -1.173 1.00 69.44 298 PHE A CA 1
ATOM 2386 C C . PHE A 1 298 ? 5.228 -8.684 -0.141 1.00 69.44 298 PHE A C 1
ATOM 2388 O O . PHE A 1 298 ? 4.032 -8.536 -0.377 1.00 69.44 298 PHE A O 1
ATOM 2395 N N . MET A 1 299 ? 5.800 -8.364 1.014 1.00 80.94 299 MET A N 1
ATOM 2396 C CA . MET A 1 299 ? 5.171 -7.764 2.176 1.00 80.94 299 MET A CA 1
ATOM 2397 C C . MET A 1 299 ? 5.977 -6.524 2.581 1.00 80.94 299 MET A C 1
ATOM 2399 O O . MET A 1 299 ? 7.214 -6.568 2.574 1.00 80.94 299 MET A O 1
ATOM 2403 N N . ILE A 1 300 ? 5.286 -5.448 2.950 1.00 79.56 300 ILE A N 1
ATOM 2404 C CA . ILE A 1 300 ? 5.845 -4.276 3.635 1.00 79.56 300 ILE A CA 1
ATOM 2405 C C . ILE A 1 300 ? 5.054 -4.107 4.936 1.00 79.56 300 ILE A C 1
ATOM 2407 O O . ILE A 1 300 ? 3.855 -4.366 4.966 1.00 79.56 300 ILE A O 1
ATOM 2411 N N . ARG A 1 301 ? 5.757 -3.810 6.030 1.00 82.44 301 ARG A N 1
ATOM 2412 C CA . ARG A 1 301 ? 5.235 -3.847 7.401 1.00 82.44 301 ARG A CA 1
ATOM 2413 C C . ARG A 1 301 ? 5.381 -2.467 8.021 1.00 82.44 301 ARG A C 1
ATOM 2415 O O . ARG A 1 301 ? 6.521 -2.014 8.141 1.00 82.44 301 ARG A O 1
ATOM 2422 N N . GLU A 1 302 ? 4.278 -1.881 8.468 1.00 82.00 302 GLU A N 1
ATOM 2423 C CA . GLU A 1 302 ? 4.305 -0.681 9.296 1.00 82.00 302 GLU A CA 1
ATOM 2424 C C . GLU A 1 302 ? 4.377 -1.083 10.772 1.00 82.00 302 GLU A C 1
ATOM 2426 O O . GLU A 1 302 ? 3.506 -1.784 11.301 1.00 82.00 302 GLU A O 1
ATOM 2431 N N . LEU A 1 303 ? 5.476 -0.699 11.423 1.00 79.25 303 LEU A N 1
ATOM 2432 C CA . LEU A 1 303 ? 5.795 -1.143 12.777 1.00 79.25 303 LEU A CA 1
ATOM 2433 C C . LEU A 1 303 ? 5.130 -0.243 13.817 1.00 79.25 303 LEU A C 1
ATOM 2435 O O . LEU A 1 303 ? 5.313 0.970 13.782 1.00 79.25 303 LEU A O 1
ATOM 2439 N N . SER A 1 304 ? 4.467 -0.851 14.803 1.00 70.44 304 SER A N 1
ATOM 2440 C CA . SER A 1 304 ? 3.931 -0.128 15.961 1.00 70.44 304 SER A CA 1
ATOM 2441 C C . SER A 1 304 ? 5.007 0.732 16.621 1.00 70.44 304 SER A C 1
ATOM 2443 O O . SER A 1 304 ? 6.091 0.233 16.955 1.00 70.44 304 SER A O 1
ATOM 2445 N N . LYS A 1 305 ? 4.708 2.021 16.829 1.00 67.81 305 LYS A N 1
ATOM 2446 C CA . LYS A 1 305 ? 5.625 2.942 17.513 1.00 67.81 305 LYS A CA 1
ATOM 2447 C C . LYS A 1 305 ? 5.760 2.521 18.983 1.00 67.81 305 LYS A C 1
ATOM 2449 O O . LYS A 1 305 ? 4.739 2.397 19.663 1.00 67.81 305 LYS A O 1
ATOM 2454 N N . PRO A 1 306 ? 6.983 2.318 19.508 1.00 56.50 306 PRO A N 1
ATOM 2455 C CA . PRO A 1 306 ? 7.164 1.848 20.874 1.00 56.50 306 PRO A CA 1
ATOM 2456 C C . PRO A 1 306 ? 6.653 2.894 21.869 1.00 56.50 306 PRO A C 1
ATOM 2458 O O . PRO A 1 306 ? 7.154 4.018 21.925 1.00 56.50 306 PRO A O 1
ATOM 2461 N N . THR A 1 307 ? 5.666 2.516 22.681 1.00 52.06 307 THR A N 1
ATOM 2462 C CA . THR A 1 307 ? 5.260 3.322 23.839 1.00 52.06 307 THR A CA 1
ATOM 2463 C C . THR A 1 307 ? 6.193 3.047 25.018 1.00 52.06 307 THR A C 1
ATOM 2465 O O . THR A 1 307 ? 6.800 1.980 25.111 1.00 52.06 307 THR A O 1
ATOM 2468 N N . GLU A 1 308 ? 6.278 3.979 25.969 1.00 45.69 308 GLU A N 1
ATOM 2469 C CA . GLU A 1 308 ? 7.148 3.869 27.156 1.00 45.69 308 GLU A CA 1
ATOM 2470 C C . GLU A 1 308 ? 6.843 2.626 28.033 1.00 45.69 308 GLU A C 1
ATOM 2472 O O . GLU A 1 308 ? 7.666 2.206 28.846 1.00 45.69 308 GLU A O 1
ATOM 2477 N N . ILE A 1 309 ? 5.677 2.001 27.829 1.00 47.16 309 ILE A N 1
ATOM 2478 C CA . ILE A 1 309 ? 5.171 0.824 28.551 1.00 47.16 309 ILE A CA 1
ATOM 2479 C C . ILE A 1 309 ? 5.468 -0.499 27.799 1.00 47.16 309 ILE A C 1
ATOM 2481 O O . ILE A 1 309 ? 5.417 -1.573 28.403 1.00 47.16 309 ILE A O 1
ATOM 2485 N N . ASP A 1 310 ? 5.830 -0.460 26.509 1.00 51.50 310 ASP A N 1
ATOM 2486 C CA . ASP A 1 310 ? 5.834 -1.646 25.629 1.00 51.50 310 ASP A CA 1
ATOM 2487 C C . ASP A 1 310 ? 7.118 -2.505 25.669 1.00 51.50 310 ASP A C 1
ATOM 2489 O O . ASP A 1 310 ? 7.253 -3.509 24.966 1.00 51.50 310 ASP A O 1
ATOM 2493 N N . TRP A 1 311 ? 8.069 -2.190 26.554 1.00 46.12 311 TRP A N 1
ATOM 2494 C CA . TRP A 1 311 ? 9.307 -2.972 26.721 1.00 46.12 311 TRP A CA 1
ATOM 2495 C C . TRP A 1 311 ? 9.072 -4.462 27.030 1.00 46.12 311 TRP A C 1
ATOM 2497 O O . TRP A 1 311 ? 9.914 -5.301 26.711 1.00 46.12 311 TRP A O 1
ATOM 2507 N N . ASN A 1 312 ? 7.915 -4.814 27.597 1.00 49.44 312 ASN A N 1
ATOM 2508 C CA . ASN A 1 312 ? 7.547 -6.203 27.873 1.00 49.44 312 ASN A CA 1
ATOM 2509 C C . ASN A 1 312 ? 7.208 -7.007 26.599 1.00 49.44 312 ASN A C 1
ATOM 2511 O O . ASN A 1 312 ? 7.458 -8.211 26.567 1.00 49.44 312 ASN A O 1
ATOM 2515 N N . GLN A 1 313 ? 6.709 -6.375 25.528 1.00 49.38 313 GLN A N 1
ATOM 2516 C CA . GLN A 1 313 ? 6.381 -7.052 24.263 1.00 49.38 313 GLN A CA 1
ATOM 2517 C C . GLN A 1 313 ? 7.640 -7.541 23.521 1.00 49.38 313 GLN A C 1
ATOM 2519 O O . GLN A 1 313 ? 7.638 -8.596 22.873 1.00 49.38 313 GLN A O 1
ATOM 2524 N N . TYR A 1 314 ? 8.763 -6.838 23.693 1.00 46.00 314 TYR A N 1
ATOM 2525 C CA . TYR A 1 314 ? 10.064 -7.254 23.164 1.00 46.00 314 TYR A CA 1
ATOM 2526 C C . TYR A 1 314 ? 10.585 -8.555 23.797 1.00 46.00 314 TYR A C 1
ATOM 2528 O O . TYR A 1 314 ? 11.322 -9.285 23.132 1.00 46.00 314 TYR A O 1
ATOM 2536 N N . LEU A 1 315 ? 10.154 -8.888 25.021 1.00 51.19 315 LEU A N 1
ATOM 2537 C CA . LEU A 1 315 ? 10.588 -10.069 25.779 1.00 51.19 315 LEU A CA 1
ATOM 2538 C C . LEU A 1 315 ? 9.774 -11.348 25.487 1.00 51.19 315 LEU A C 1
ATOM 2540 O O . LEU A 1 315 ? 10.106 -12.409 26.018 1.00 51.19 315 LEU A O 1
ATOM 2544 N N . ASN A 1 316 ? 8.735 -11.283 24.643 1.00 54.03 316 ASN A N 1
ATOM 2545 C CA . ASN A 1 316 ? 7.898 -12.448 24.332 1.00 54.03 316 ASN A CA 1
ATOM 2546 C C . ASN A 1 316 ? 8.674 -13.573 23.599 1.00 54.03 316 ASN A C 1
ATOM 2548 O O . ASN A 1 316 ? 9.448 -13.276 22.678 1.00 54.03 316 ASN A O 1
ATOM 2552 N N . PRO A 1 317 ? 8.440 -14.862 23.937 1.00 56.88 317 PRO A N 1
ATOM 2553 C CA . PRO A 1 317 ? 9.108 -16.004 23.311 1.00 56.88 317 PRO A CA 1
ATOM 2554 C C . PRO A 1 317 ? 8.939 -16.084 21.787 1.00 56.88 317 PRO A C 1
ATOM 2556 O O . PRO A 1 317 ? 7.887 -15.774 21.230 1.00 56.88 317 PRO A O 1
ATOM 2559 N N . ILE A 1 318 ? 9.962 -16.615 21.109 1.00 53.88 318 ILE A N 1
ATOM 2560 C CA . ILE A 1 318 ? 9.971 -16.812 19.646 1.00 53.88 318 ILE A CA 1
ATOM 2561 C C . ILE A 1 318 ? 8.778 -17.668 19.177 1.00 53.88 318 ILE A C 1
ATOM 2563 O O . ILE A 1 318 ? 8.190 -17.384 18.137 1.00 53.88 318 ILE A O 1
ATOM 2567 N N . ALA A 1 319 ? 8.386 -18.682 19.956 1.00 53.31 319 ALA A N 1
ATOM 2568 C CA . ALA A 1 319 ? 7.258 -19.558 19.629 1.00 53.31 319 ALA A CA 1
ATOM 2569 C C . ALA A 1 319 ? 5.902 -18.824 19.616 1.00 53.31 319 ALA A C 1
ATOM 2571 O O . ALA A 1 319 ? 5.042 -19.143 18.795 1.00 53.31 319 ALA A O 1
ATOM 2572 N N . ASP A 1 320 ? 5.723 -17.823 20.482 1.00 58.34 320 ASP A N 1
ATOM 2573 C CA . ASP A 1 320 ? 4.496 -17.026 20.530 1.00 58.34 320 ASP A CA 1
ATOM 2574 C C . ASP A 1 320 ? 4.441 -16.026 19.368 1.00 58.34 320 ASP A C 1
ATOM 2576 O O . ASP A 1 320 ? 3.378 -15.840 18.775 1.00 58.34 320 ASP A O 1
ATOM 2580 N N . LYS A 1 321 ? 5.594 -15.470 18.961 1.00 61.34 321 LYS A N 1
ATOM 2581 C CA . LYS A 1 321 ? 5.711 -14.630 17.754 1.00 61.34 321 LYS A CA 1
ATOM 2582 C C . LYS A 1 321 ? 5.412 -15.417 16.474 1.00 61.34 321 LYS A C 1
ATOM 2584 O O . LYS A 1 321 ? 4.649 -14.940 15.643 1.00 61.34 321 LYS A O 1
ATOM 2589 N N . GLU A 1 322 ? 5.923 -16.642 16.340 1.00 61.66 322 GLU A N 1
ATOM 2590 C CA . GLU A 1 322 ? 5.601 -17.514 15.198 1.00 61.66 322 GLU A CA 1
ATOM 2591 C C . GLU A 1 322 ? 4.094 -17.818 15.136 1.00 61.66 322 GLU A C 1
ATOM 2593 O O . GLU A 1 322 ? 3.452 -17.617 14.108 1.00 61.66 322 GLU A O 1
ATOM 2598 N N . LYS A 1 323 ? 3.489 -18.229 16.259 1.00 64.31 323 LYS A N 1
ATOM 2599 C CA . LYS A 1 323 ? 2.048 -18.519 16.333 1.00 64.31 323 LYS A CA 1
ATOM 2600 C C . LYS A 1 323 ? 1.184 -17.290 16.021 1.00 64.31 323 LYS A C 1
ATOM 2602 O O . LYS A 1 323 ? 0.171 -17.410 15.332 1.00 64.31 323 LYS A O 1
ATOM 2607 N N . SER A 1 324 ? 1.589 -16.121 16.514 1.00 71.00 324 SER A N 1
ATOM 2608 C CA . SER A 1 324 ? 0.971 -14.827 16.213 1.00 71.00 324 SER A CA 1
ATOM 2609 C C . SER A 1 324 ? 1.028 -14.504 14.716 1.00 71.00 324 SER A C 1
ATOM 2611 O O . SER A 1 324 ? 0.018 -14.125 14.118 1.00 71.00 324 SER A O 1
ATOM 2613 N N . PHE A 1 325 ? 2.178 -14.721 14.078 1.00 74.88 325 PHE A N 1
ATOM 2614 C CA . PHE A 1 325 ? 2.348 -14.442 12.657 1.00 74.88 325 PHE A CA 1
ATOM 2615 C C . PHE A 1 325 ? 1.548 -15.409 11.768 1.00 74.88 325 PHE A C 1
ATOM 2617 O O . PHE A 1 325 ? 0.909 -14.982 10.808 1.00 74.88 325 PHE A O 1
ATOM 2624 N N . GLN A 1 326 ? 1.484 -16.699 12.119 1.00 75.44 326 GLN A N 1
ATOM 2625 C CA . GLN A 1 326 ? 0.626 -17.671 11.424 1.00 75.44 326 GLN A CA 1
ATOM 2626 C C . GLN A 1 326 ? -0.868 -17.300 11.507 1.00 75.44 326 GLN A C 1
ATOM 2628 O O . GLN A 1 326 ? -1.611 -17.527 10.554 1.00 75.44 326 GLN A O 1
ATOM 2633 N N . SER A 1 327 ? -1.310 -16.676 12.608 1.00 79.62 327 SER A N 1
ATOM 2634 C CA . SER A 1 327 ? -2.672 -16.134 12.727 1.00 79.62 327 SER A CA 1
ATOM 2635 C C . SER A 1 327 ? -2.925 -15.012 11.714 1.00 79.62 327 SER A C 1
ATOM 2637 O O . SER A 1 327 ? -3.950 -15.015 11.034 1.00 79.62 327 SER A O 1
ATOM 2639 N N . LEU A 1 328 ? -1.966 -14.095 11.538 1.00 83.88 328 LEU A N 1
ATOM 2640 C CA . LEU A 1 328 ? -2.052 -13.020 10.543 1.00 83.88 328 LEU A CA 1
ATOM 2641 C C . LEU A 1 328 ? -2.117 -13.562 9.104 1.00 83.88 328 LEU A C 1
ATOM 2643 O O . LEU A 1 328 ? -2.909 -13.074 8.301 1.00 83.88 328 LEU A O 1
ATOM 2647 N N . LEU A 1 329 ? -1.348 -14.610 8.787 1.00 84.81 329 LEU A N 1
ATOM 2648 C CA . LEU A 1 329 ? -1.374 -15.252 7.465 1.00 84.81 329 LEU A CA 1
ATOM 2649 C C . LEU A 1 329 ? -2.749 -15.842 7.100 1.00 84.81 329 LEU A C 1
ATOM 2651 O O . LEU A 1 329 ? -3.057 -15.944 5.915 1.00 84.81 329 LEU A O 1
ATOM 2655 N N . SER A 1 330 ? -3.596 -16.184 8.079 1.00 88.62 330 SER A N 1
ATOM 2656 C CA . SER A 1 330 ? -4.953 -16.698 7.820 1.00 88.62 330 SER A CA 1
ATOM 2657 C C . SER A 1 330 ? -5.921 -15.662 7.233 1.00 88.62 330 SER A C 1
ATOM 2659 O O . SER A 1 330 ? -6.942 -16.041 6.666 1.00 88.62 330 SER A O 1
ATOM 2661 N N . TYR A 1 331 ? -5.582 -14.369 7.303 1.00 91.56 331 TYR A N 1
ATOM 2662 C CA . TYR A 1 331 ? -6.353 -13.282 6.689 1.00 91.56 331 TYR A CA 1
ATOM 2663 C C . TYR A 1 331 ? -5.996 -13.031 5.217 1.00 91.56 331 TYR A C 1
ATOM 2665 O O . TYR A 1 331 ? -6.605 -12.179 4.571 1.00 91.56 331 TYR A O 1
ATOM 2673 N N . ILE A 1 332 ? -5.025 -13.768 4.669 1.00 90.31 332 ILE A N 1
ATOM 2674 C CA . ILE A 1 332 ? -4.550 -13.596 3.298 1.00 90.31 332 ILE A CA 1
ATOM 2675 C C . ILE A 1 332 ? -5.346 -14.522 2.359 1.00 90.31 332 ILE A C 1
ATOM 2677 O O . ILE A 1 332 ? -5.186 -15.739 2.431 1.00 90.31 332 ILE A O 1
ATOM 2681 N N . PRO A 1 333 ? -6.189 -13.986 1.452 1.00 88.06 333 PRO A N 1
ATOM 2682 C CA . PRO A 1 333 ? -7.123 -14.788 0.654 1.00 88.06 333 PRO A CA 1
ATOM 2683 C C . PRO A 1 333 ? -6.510 -15.368 -0.633 1.00 88.06 333 PRO A C 1
ATOM 2685 O O . PRO A 1 333 ? -7.222 -15.988 -1.418 1.00 88.06 333 PRO A O 1
ATOM 2688 N N . PHE A 1 334 ? -5.226 -15.117 -0.901 1.00 82.00 334 PHE A N 1
ATOM 2689 C CA . PHE A 1 334 ? -4.518 -15.582 -2.096 1.00 82.00 334 PHE A CA 1
ATOM 2690 C C . PHE A 1 334 ? -3.410 -16.576 -1.742 1.00 82.00 334 PHE A C 1
ATOM 2692 O O . PHE A 1 334 ? -2.802 -16.509 -0.673 1.00 82.00 334 PHE A O 1
ATOM 2699 N N . ASN A 1 335 ? -3.137 -17.512 -2.653 1.00 70.31 335 ASN A N 1
ATOM 2700 C CA . ASN A 1 335 ? -2.191 -18.586 -2.394 1.00 70.31 335 ASN A CA 1
ATOM 2701 C C . ASN A 1 335 ? -0.736 -18.095 -2.458 1.00 70.31 335 ASN A C 1
ATOM 2703 O O . ASN A 1 335 ? -0.128 -18.000 -3.521 1.00 70.31 335 ASN A O 1
ATOM 2707 N N . LEU A 1 336 ? -0.145 -17.880 -1.282 1.00 67.12 336 LEU A N 1
ATOM 2708 C CA . LEU A 1 336 ? 1.269 -17.536 -1.101 1.00 67.12 336 LEU A CA 1
ATOM 2709 C C . LEU A 1 336 ? 2.253 -18.639 -1.544 1.00 67.12 336 LEU A C 1
ATOM 2711 O O . LEU A 1 336 ? 3.460 -18.470 -1.397 1.00 67.12 336 LEU A O 1
ATOM 2715 N N . LYS A 1 337 ? 1.780 -19.803 -1.997 1.00 56.31 337 LYS A N 1
ATOM 2716 C CA . LYS A 1 337 ? 2.615 -20.970 -2.319 1.00 56.31 337 LYS A CA 1
ATOM 2717 C C . LYS A 1 337 ? 2.470 -21.467 -3.753 1.00 56.31 337 LYS A C 1
ATOM 2719 O O . LYS A 1 337 ? 3.067 -22.495 -4.054 1.00 56.31 337 LYS A O 1
ATOM 2724 N N . ASP A 1 338 ? 1.743 -20.764 -4.623 1.00 44.69 338 ASP A N 1
ATOM 2725 C CA . ASP A 1 338 ? 1.666 -21.120 -6.043 1.00 44.69 338 ASP A CA 1
ATOM 2726 C C . ASP A 1 338 ? 2.825 -20.490 -6.834 1.00 44.69 338 ASP A C 1
ATOM 2728 O O . ASP A 1 338 ? 2.757 -19.313 -7.204 1.00 44.69 338 ASP A O 1
ATOM 2732 N N . PRO A 1 339 ? 3.889 -21.245 -7.179 1.00 41.62 339 PRO A N 1
ATOM 2733 C CA . PRO A 1 339 ? 4.664 -20.889 -8.349 1.00 41.62 339 PRO A CA 1
ATOM 2734 C C . PRO A 1 339 ? 3.738 -21.023 -9.561 1.00 41.62 339 PRO A C 1
ATOM 2736 O O . PRO A 1 339 ? 3.273 -22.120 -9.878 1.00 41.62 339 PRO A O 1
ATOM 2739 N N . VAL A 1 340 ? 3.495 -19.916 -10.268 1.00 36.53 340 VAL A N 1
ATOM 2740 C CA . VAL A 1 340 ? 2.927 -19.974 -11.622 1.00 36.53 340 VAL A CA 1
ATOM 2741 C C . VAL A 1 340 ? 3.779 -20.960 -12.418 1.00 36.53 340 VAL A C 1
ATOM 2743 O O . VAL A 1 340 ? 4.996 -20.796 -12.514 1.00 36.53 340 VAL A O 1
ATOM 2746 N N . SER A 1 341 ? 3.149 -22.026 -12.911 1.00 32.03 341 SER A N 1
ATOM 2747 C CA . SER A 1 341 ? 3.842 -23.195 -13.448 1.00 32.03 341 SER A CA 1
ATOM 2748 C C . SER A 1 341 ? 4.816 -22.803 -14.560 1.00 32.03 341 SER A C 1
ATOM 2750 O O . SER A 1 341 ? 4.386 -22.288 -15.591 1.00 32.03 341 SER A O 1
ATOM 2752 N N . GLU A 1 342 ? 6.108 -23.110 -14.395 1.00 36.03 342 GLU A N 1
ATOM 2753 C CA . GLU A 1 342 ? 7.189 -22.764 -15.342 1.00 36.03 342 GLU A CA 1
ATOM 2754 C C . GLU A 1 342 ? 7.110 -23.491 -16.710 1.00 36.03 342 GLU A C 1
ATOM 2756 O O . GLU A 1 342 ? 8.079 -23.535 -17.470 1.00 36.03 342 GLU A O 1
ATOM 2761 N N . SER A 1 343 ? 5.966 -24.077 -17.064 1.00 35.41 343 SER A N 1
ATOM 2762 C CA . SER A 1 343 ? 5.753 -24.728 -18.352 1.00 35.41 343 SER A CA 1
ATOM 2763 C C . SER A 1 343 ? 5.445 -23.703 -19.451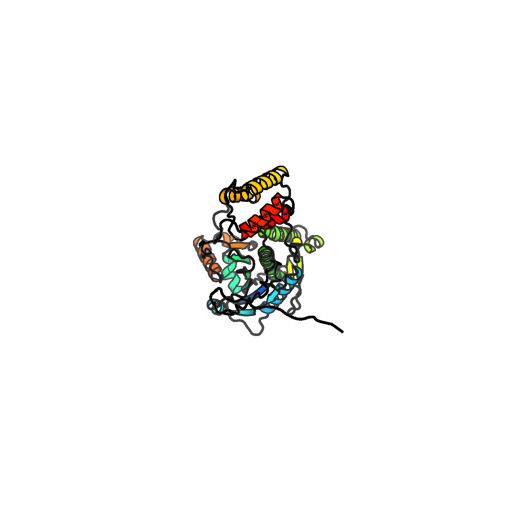 1.00 35.41 343 SER A C 1
ATOM 2765 O O . SER A 1 343 ? 4.294 -23.315 -19.643 1.00 35.41 343 SER A O 1
ATOM 2767 N N . ASN A 1 344 ? 6.479 -23.373 -20.232 1.00 36.88 344 ASN A N 1
ATOM 2768 C CA . ASN A 1 344 ? 6.438 -22.669 -21.525 1.00 36.88 344 ASN A CA 1
ATOM 2769 C C . ASN A 1 344 ? 6.279 -21.137 -21.508 1.00 36.88 344 ASN A C 1
ATOM 2771 O O . ASN A 1 344 ? 5.518 -20.584 -22.302 1.00 36.88 344 ASN A O 1
ATOM 2775 N N . ILE A 1 345 ? 7.099 -20.433 -20.722 1.00 43.12 345 ILE A N 1
ATOM 2776 C CA . ILE A 1 345 ? 7.489 -19.065 -21.099 1.00 43.12 345 ILE A CA 1
ATOM 2777 C C . ILE A 1 345 ? 8.620 -19.153 -22.140 1.00 43.12 345 ILE A C 1
ATOM 2779 O O . ILE A 1 345 ? 9.650 -19.790 -21.912 1.00 43.12 345 ILE A O 1
ATOM 2783 N N . GLU A 1 346 ? 8.419 -18.527 -23.301 1.00 48.72 346 GLU A N 1
ATOM 2784 C CA . GLU A 1 346 ? 9.432 -18.372 -24.355 1.00 48.72 346 GLU A CA 1
ATOM 2785 C C . GLU A 1 346 ? 10.649 -17.604 -23.791 1.00 48.72 346 GLU A C 1
ATOM 2787 O O . GLU A 1 346 ? 10.477 -16.535 -23.206 1.00 48.72 346 GLU A O 1
ATOM 2792 N N . LYS A 1 347 ? 11.877 -18.141 -23.929 1.00 68.25 347 LYS A N 1
ATOM 2793 C CA . LYS A 1 347 ? 13.069 -17.685 -23.165 1.00 68.25 347 LYS A CA 1
ATOM 2794 C C . LYS A 1 347 ? 13.378 -16.186 -23.259 1.00 68.25 347 LYS A C 1
ATOM 2796 O O . LYS A 1 347 ? 13.951 -15.640 -22.323 1.00 68.25 347 LYS A O 1
ATOM 2801 N N . MET A 1 348 ? 13.002 -15.539 -24.358 1.00 74.25 348 MET A N 1
ATOM 2802 C CA . MET A 1 348 ? 12.884 -14.087 -24.486 1.00 74.25 348 MET A CA 1
ATOM 2803 C C . MET A 1 348 ? 11.723 -13.783 -25.446 1.00 74.25 348 MET A C 1
ATOM 2805 O O . MET A 1 348 ? 11.756 -14.269 -26.577 1.00 74.25 348 MET A O 1
ATOM 2809 N N . PRO A 1 349 ? 10.722 -12.968 -25.066 1.00 76.38 349 PRO A N 1
ATOM 2810 C CA . PRO A 1 349 ? 9.603 -12.652 -25.944 1.00 76.38 349 PRO A CA 1
ATOM 2811 C C . PRO A 1 349 ? 10.012 -11.943 -27.239 1.00 76.38 349 PRO A C 1
ATOM 2813 O O . PRO A 1 349 ? 10.782 -10.977 -27.239 1.00 76.38 349 PRO A O 1
ATOM 2816 N N . ASN A 1 350 ? 9.380 -12.331 -28.345 1.00 75.62 350 ASN A N 1
ATOM 2817 C CA . ASN A 1 350 ? 9.590 -11.716 -29.660 1.00 75.62 350 ASN A CA 1
ATOM 2818 C C . ASN A 1 350 ? 9.335 -10.186 -29.690 1.00 75.62 350 ASN A C 1
ATOM 2820 O O . ASN A 1 350 ? 10.029 -9.448 -30.402 1.00 75.62 350 ASN A O 1
ATOM 2824 N N . TRP A 1 351 ? 8.403 -9.675 -28.869 1.00 75.56 351 TRP A N 1
ATOM 2825 C CA . TRP A 1 351 ? 8.161 -8.227 -28.735 1.00 75.56 351 TRP A CA 1
ATOM 2826 C C . TRP A 1 351 ? 9.381 -7.493 -28.155 1.00 75.56 351 TRP A C 1
ATOM 2828 O O . TRP A 1 351 ? 9.705 -6.382 -28.586 1.00 75.56 351 TRP A O 1
ATOM 2838 N N . PHE A 1 352 ? 10.103 -8.123 -27.222 1.00 83.00 352 PHE A N 1
ATOM 2839 C CA . PHE A 1 352 ? 11.290 -7.540 -26.608 1.00 83.00 352 PHE A CA 1
ATOM 2840 C C . PHE A 1 352 ? 12.462 -7.545 -27.587 1.00 83.00 352 PHE A C 1
ATOM 2842 O O . PHE A 1 352 ? 13.160 -6.540 -27.699 1.00 83.00 352 PHE A O 1
ATOM 2849 N N . LYS A 1 353 ? 12.616 -8.611 -28.388 1.00 83.62 353 LYS A N 1
ATOM 2850 C CA . LYS A 1 353 ? 13.617 -8.669 -29.468 1.00 83.62 353 LYS A CA 1
ATOM 2851 C C . LYS A 1 353 ? 13.423 -7.539 -30.489 1.00 83.62 353 LYS A C 1
ATOM 2853 O O . LYS A 1 353 ? 14.385 -6.870 -30.862 1.00 83.62 353 LYS A O 1
ATOM 2858 N N . THR A 1 354 ? 12.172 -7.238 -30.845 1.00 74.31 354 THR A N 1
ATOM 2859 C CA . THR A 1 354 ? 11.827 -6.082 -31.697 1.00 74.31 354 THR A CA 1
ATOM 2860 C C . THR A 1 354 ? 12.201 -4.745 -31.044 1.00 74.31 354 THR A C 1
ATOM 2862 O O . THR A 1 354 ? 12.823 -3.896 -31.685 1.00 74.31 354 THR A O 1
ATOM 2865 N N . ARG A 1 355 ? 11.867 -4.553 -29.759 1.00 75.75 355 ARG A N 1
ATOM 2866 C CA . ARG A 1 355 ? 12.207 -3.333 -29.005 1.00 75.75 355 ARG A CA 1
ATOM 2867 C C . ARG A 1 355 ? 13.725 -3.140 -28.890 1.00 75.75 355 ARG A C 1
ATOM 2869 O O . ARG A 1 355 ? 14.219 -2.042 -29.127 1.00 75.75 355 ARG A O 1
ATOM 2876 N N . ALA A 1 356 ? 14.463 -4.200 -28.576 1.00 85.56 356 ALA A N 1
ATOM 2877 C CA . ALA A 1 356 ? 15.914 -4.184 -28.426 1.00 85.56 356 ALA A CA 1
ATOM 2878 C C . ALA A 1 356 ? 16.638 -3.833 -29.741 1.00 85.56 356 ALA A C 1
ATOM 2880 O O . ALA A 1 356 ? 17.576 -3.035 -29.727 1.00 85.56 356 ALA A O 1
ATOM 2881 N N . LEU A 1 357 ? 16.157 -4.340 -30.884 1.00 84.44 357 LEU A N 1
ATOM 2882 C CA . LEU A 1 357 ? 16.642 -3.933 -32.207 1.00 84.44 357 LEU A CA 1
ATOM 2883 C C . LEU A 1 357 ? 16.469 -2.422 -32.424 1.00 84.44 357 LEU A C 1
ATOM 2885 O O . LEU A 1 357 ? 17.465 -1.720 -32.607 1.00 84.44 357 LEU A O 1
ATOM 2889 N N . LEU A 1 358 ? 15.235 -1.910 -32.318 1.00 72.38 358 LEU A N 1
ATOM 2890 C CA . LEU A 1 358 ? 14.938 -0.477 -32.469 1.00 72.38 358 LEU A CA 1
ATOM 2891 C C . LEU A 1 358 ? 15.781 0.391 -31.527 1.00 72.38 358 LEU A C 1
ATOM 2893 O O . LEU A 1 358 ? 16.234 1.474 -31.907 1.00 72.38 358 LEU A O 1
ATOM 2897 N N . TRP A 1 359 ? 16.014 -0.085 -30.303 1.00 89.44 359 TRP A N 1
ATOM 2898 C CA . TRP A 1 359 ? 16.886 0.593 -29.360 1.00 89.44 359 TRP A CA 1
ATOM 2899 C C . TRP A 1 359 ? 18.318 0.646 -29.866 1.00 89.44 359 TRP A C 1
ATOM 2901 O O . TRP A 1 359 ? 18.856 1.742 -29.991 1.00 89.44 359 TRP A O 1
ATOM 2911 N N . SER A 1 360 ? 18.920 -0.496 -30.209 1.00 90.75 360 SER A N 1
ATOM 2912 C CA . SER A 1 360 ? 20.308 -0.590 -30.683 1.00 90.75 360 SER A CA 1
ATOM 2913 C C . SER A 1 360 ? 20.595 0.279 -31.919 1.00 90.75 360 SER A C 1
ATOM 2915 O O . SER A 1 360 ? 21.688 0.839 -32.027 1.00 90.75 360 SER A O 1
ATOM 2917 N N . GLU A 1 361 ? 19.589 0.484 -32.778 1.00 87.31 361 GLU A N 1
ATOM 2918 C CA . GLU A 1 361 ? 19.601 1.375 -33.951 1.00 87.31 361 GLU A CA 1
ATOM 2919 C C . GLU A 1 361 ? 19.441 2.874 -33.603 1.00 87.31 361 GLU A C 1
ATOM 2921 O O . GLU A 1 361 ? 19.407 3.717 -34.495 1.00 87.31 361 GLU A O 1
ATOM 2926 N N . LYS A 1 362 ? 19.333 3.222 -32.312 1.00 85.38 362 LYS A N 1
ATOM 2927 C CA . LYS A 1 362 ? 19.036 4.571 -31.778 1.00 85.38 362 LYS A CA 1
ATOM 2928 C C . LYS A 1 362 ? 17.674 5.138 -32.218 1.00 85.38 362 LYS A C 1
ATOM 2930 O O . LYS A 1 362 ? 17.472 6.348 -32.182 1.00 85.38 362 LYS A O 1
ATOM 2935 N N . ARG A 1 363 ? 16.719 4.277 -32.593 1.00 67.38 363 ARG A N 1
ATOM 2936 C CA . ARG A 1 363 ? 15.367 4.675 -33.042 1.00 67.38 363 ARG A CA 1
ATOM 2937 C C . ARG A 1 363 ? 14.365 4.842 -31.900 1.00 67.38 363 ARG A C 1
ATOM 2939 O O . ARG A 1 363 ? 13.329 5.467 -32.097 1.00 67.38 363 ARG A O 1
ATOM 2946 N N . ILE A 1 364 ? 14.680 4.308 -30.722 1.00 58.81 364 ILE A N 1
ATOM 2947 C CA . ILE A 1 364 ? 14.010 4.613 -29.451 1.00 58.81 364 ILE A CA 1
ATOM 2948 C C . ILE A 1 364 ? 15.057 4.990 -28.395 1.00 58.81 364 ILE A C 1
ATOM 2950 O O . ILE A 1 364 ? 16.224 4.597 -28.497 1.00 58.81 364 ILE A O 1
ATOM 2954 N N . SER A 1 365 ? 14.647 5.777 -27.398 1.00 64.44 365 SER A N 1
ATOM 2955 C CA . SER A 1 365 ? 15.534 6.254 -26.332 1.00 64.44 365 SER A CA 1
ATOM 2956 C C . SER A 1 365 ? 15.941 5.135 -25.370 1.00 64.44 365 SER A C 1
ATOM 2958 O O . SER A 1 365 ? 15.291 4.090 -25.297 1.00 64.44 365 SER A O 1
ATOM 2960 N N . ASP A 1 366 ? 17.009 5.374 -24.603 1.00 68.00 366 ASP A N 1
ATOM 2961 C CA . ASP A 1 366 ? 17.475 4.446 -23.566 1.00 68.00 366 ASP A CA 1
ATOM 2962 C C . ASP A 1 366 ? 16.372 4.128 -22.554 1.00 68.00 366 ASP A C 1
ATOM 2964 O O . ASP A 1 366 ? 16.133 2.958 -22.267 1.00 68.00 366 ASP A O 1
ATOM 2968 N N . LYS A 1 367 ? 15.605 5.141 -22.128 1.00 59.22 367 LYS A N 1
ATOM 2969 C CA . LYS A 1 367 ? 14.439 4.961 -21.254 1.00 59.22 367 LYS A CA 1
ATOM 2970 C C . LYS A 1 367 ? 13.455 3.918 -21.804 1.00 59.22 367 LYS A C 1
ATOM 2972 O O . LYS A 1 367 ? 13.166 2.946 -21.122 1.00 59.22 367 LYS A O 1
ATOM 2977 N N . VAL A 1 368 ? 12.998 4.058 -23.054 1.00 53.97 368 VAL A N 1
ATOM 2978 C CA . VAL A 1 368 ? 11.987 3.150 -23.643 1.00 53.97 368 VAL A CA 1
ATOM 2979 C C . VAL A 1 368 ? 12.502 1.708 -23.746 1.00 53.97 368 VAL A C 1
ATOM 2981 O O . VAL A 1 368 ? 11.715 0.759 -23.692 1.00 53.97 368 VAL A O 1
ATOM 2984 N N . PHE A 1 369 ? 13.816 1.513 -23.876 1.00 77.12 369 PHE A N 1
ATOM 2985 C CA . PHE A 1 369 ? 14.427 0.188 -23.798 1.00 77.12 369 PHE A CA 1
ATOM 2986 C C . PHE A 1 369 ? 14.448 -0.364 -22.374 1.00 77.12 369 PHE A C 1
ATOM 2988 O O . PHE A 1 369 ? 13.981 -1.486 -22.173 1.00 77.12 369 PHE A O 1
ATOM 2995 N N . PHE A 1 370 ? 14.921 0.415 -21.398 1.00 72.19 370 PHE A N 1
ATOM 2996 C CA . PHE A 1 370 ? 14.971 -0.004 -19.996 1.00 72.19 370 PHE A CA 1
ATOM 2997 C C . PHE A 1 370 ? 13.580 -0.267 -19.409 1.00 72.19 370 PHE A C 1
ATOM 2999 O O . PHE A 1 370 ? 13.418 -1.287 -18.748 1.00 72.19 370 PHE A O 1
ATOM 3006 N N . ASP A 1 371 ? 12.556 0.508 -19.785 1.00 56.06 371 ASP A N 1
ATOM 3007 C CA . ASP A 1 371 ? 11.140 0.217 -19.491 1.00 56.06 371 ASP A CA 1
ATOM 3008 C C . ASP A 1 371 ? 10.738 -1.204 -19.966 1.00 56.06 371 ASP A C 1
ATOM 3010 O O . ASP A 1 371 ? 9.890 -1.876 -19.382 1.00 56.06 371 ASP A O 1
ATOM 3014 N N . GLY A 1 372 ? 11.346 -1.685 -21.059 1.00 58.41 372 GLY A N 1
ATOM 3015 C CA . GLY A 1 372 ? 11.154 -3.041 -21.579 1.00 58.41 372 GLY A CA 1
ATOM 3016 C C . GLY A 1 372 ? 11.956 -4.109 -20.831 1.00 58.41 372 GLY A C 1
ATOM 3017 O O . GLY A 1 372 ? 11.452 -5.214 -20.655 1.00 58.41 372 GLY A O 1
ATOM 3018 N N . VAL A 1 373 ? 13.177 -3.794 -20.383 1.00 73.50 373 VAL A N 1
ATOM 3019 C CA . VAL A 1 373 ? 13.996 -4.686 -19.537 1.00 73.50 373 VAL A CA 1
ATOM 3020 C C . VAL A 1 373 ? 13.313 -4.891 -18.187 1.00 73.50 373 VAL A C 1
ATOM 3022 O O . VAL A 1 373 ? 13.164 -6.022 -17.734 1.00 73.50 373 VAL A O 1
ATOM 3025 N N . GLU A 1 374 ? 12.819 -3.811 -17.587 1.00 56.00 374 GLU A N 1
ATOM 3026 C CA . GLU A 1 374 ? 12.044 -3.838 -16.351 1.00 56.00 374 GLU A CA 1
ATOM 3027 C C . GLU A 1 374 ? 10.787 -4.707 -16.502 1.00 56.00 374 GLU A C 1
ATOM 3029 O O . GLU A 1 374 ? 10.510 -5.553 -15.655 1.00 56.00 374 GLU A O 1
ATOM 3034 N N . HIS A 1 375 ? 10.066 -4.587 -17.622 1.00 54.16 375 HIS A N 1
ATOM 3035 C CA . HIS A 1 375 ? 8.902 -5.429 -17.900 1.00 54.16 375 HIS A CA 1
ATOM 3036 C C . HIS A 1 375 ? 9.246 -6.933 -17.987 1.00 54.16 375 HIS A C 1
ATOM 3038 O O . HIS A 1 375 ? 8.437 -7.762 -17.572 1.00 54.16 375 HIS A O 1
ATOM 3044 N N . LEU A 1 376 ? 10.451 -7.314 -18.437 1.00 62.41 376 LEU A N 1
ATOM 3045 C CA . LEU A 1 376 ? 10.906 -8.713 -18.380 1.00 62.41 376 LEU A CA 1
ATOM 3046 C C . LEU A 1 376 ? 11.185 -9.201 -16.956 1.00 62.41 376 LEU A C 1
ATOM 3048 O O . LEU A 1 376 ? 10.907 -10.365 -16.663 1.00 62.41 376 LEU A O 1
ATOM 3052 N N . VAL A 1 377 ? 11.731 -8.340 -16.090 1.00 57.81 377 VAL A N 1
ATOM 3053 C CA . VAL A 1 377 ? 11.932 -8.655 -14.664 1.00 57.81 377 VAL A CA 1
ATOM 3054 C C . VAL A 1 377 ? 10.574 -8.816 -13.983 1.00 57.81 377 VAL A C 1
ATOM 3056 O O . VAL A 1 377 ? 10.328 -9.833 -13.342 1.00 57.81 377 VAL A O 1
ATOM 3059 N N . ARG A 1 378 ? 9.649 -7.871 -14.211 1.00 49.53 378 ARG A N 1
ATOM 3060 C CA . ARG A 1 378 ? 8.266 -7.912 -13.699 1.00 49.53 378 ARG A CA 1
ATOM 3061 C C . ARG A 1 378 ? 7.516 -9.180 -14.135 1.00 49.53 378 ARG A C 1
ATOM 3063 O O . ARG A 1 378 ? 6.792 -9.754 -13.334 1.00 49.53 378 ARG A O 1
ATOM 3070 N N . MET A 1 379 ? 7.709 -9.654 -15.370 1.00 49.19 379 MET A N 1
ATOM 3071 C CA . MET A 1 379 ? 7.113 -10.911 -15.856 1.00 49.19 379 MET A CA 1
ATOM 3072 C C . MET A 1 379 ? 7.840 -12.192 -15.389 1.00 49.19 379 MET A C 1
ATOM 3074 O O . MET A 1 379 ? 7.413 -13.289 -15.746 1.00 49.19 379 MET A O 1
ATOM 3078 N N . GLY A 1 380 ? 8.938 -12.093 -14.631 1.00 53.41 380 GLY A N 1
ATOM 3079 C CA . GLY A 1 380 ? 9.733 -13.248 -14.187 1.00 53.41 380 GLY A CA 1
ATOM 3080 C C . GLY A 1 380 ? 10.558 -13.926 -15.293 1.00 53.41 380 GLY A C 1
ATOM 3081 O O . GLY A 1 380 ? 11.091 -15.016 -15.082 1.00 53.41 380 GLY A O 1
ATOM 3082 N N . ILE A 1 381 ? 10.675 -13.291 -16.465 1.00 69.56 381 ILE A N 1
ATOM 3083 C CA . ILE A 1 381 ? 11.443 -13.788 -17.619 1.00 69.56 381 ILE A CA 1
ATOM 3084 C C . ILE A 1 381 ? 12.935 -13.515 -17.413 1.00 69.56 381 ILE A C 1
ATOM 3086 O O . ILE A 1 381 ? 13.772 -14.385 -17.640 1.00 69.56 381 ILE A O 1
ATOM 3090 N N . LEU A 1 382 ? 13.263 -12.311 -16.938 1.00 68.25 382 LEU A N 1
ATOM 3091 C CA . LEU A 1 382 ? 14.608 -11.932 -16.518 1.00 68.25 382 LEU A CA 1
ATOM 3092 C C . LEU A 1 382 ? 14.704 -12.060 -14.993 1.00 68.25 382 LEU A C 1
ATOM 3094 O O . LEU A 1 382 ? 14.350 -11.137 -14.264 1.00 68.25 382 LEU A O 1
ATOM 3098 N N . LYS A 1 383 ? 15.173 -13.213 -14.509 1.00 68.38 383 LYS A N 1
ATOM 3099 C CA . LYS A 1 383 ? 15.418 -13.434 -13.075 1.00 68.38 383 LYS A CA 1
ATOM 3100 C C . LYS A 1 383 ? 16.734 -12.770 -12.665 1.00 68.38 383 LYS A C 1
ATOM 3102 O O . LYS A 1 383 ? 17.767 -13.037 -13.281 1.00 68.38 383 LYS A O 1
ATOM 3107 N N . LEU A 1 384 ? 16.704 -11.927 -11.638 1.00 57.06 384 LEU A N 1
ATOM 3108 C CA . LEU A 1 384 ? 17.911 -11.420 -10.978 1.00 57.06 384 LEU A CA 1
ATOM 3109 C C . LEU A 1 384 ? 18.378 -12.464 -9.948 1.00 57.06 384 LEU A C 1
ATOM 3111 O O . LEU A 1 384 ? 17.538 -13.193 -9.418 1.00 57.06 384 LEU A O 1
ATOM 3115 N N . ASP A 1 385 ? 19.694 -12.583 -9.761 1.00 50.31 385 ASP A N 1
ATOM 3116 C CA . ASP A 1 385 ? 20.332 -13.581 -8.881 1.00 50.31 385 ASP A CA 1
ATOM 3117 C C . ASP A 1 385 ? 20.674 -12.981 -7.506 1.00 50.31 385 ASP A C 1
ATOM 3119 O O . ASP A 1 385 ? 21.070 -11.789 -7.490 1.00 50.31 385 ASP A O 1
#

Radius of gyration: 30.12 Å; chains: 1; bounding box: 57×58×120 Å

pLDDT: mean 71.07, std 22.35, range [24.81, 98.56]

Sequence (385 aa):
MIKVNKIKNIVPGEKIYVIFSIMITLGLILGPTLTKSYAAEDSSVEWQLLYIKKDTCGPKDNMDKVYASLTSKYFELYQLENNNYSVNCISESQFKDFQKSENVNLLILIFDQALGKSTLHPNNLDGIYVHSGNDRTINHLLMMCDCSDFSSSYETTLPSWILSHELSHFVLSYKGFSKSDIKMKIHEKQDQYDNCIGTNFDYDKCNEFKIIIRADSSTKNYVMIAPYEPAIGNTLINYAITNSNSELINLQRDLTKMWITNTINDKAYENTLKHLVNPVTNSTSEEIKLSLEFPNGFMIRELSKPTEIDWNQYLNPIADKEKSFQSLLSYIPFNLKDPVSESNIEKMPNWFKTRALLWSEKRISDKVFFDGVEHLVRMGILKLD

Foldseek 3Di:
DDDDDDDDDDDDDDDDDDDDPDPPPPPPPPPPPPPPDPDPDQDAAEEEEEAEEQDADDPPDCVLQQLVLLLVVLCVQLVGHYDYPYGDYGYPVVLLVDADDPPHAEYEYEYEQVVCCLFAVLLQFQKKWKAAALQLRHQIYIYGYPHQPDDDPVSVQVRQARSQLRSLLSLCSSLPDDPVCSCCQSVVLVVQLVCCVPPPVPVVSNPQQWDWDDRPPDPDIHIYGNHPVQSRPPPSGPPPPPDDDVVLVLVLLVVLVCDLVVVDDLVVNLVSLLVVVDDPDDDDDDPPDDFPDFPLIHMDGDGNDDDPPCPVSVVDDPVVSVVSVVSNVSSRNDDSHDDPDPPDDDLDDPVLNVVSVCVSVVVDDPRSNVVSSSVCVSNVSRDHD